Protein AF-0000000082580423 (afdb_homodimer)

Organism: NCBI:txid68569

Sequence (686 aa):
MIRTLALLAIAAASGTAVPPRQDLRLDQVQLIGSHNSYRPYPSPQLRARLAGAGPAEWAGLAYGHPPLEAQLALGLRQLELDVAPDPDGSAYAAPYGNADAATRRIMAAPGAKVLHIAGFDTETHCLTLRLCLATLRHWSDQHPGHGPVMVLVNTGDAGGARFDAGNLAALDADILAEIGRERLVTPDDVRHTLPTLRAAAIAHRWPSLARAAGRFLFVLDGSTAHEDAYRADHPSLRGRAMFGFYPDDADEAAVFNIQDPVAEGERIRRLVRAGFIVRTRADVGLKEARAADRRRLDAAIASGAQWISSDLYEGATNPERLAYRAALPGGVLSRCNPVTARCMIRTLALLAIAAASGTAVPPRQDLRLDQVQLIGSHNSYRPYPSPQLRARLAGAGPAEWAGLAYGHPPLEAQLALGLRQLELDVAPDPDGSAYAAPYGNADAATRRIMAAPGAKVLHIAGFDTETHCLTLRLCLATLRHWSDQHPGHGPVMVLVNTGDAGGARFDAGNLAALDADILAEIGRERLVTPDDVRHTLPTLRAAAIAHRWPSLARAAGRFLFVLDGSTAHEDAYRADHPSLRGRAMFGFYPDDADEAAVFNIQDPVAEGERIRRLVRAGFIVRTRADVGLKEARAADRRRLDAAIASGAQWISSDLYEGATNPERLAYRAALPGGVLSRCNPVTARC

Radius of gyration: 26.18 Å; Cα contacts (8 Å, |Δi|>4): 1542; chains: 2; bounding box: 80×81×63 Å

Nearest PDB structures (foldseek):
  5fyp-assembly1_A  TM=7.223E-01  e=1.457E-14  Pseudomonas sp.
  5fyr-assembly2_B  TM=7.165E-01  e=1.143E-13  Pseudomonas sp.
  5fyr-assembly3_C  TM=7.151E-01  e=1.074E-13  Pseudomonas sp.
  5fyr-assembly4_D  TM=7.098E-01  e=1.467E-13  Pseudomonas sp.
  3h4x-assembly1_A  TM=6.724E-01  e=5.790E-13  Streptomyces antibioticus

InterPro domains:
  IPR017946 PLC-like phosphodiesterase, TIM beta/alpha-barrel domain superfamily [G3DSA:3.20.20.190] (25-326)
  IPR017946 PLC-like phosphodiesterase, TIM beta/alpha-barrel domain superfamily [SSF51695] (23-261)
  IPR032075 Phosphoinositide phospholipase C, Ca2+-dependent [PF16670] (24-338)
  IPR032075 Phosphoinositide phospholipase C, Ca2+-dependent [cd08589] (19-337)

Foldseek 3Di:
DPPPPPPPPPPLCPPPDDPADQQAFLLFKAFEAADQQFFAQDDPVLLVLQVVVHPVRNLQRRFGFDAPLVRVVVPHQEEEFEKEAFQQADLQLVVCPVPDPVSSVVRRDGAIFTFDARPRTRDGSAGGPLRSLLVVQVSLVVVVQAFEHEYEYEYDYDSPDDDALVNLVVSQVSNCVRNNPQQADALCNQCVPPPFSLVSQLVLSGGGRRSNGSHYAYEYNYDPNNVVRNCVVPQNPPPGRHQYADDSPGSVAAEHEDEFLLVCLQVLLVCSQSRHAYEYEQDGSCPCQVVVHRNRLVSCLNSQHRYYHYSAAVRIDDPVPGPDHRADPSNHRMYGRVSHDDD/DPPPPPPPPPPLCPPPDDFADQQAFLLFKAFEAADQQFFAQDDPVLLVLQVVVHPVRNLQRRFGFDAPLVRVVVPHQEEEFEKEAFQQADLQLVVCPVPDPVSSVVRRDGAIFTFDARPRTRDGSAGGPLRSLLVVQVSLVVVVQAFEHEYEYEYDYDSPDDDALVNLVVSQVSNCVRNNPQQADALCNQCVPPPFSLVSQLVLSGGGRRSNGSHYAYEYNYDPNNVVRNCVVPQNPVPGRHQYDDDSPGSVAAEHEDEFLLVCLQVLLVCSQSRHAYEYEQDGSCPCQVVVHRNRLVSCLNSQHRYYHYSAAVRIDDPVPGPDHRADPSRHRMYGRVSHDDD

Structure (mmCIF, N/CA/C/O backbone):
data_AF-0000000082580423-model_v1
#
loop_
_entity.id
_entity.type
_entity.pdbx_description
1 polymer 'Calcium-dependent phosphoinositide phospholipase C'
#
loop_
_atom_site.group_PDB
_atom_site.id
_atom_site.type_symbol
_atom_site.label_atom_id
_atom_site.label_alt_id
_atom_site.label_comp_id
_atom_site.label_asym_id
_atom_site.label_entity_id
_atom_site.label_seq_id
_atom_site.pdbx_PDB_ins_code
_atom_site.Cartn_x
_atom_site.Cartn_y
_atom_site.Cartn_z
_atom_site.occupancy
_atom_site.B_iso_or_equiv
_atom_site.auth_seq_id
_atom_site.auth_comp_id
_atom_site.auth_asym_id
_atom_site.auth_atom_id
_atom_site.pdbx_PDB_model_num
ATOM 1 N N . MET A 1 1 ? 35.625 32.156 -22.625 1 30.92 1 MET A N 1
ATOM 2 C CA . MET A 1 1 ? 34.844 31.188 -23.344 1 30.92 1 MET A CA 1
ATOM 3 C C . MET A 1 1 ? 33.875 30.469 -22.391 1 30.92 1 MET A C 1
ATOM 5 O O . MET A 1 1 ? 34.281 29.719 -21.516 1 30.92 1 MET A O 1
ATOM 9 N N . ILE A 1 2 ? 32.625 31.062 -22.062 1 31 2 ILE A N 1
ATOM 10 C CA . ILE A 1 2 ? 31.594 30.703 -21.109 1 31 2 ILE A CA 1
ATOM 11 C C . ILE A 1 2 ? 30.828 29.469 -21.625 1 31 2 ILE A C 1
ATOM 13 O O . ILE A 1 2 ? 30.203 29.531 -22.688 1 31 2 ILE A O 1
ATOM 17 N N . ARG A 1 3 ? 31.375 28.25 -21.25 1 37.5 3 ARG A N 1
ATOM 18 C CA . ARG A 1 3 ? 30.688 26.984 -21.516 1 37.5 3 ARG A CA 1
ATOM 19 C C . ARG A 1 3 ? 29.25 27.016 -21.016 1 37.5 3 ARG A C 1
ATOM 21 O O . ARG A 1 3 ? 29.016 27.266 -19.828 1 37.5 3 ARG A O 1
ATOM 28 N N . THR A 1 4 ? 28.281 27.219 -21.875 1 34.97 4 THR A N 1
ATOM 29 C CA . THR A 1 4 ? 26.844 27.125 -21.641 1 34.97 4 THR A CA 1
ATOM 30 C C . THR A 1 4 ? 26.453 25.734 -21.188 1 34.97 4 THR A C 1
ATOM 32 O O . THR A 1 4 ? 26.703 24.75 -21.891 1 34.97 4 THR A O 1
ATOM 35 N N . LEU A 1 5 ? 26.438 25.5 -19.922 1 35.5 5 LEU A N 1
ATOM 36 C CA . LEU A 1 5 ? 25.906 24.266 -19.359 1 35.5 5 LEU A CA 1
ATOM 37 C C . LEU A 1 5 ? 24.438 24.094 -19.703 1 35.5 5 LEU A C 1
ATOM 39 O O . LEU A 1 5 ? 23.594 24.891 -19.297 1 35.5 5 LEU A O 1
ATOM 43 N N . ALA A 1 6 ? 24.141 23.422 -20.859 1 38 6 ALA A N 1
ATOM 44 C CA . ALA A 1 6 ? 22.797 23.016 -21.234 1 38 6 ALA A CA 1
ATOM 45 C C . ALA A 1 6 ? 22.188 22.094 -20.172 1 38 6 ALA A C 1
ATOM 47 O O . ALA A 1 6 ? 22.688 21 -19.953 1 38 6 ALA A O 1
ATOM 48 N N . LEU A 1 7 ? 21.438 22.594 -19.203 1 34.91 7 LEU A N 1
ATOM 49 C CA . LEU A 1 7 ? 20.641 21.812 -18.281 1 34.91 7 LEU A CA 1
ATOM 50 C C . LEU A 1 7 ? 19.531 21.062 -19.016 1 34.91 7 LEU A C 1
ATOM 52 O O . LEU A 1 7 ? 18.625 21.688 -19.562 1 34.91 7 LEU A O 1
ATOM 56 N N . LEU A 1 8 ? 19.812 19.922 -19.484 1 32.94 8 LEU A N 1
ATOM 57 C CA . LEU A 1 8 ? 18.734 19.094 -20.047 1 32.94 8 LEU A CA 1
ATOM 58 C C . LEU A 1 8 ? 17.734 18.703 -18.953 1 32.94 8 LEU A C 1
ATOM 60 O O . LEU A 1 8 ? 18.094 18 -18.016 1 32.94 8 LEU A O 1
ATOM 64 N N . ALA A 1 9 ? 16.656 19.484 -18.828 1 33.81 9 ALA A N 1
ATOM 65 C CA . ALA A 1 9 ? 15.484 19.078 -18.047 1 33.81 9 ALA A CA 1
ATOM 66 C C . ALA A 1 9 ? 14.945 17.734 -18.531 1 33.81 9 ALA A C 1
ATOM 68 O O . ALA A 1 9 ? 14.508 17.609 -19.672 1 33.81 9 ALA A O 1
ATOM 69 N N . ILE A 1 10 ? 15.398 16.656 -17.938 1 31.42 10 ILE A N 1
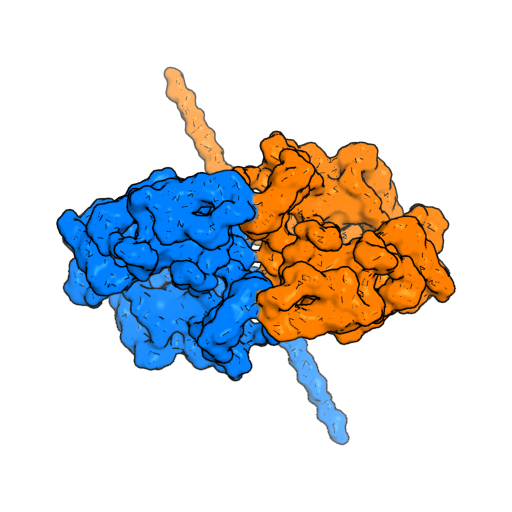ATOM 70 C CA . ILE A 1 10 ? 14.75 15.367 -18.172 1 31.42 10 ILE A CA 1
ATOM 71 C C . ILE A 1 10 ? 13.281 15.438 -17.734 1 31.42 10 ILE A C 1
ATOM 73 O O . ILE A 1 10 ? 12.984 15.648 -16.562 1 31.42 10 ILE A O 1
ATOM 77 N N . ALA A 1 11 ? 12.391 15.758 -18.578 1 32.38 11 ALA A N 1
ATOM 78 C CA . ALA A 1 11 ? 10.953 15.625 -18.375 1 32.38 11 ALA A CA 1
ATOM 79 C C . ALA A 1 11 ? 10.594 14.211 -17.938 1 32.38 11 ALA A C 1
ATOM 81 O O . ALA A 1 11 ? 10.805 13.242 -18.672 1 32.38 11 ALA A O 1
ATOM 82 N N . ALA A 1 12 ? 10.586 14 -16.672 1 34.66 12 ALA A N 1
ATOM 83 C CA . ALA A 1 12 ? 9.977 12.75 -16.234 1 34.66 12 ALA A CA 1
ATOM 84 C C . ALA A 1 12 ? 8.547 12.625 -16.766 1 34.66 12 ALA A C 1
ATOM 86 O O . ALA A 1 12 ? 7.66 13.367 -16.344 1 34.66 12 ALA A O 1
ATOM 87 N N . ALA A 1 13 ? 8.344 12.266 -17.984 1 33.88 13 ALA A N 1
ATOM 88 C CA . ALA A 1 13 ? 7.047 11.945 -18.578 1 33.88 13 ALA A CA 1
ATOM 89 C C . ALA A 1 13 ? 6.281 10.945 -17.703 1 33.88 13 ALA A C 1
ATOM 91 O O . ALA A 1 13 ? 6.695 9.797 -17.562 1 33.88 13 ALA A O 1
ATOM 92 N N . SER A 1 14 ? 5.801 11.367 -16.703 1 37.59 14 SER A N 1
ATOM 93 C CA . SER A 1 14 ? 4.809 10.445 -16.156 1 37.59 14 SER A CA 1
ATOM 94 C C . SER A 1 14 ? 3.877 9.93 -17.25 1 37.59 14 SER A C 1
ATOM 96 O O . SER A 1 14 ? 2.92 10.602 -17.625 1 37.59 14 SER A O 1
ATOM 98 N N . GLY A 1 15 ? 4.406 9.383 -18.266 1 39.22 15 GLY A N 1
ATOM 99 C CA . GLY A 1 15 ? 3.539 8.875 -19.328 1 39.22 15 GLY A CA 1
ATOM 100 C C . GLY A 1 15 ? 2.381 8.047 -18.797 1 39.22 15 GLY A C 1
ATOM 101 O O . GLY A 1 15 ? 2.572 7.156 -17.969 1 39.22 15 GLY A O 1
ATOM 102 N N . THR A 1 16 ? 1.281 8.672 -18.688 1 46.41 16 THR A N 1
ATOM 103 C CA . THR A 1 16 ? 0.093 7.836 -18.531 1 46.41 16 THR A CA 1
ATOM 104 C C . THR A 1 16 ? 0.217 6.555 -19.344 1 46.41 16 THR A C 1
ATOM 106 O O . THR A 1 16 ? 0.286 6.602 -20.578 1 46.41 16 THR A O 1
ATOM 109 N N . ALA A 1 17 ? 0.9 5.621 -18.859 1 55.28 17 ALA A N 1
ATOM 110 C CA . ALA A 1 17 ? 1.131 4.371 -19.562 1 55.28 17 ALA A CA 1
ATOM 111 C C . ALA A 1 17 ? -0.165 3.836 -20.172 1 55.28 17 ALA A C 1
ATOM 113 O O . ALA A 1 17 ? -1.19 3.764 -19.484 1 55.28 17 ALA A O 1
ATOM 114 N N . VAL A 1 18 ? -0.311 3.789 -21.406 1 65.25 18 VAL A N 1
ATOM 115 C CA . VAL A 1 18 ? -1.41 3.178 -22.141 1 65.25 18 VAL A CA 1
ATOM 116 C C . VAL A 1 18 ? -1.499 1.691 -21.797 1 65.25 18 VAL A C 1
ATOM 118 O O . VAL A 1 18 ? -0.524 0.953 -21.953 1 65.25 18 VAL A O 1
ATOM 121 N N . PRO A 1 19 ? -2.609 1.334 -21.141 1 77.31 19 PRO A N 1
ATOM 122 C CA . PRO A 1 19 ? -2.771 -0.101 -20.891 1 77.31 19 PRO A CA 1
ATOM 123 C C . PRO A 1 19 ? -2.633 -0.935 -22.156 1 77.31 19 PRO A C 1
ATOM 125 O O . PRO A 1 19 ? -2.896 -0.438 -23.266 1 77.31 19 PRO A O 1
ATOM 128 N N . PRO A 1 20 ? -2.074 -2.113 -21.969 1 83.75 20 PRO A N 1
ATOM 129 C CA . PRO A 1 20 ? -1.953 -2.971 -23.156 1 83.75 20 PRO A CA 1
ATOM 130 C C . PRO A 1 20 ? -3.279 -3.154 -23.891 1 83.75 20 PRO A C 1
ATOM 132 O O . PRO A 1 20 ? -4.344 -3.127 -23.266 1 83.75 20 PRO A O 1
ATOM 135 N N . ARG A 1 21 ? -3.113 -3.34 -25.172 1 88.44 21 ARG A N 1
ATOM 136 C CA . ARG A 1 21 ? -4.285 -3.604 -26 1 88.44 21 ARG A CA 1
ATOM 137 C C . ARG A 1 21 ? -5.051 -4.82 -25.5 1 88.44 21 ARG A C 1
ATOM 139 O O . ARG A 1 21 ? -4.445 -5.82 -25.109 1 88.44 21 ARG A O 1
ATOM 146 N N . GLN A 1 22 ? -6.285 -4.773 -25.641 1 93.81 22 GLN A N 1
ATOM 147 C CA . GLN A 1 22 ? -7.148 -5.777 -25.031 1 93.81 22 GLN A CA 1
ATOM 148 C C . GLN A 1 22 ? -7.23 -7.031 -25.891 1 93.81 22 GLN A C 1
ATOM 150 O O . GLN A 1 22 ? -7.703 -8.078 -25.438 1 93.81 22 GLN A O 1
ATOM 155 N N . ASP A 1 23 ? -6.75 -6.973 -27.109 1 96.62 23 ASP A N 1
ATOM 156 C CA . ASP A 1 23 ? -6.797 -8.125 -28 1 96.62 23 ASP A CA 1
ATOM 157 C C . ASP A 1 23 ? -5.562 -9.008 -27.828 1 96.62 23 ASP A C 1
ATOM 159 O O . ASP A 1 23 ? -5.523 -10.133 -28.312 1 96.62 23 ASP A O 1
ATOM 163 N N . LEU A 1 24 ? -4.594 -8.555 -27.062 1 98.19 24 LEU A N 1
ATOM 164 C CA . LEU A 1 24 ? -3.416 -9.367 -26.781 1 98.19 24 LEU A CA 1
ATOM 165 C C . LEU A 1 24 ? -3.775 -10.57 -25.922 1 98.19 24 LEU A C 1
ATOM 167 O O . LEU A 1 24 ? -4.605 -10.461 -25.016 1 98.19 24 LEU A O 1
ATOM 171 N N . ARG A 1 25 ? -3.113 -11.68 -26.234 1 98.5 25 ARG A N 1
ATOM 172 C CA . ARG A 1 25 ? -3.273 -12.875 -25.406 1 98.5 25 ARG A CA 1
ATOM 173 C C . ARG A 1 25 ? -2.453 -12.773 -24.125 1 98.5 25 ARG A C 1
ATOM 175 O O . ARG A 1 25 ? -1.537 -11.953 -24.031 1 98.5 25 ARG A O 1
ATOM 182 N N . LEU A 1 26 ? -2.721 -13.664 -23.156 1 98.44 26 LEU A N 1
ATOM 183 C CA . LEU A 1 26 ? -2.016 -13.688 -21.875 1 98.44 26 LEU A CA 1
ATOM 184 C C . LEU A 1 26 ? -0.522 -13.922 -22.078 1 98.44 26 LEU A C 1
ATOM 186 O O . LEU A 1 26 ? 0.301 -13.43 -21.297 1 98.44 26 LEU A O 1
ATOM 190 N N . ASP A 1 27 ? -0.139 -14.672 -23.156 1 98.62 27 ASP A N 1
ATOM 191 C CA . ASP A 1 27 ? 1.274 -14.961 -23.375 1 98.62 27 ASP A CA 1
ATOM 192 C C . ASP A 1 27 ? 1.957 -13.836 -24.141 1 98.62 27 ASP A C 1
ATOM 194 O O . ASP A 1 27 ? 3.131 -13.945 -24.5 1 98.62 27 ASP A O 1
ATOM 198 N N . GLN A 1 28 ? 1.191 -12.703 -24.391 1 98.69 28 GLN A N 1
ATOM 199 C CA . GLN A 1 28 ? 1.715 -11.609 -25.203 1 98.69 28 GLN A CA 1
ATOM 200 C C . GLN A 1 28 ? 1.892 -10.344 -24.375 1 98.69 28 GLN A C 1
ATOM 202 O O . GLN A 1 28 ? 2.027 -9.242 -24.922 1 98.69 28 GLN A O 1
ATOM 207 N N . VAL A 1 29 ? 1.913 -10.484 -23.047 1 98.31 29 VAL A N 1
ATOM 208 C CA . VAL A 1 29 ? 2.076 -9.328 -22.188 1 98.31 29 VAL A CA 1
ATOM 209 C C . VAL A 1 29 ? 3.166 -9.602 -21.141 1 98.31 29 VAL A C 1
ATOM 211 O O . VAL A 1 29 ? 3.426 -10.758 -20.797 1 98.31 29 VAL A O 1
ATOM 214 N N . GLN A 1 30 ? 3.875 -8.602 -20.75 1 98.25 30 GLN A N 1
ATOM 215 C CA . GLN A 1 30 ? 4.797 -8.617 -19.625 1 98.25 30 GLN A CA 1
ATOM 216 C C . GLN A 1 30 ? 4.254 -7.785 -18.453 1 98.25 30 GLN A C 1
ATOM 218 O O . GLN A 1 30 ? 3.713 -6.695 -18.672 1 98.25 30 GLN A O 1
ATOM 223 N N . LEU A 1 31 ? 4.383 -8.359 -17.312 1 97.94 31 LEU A N 1
ATOM 224 C CA . LEU A 1 31 ? 3.857 -7.711 -16.109 1 97.94 31 LEU A CA 1
ATOM 225 C C . LEU A 1 31 ? 4.867 -7.762 -14.969 1 97.94 31 LEU A C 1
ATOM 227 O O . LEU A 1 31 ? 5.605 -8.742 -14.836 1 97.94 31 LEU A O 1
ATOM 231 N N . ILE A 1 32 ? 4.855 -6.707 -14.125 1 98.19 32 ILE A N 1
ATOM 232 C CA . ILE A 1 32 ? 5.598 -6.695 -12.867 1 98.19 32 ILE A CA 1
ATOM 233 C C . ILE A 1 32 ? 4.715 -7.227 -11.742 1 98.19 32 ILE A C 1
ATOM 235 O O . ILE A 1 32 ? 3.523 -6.906 -11.672 1 98.19 32 ILE A O 1
ATOM 239 N N . GLY A 1 33 ? 5.215 -8.078 -10.969 1 98.5 33 GLY A N 1
ATOM 240 C CA . GLY A 1 33 ? 4.551 -8.578 -9.773 1 98.5 33 GLY A CA 1
ATOM 241 C C . GLY A 1 33 ? 5.445 -8.562 -8.547 1 98.5 33 GLY A C 1
ATOM 242 O O . GLY A 1 33 ? 6.574 -8.078 -8.594 1 98.5 33 GLY A O 1
ATOM 243 N N . SER A 1 34 ? 4.859 -8.969 -7.414 1 98.75 34 SER A N 1
ATOM 244 C CA . SER A 1 34 ? 5.613 -8.992 -6.164 1 98.75 34 SER A CA 1
ATOM 245 C C . SER A 1 34 ? 5.91 -10.422 -5.727 1 98.75 34 SER A C 1
ATOM 247 O O . SER A 1 34 ? 5.133 -11.336 -6.004 1 98.75 34 SER A O 1
ATOM 249 N N . HIS A 1 35 ? 7.07 -10.594 -5.105 1 98.19 35 HIS A N 1
ATOM 250 C CA . HIS A 1 35 ? 7.5 -11.836 -4.48 1 98.19 35 HIS A CA 1
ATOM 251 C C . HIS A 1 35 ? 6.992 -11.938 -3.049 1 98.19 35 HIS A C 1
ATOM 253 O O . HIS A 1 35 ? 7.191 -11.023 -2.246 1 98.19 35 HIS A O 1
ATOM 259 N N . ASN A 1 36 ? 6.305 -13.016 -2.703 1 98.44 36 ASN A N 1
ATOM 260 C CA . ASN A 1 36 ? 5.727 -13.148 -1.369 1 98.44 36 ASN A CA 1
ATOM 261 C C . ASN A 1 36 ? 4.793 -11.984 -1.045 1 98.44 36 ASN A C 1
ATOM 263 O O . ASN A 1 36 ? 4.938 -11.344 -0.004 1 98.44 36 ASN A O 1
ATOM 267 N N . SER A 1 37 ? 3.834 -11.82 -1.863 1 98.88 37 SER A N 1
ATOM 268 C CA . SER A 1 37 ? 2.998 -10.625 -1.899 1 98.88 37 SER A CA 1
ATOM 269 C C . SER A 1 37 ? 2.262 -10.422 -0.58 1 98.88 37 SER A C 1
ATOM 271 O O . SER A 1 37 ? 1.846 -9.305 -0.258 1 98.88 37 SER A O 1
ATOM 273 N N . TYR A 1 38 ? 2.094 -11.422 0.197 1 98.69 38 TYR A N 1
ATOM 274 C CA . TYR A 1 38 ? 1.325 -11.43 1.437 1 98.69 38 TYR A CA 1
ATOM 275 C C . TYR A 1 38 ? 2.143 -10.852 2.588 1 98.69 38 TYR A C 1
ATOM 277 O O . TYR A 1 38 ? 1.602 -10.562 3.656 1 98.69 38 TYR A O 1
ATOM 285 N N . ARG A 1 39 ? 3.432 -10.734 2.443 1 98.38 39 ARG A N 1
ATOM 286 C CA . ARG A 1 39 ? 4.359 -10.477 3.541 1 98.38 39 ARG A CA 1
ATOM 287 C C . ARG A 1 39 ? 4.516 -8.984 3.789 1 98.38 39 ARG A C 1
ATOM 289 O O . ARG A 1 39 ? 4.98 -8.25 2.916 1 98.38 39 ARG A O 1
ATOM 296 N N . PRO A 1 40 ? 4.121 -8.477 5 1 97.81 40 PRO A N 1
ATOM 297 C CA . PRO A 1 40 ? 4.426 -7.086 5.34 1 97.81 40 PRO A CA 1
ATOM 298 C C . PRO A 1 40 ? 5.902 -6.863 5.656 1 97.81 40 PRO A C 1
ATOM 300 O O . PRO A 1 40 ? 6.648 -7.828 5.844 1 97.81 40 PRO A O 1
ATOM 303 N N . TYR A 1 41 ? 6.289 -5.617 5.605 1 97.06 41 TYR A N 1
ATOM 304 C CA . TYR A 1 41 ? 7.613 -5.336 6.148 1 97.06 41 TYR A CA 1
ATOM 305 C C . TYR A 1 41 ? 7.727 -5.816 7.59 1 97.06 41 TYR A C 1
ATOM 307 O O . TYR A 1 41 ? 6.797 -5.645 8.383 1 97.06 41 TYR A O 1
ATOM 315 N N . PRO A 1 42 ? 8.859 -6.379 7.98 1 96.06 42 PRO A N 1
ATOM 316 C CA . PRO A 1 42 ? 8.977 -6.973 9.312 1 96.06 42 PRO A CA 1
ATOM 317 C C . PRO A 1 42 ? 8.773 -5.953 10.43 1 96.06 42 PRO A C 1
ATOM 319 O O . PRO A 1 42 ? 9.305 -4.84 10.359 1 96.06 42 PRO A O 1
ATOM 322 N N . SER A 1 43 ? 7.977 -6.328 11.445 1 93 43 SER A N 1
ATOM 323 C CA . SER A 1 43 ? 7.883 -5.547 12.672 1 93 43 SER A CA 1
ATOM 324 C C . SER A 1 43 ? 9.227 -5.477 13.391 1 93 43 SER A C 1
ATOM 326 O O . SER A 1 43 ? 10.141 -6.234 13.07 1 93 43 SER A O 1
ATOM 328 N N . PRO A 1 44 ? 9.289 -4.57 14.367 1 91.31 44 PRO A N 1
ATOM 329 C CA . PRO A 1 44 ? 10.516 -4.535 15.164 1 91.31 44 PRO A CA 1
ATOM 330 C C . PRO A 1 44 ? 10.812 -5.871 15.844 1 91.31 44 PRO A C 1
ATOM 332 O O . PRO A 1 44 ? 11.977 -6.266 15.953 1 91.31 44 PRO A O 1
ATOM 335 N N . GLN A 1 45 ? 9.805 -6.539 16.266 1 89.69 45 GLN A N 1
ATOM 336 C CA . GLN A 1 45 ? 9.984 -7.828 16.922 1 89.69 45 GLN A CA 1
ATOM 337 C C . GLN A 1 45 ? 10.516 -8.875 15.953 1 89.69 45 GLN A C 1
ATOM 339 O O . GLN A 1 45 ? 11.422 -9.641 16.281 1 89.69 45 GLN A O 1
ATOM 344 N N . LEU A 1 46 ? 9.891 -8.984 14.758 1 93.94 46 LEU A N 1
ATOM 345 C CA . LEU A 1 46 ? 10.375 -9.938 13.758 1 93.94 46 LEU A CA 1
ATOM 346 C C . LEU A 1 46 ? 11.789 -9.578 13.312 1 93.94 46 LEU A C 1
ATOM 348 O O . LEU A 1 46 ? 12.625 -10.461 13.133 1 93.94 46 LEU A O 1
ATOM 352 N N . ARG A 1 47 ? 12.055 -8.289 13.133 1 94.44 47 ARG A N 1
ATOM 353 C CA . ARG A 1 47 ? 13.398 -7.859 12.773 1 94.44 47 ARG A CA 1
ATOM 354 C C . ARG A 1 47 ? 14.422 -8.344 13.797 1 94.44 47 ARG A C 1
ATOM 356 O O . ARG A 1 47 ? 15.5 -8.812 13.43 1 94.44 47 ARG A O 1
ATOM 363 N N . ALA A 1 48 ? 14.078 -8.203 15.086 1 94.44 48 ALA A N 1
ATOM 364 C CA . ALA A 1 48 ? 14.969 -8.672 16.141 1 94.44 48 ALA A CA 1
ATOM 365 C C . ALA A 1 48 ? 15.242 -10.164 16.016 1 94.44 48 ALA A C 1
ATOM 367 O O . ALA A 1 48 ? 16.375 -10.609 16.156 1 94.44 48 ALA A O 1
ATOM 368 N N . ARG A 1 49 ? 14.188 -10.898 15.719 1 93.75 49 ARG A N 1
ATOM 369 C CA . ARG A 1 49 ? 14.328 -12.344 15.547 1 93.75 49 ARG A CA 1
ATOM 370 C C . ARG A 1 49 ? 15.211 -12.664 14.344 1 93.75 49 ARG A C 1
ATOM 372 O O . ARG A 1 49 ? 16.109 -13.508 14.438 1 93.75 49 ARG A O 1
ATOM 379 N N . LEU A 1 50 ? 14.961 -11.992 13.234 1 94.75 50 LEU A N 1
ATOM 380 C CA . LEU A 1 50 ? 15.727 -12.203 12.016 1 94.75 50 LEU A CA 1
ATOM 381 C C . LEU A 1 50 ? 17.188 -11.82 12.211 1 94.75 50 LEU A C 1
ATOM 383 O O . LEU A 1 50 ? 18.094 -12.555 11.797 1 94.75 50 LEU A O 1
ATOM 387 N N . ALA A 1 51 ? 17.453 -10.711 12.867 1 91.56 51 ALA A N 1
ATOM 388 C CA . ALA A 1 51 ? 18.812 -10.266 13.148 1 91.56 51 ALA A CA 1
ATOM 389 C C . ALA A 1 51 ? 19.531 -11.227 14.086 1 91.56 51 ALA A C 1
ATOM 391 O O . ALA A 1 51 ? 20.734 -11.445 13.961 1 91.56 51 ALA A O 1
ATOM 392 N N . GLY A 1 52 ? 18.75 -11.781 15.039 1 92.56 52 GLY A N 1
ATOM 393 C CA . GLY A 1 52 ? 19.312 -12.734 15.977 1 92.56 52 GLY A CA 1
ATOM 394 C C . GLY A 1 52 ? 19.719 -14.047 15.328 1 92.56 52 GLY A C 1
ATOM 395 O O . GLY A 1 52 ? 20.641 -14.719 15.797 1 92.56 52 GLY A O 1
ATOM 396 N N . ALA A 1 53 ? 19.031 -14.422 14.258 1 92 53 ALA A N 1
ATOM 397 C CA . ALA A 1 53 ? 19.328 -15.672 13.555 1 92 53 ALA A CA 1
ATOM 398 C C . ALA A 1 53 ? 20.609 -15.531 12.727 1 92 53 ALA A C 1
ATOM 400 O O . ALA A 1 53 ? 21.297 -16.531 12.477 1 92 53 ALA A O 1
ATOM 401 N N . GLY A 1 54 ? 20.969 -14.312 12.25 1 89.06 54 GLY A N 1
ATOM 402 C CA . GLY A 1 54 ? 22.188 -14.039 11.508 1 89.06 54 GLY A CA 1
ATOM 403 C C . GLY A 1 54 ? 22.062 -12.828 10.602 1 89.06 54 GLY A C 1
ATOM 404 O O . GLY A 1 54 ? 20.969 -12.477 10.156 1 89.06 54 GLY A O 1
ATOM 405 N N . PRO A 1 55 ? 23.234 -12.227 10.344 1 84.38 55 PRO A N 1
ATOM 406 C CA . PRO A 1 55 ? 23.203 -11.023 9.516 1 84.38 55 PRO A CA 1
ATOM 407 C C . PRO A 1 55 ? 22.672 -11.289 8.109 1 84.38 55 PRO A C 1
ATOM 409 O O . PRO A 1 55 ? 22.031 -10.422 7.516 1 84.38 55 PRO A O 1
ATOM 412 N N . ALA A 1 56 ? 22.906 -12.414 7.645 1 88 56 ALA A N 1
ATOM 413 C CA . ALA A 1 56 ? 22.438 -12.758 6.301 1 88 56 ALA A CA 1
ATOM 414 C C . ALA A 1 56 ? 20.922 -12.891 6.254 1 88 56 ALA A C 1
ATOM 416 O O . ALA A 1 56 ? 20.297 -12.562 5.242 1 88 56 ALA A O 1
ATOM 417 N N . GLU A 1 57 ? 20.359 -13.312 7.359 1 90.25 57 GLU A N 1
ATOM 418 C CA . GLU A 1 57 ? 18.906 -13.5 7.41 1 90.25 57 GLU A CA 1
ATOM 419 C C . GLU A 1 57 ? 18.172 -12.172 7.312 1 90.25 57 GLU A C 1
ATOM 421 O O . GLU A 1 57 ? 17.266 -12.016 6.5 1 90.25 57 GLU A O 1
ATOM 426 N N . TRP A 1 58 ? 18.609 -11.25 8.086 1 92.12 58 TRP A N 1
ATOM 427 C CA . TRP A 1 58 ? 17.953 -9.945 8.023 1 92.12 58 TRP A CA 1
ATOM 428 C C . TRP A 1 58 ? 18.172 -9.297 6.66 1 92.12 58 TRP A C 1
ATOM 430 O O . TRP A 1 58 ? 17.219 -8.797 6.051 1 92.12 58 TRP A O 1
ATOM 440 N N . ALA A 1 59 ? 19.344 -9.352 6.168 1 92.75 59 ALA A N 1
ATOM 441 C CA . ALA A 1 59 ? 19.656 -8.688 4.902 1 92.75 59 ALA A CA 1
ATOM 442 C C . ALA A 1 59 ? 18.781 -9.227 3.775 1 92.75 59 ALA A C 1
ATOM 444 O O . ALA A 1 59 ? 18.312 -8.461 2.932 1 92.75 59 ALA A O 1
ATOM 445 N N . GLY A 1 60 ? 18.531 -10.484 3.744 1 94.75 60 GLY A N 1
ATOM 446 C CA . GLY A 1 60 ? 17.781 -11.109 2.662 1 94.75 60 GLY A CA 1
ATOM 447 C C . GLY A 1 60 ? 16.281 -11.023 2.842 1 94.75 60 GLY A C 1
ATOM 448 O O . GLY A 1 60 ? 15.523 -11.234 1.894 1 94.75 60 GLY A O 1
ATOM 449 N N . LEU A 1 61 ? 15.867 -10.648 4.105 1 96.31 61 LEU A N 1
ATOM 450 C CA . LEU A 1 61 ? 14.438 -10.695 4.398 1 96.31 61 LEU A CA 1
ATOM 451 C C . LEU A 1 61 ? 13.922 -9.312 4.793 1 96.31 61 LEU A C 1
ATOM 453 O O . LEU A 1 61 ? 12.789 -9.172 5.254 1 96.31 61 LEU A O 1
ATOM 457 N N . ALA A 1 62 ? 14.766 -8.266 4.551 1 95.75 62 ALA A N 1
ATOM 458 C CA . ALA A 1 62 ? 14.398 -6.898 4.91 1 95.75 62 ALA A CA 1
ATOM 459 C C . ALA A 1 62 ? 13.555 -6.254 3.818 1 95.75 62 ALA A C 1
ATOM 461 O O . ALA A 1 62 ? 13.836 -5.141 3.375 1 95.75 62 ALA A O 1
ATOM 462 N N . TYR A 1 63 ? 12.547 -6.965 3.395 1 97.44 63 TYR A N 1
ATOM 463 C CA . TYR A 1 63 ? 11.578 -6.453 2.432 1 97.44 63 TYR A CA 1
ATOM 464 C C . TYR A 1 63 ? 10.148 -6.766 2.871 1 97.44 63 TYR A C 1
ATOM 466 O O . TYR A 1 63 ? 9.938 -7.609 3.744 1 97.44 63 TYR A O 1
ATOM 474 N N . GLY A 1 64 ? 9.234 -6.098 2.391 1 97.38 64 GLY A N 1
ATOM 475 C CA . GLY A 1 64 ? 7.809 -6.273 2.633 1 97.38 64 GLY A CA 1
ATOM 476 C C . GLY A 1 64 ? 6.938 -5.496 1.668 1 97.38 64 GLY A C 1
ATOM 477 O O . GLY A 1 64 ? 7.418 -4.594 0.976 1 97.38 64 GLY A O 1
ATOM 478 N N . HIS A 1 65 ? 5.719 -5.852 1.638 1 98.44 65 HIS A N 1
ATOM 479 C CA . HIS A 1 65 ? 4.785 -5.312 0.657 1 98.44 65 HIS A CA 1
ATOM 480 C C . HIS A 1 65 ? 3.58 -4.668 1.338 1 98.44 65 HIS A C 1
ATOM 482 O O . HIS A 1 65 ? 3.211 -5.055 2.449 1 98.44 65 HIS A O 1
ATOM 488 N N . PRO A 1 66 ? 2.961 -3.648 0.634 1 98.44 66 PRO A N 1
ATOM 489 C CA . PRO A 1 66 ? 1.648 -3.189 1.097 1 98.44 66 PRO A CA 1
ATOM 490 C C . PRO A 1 66 ? 0.586 -4.285 1.039 1 98.44 66 PRO A C 1
ATOM 492 O O . PRO A 1 66 ? 0.834 -5.363 0.491 1 98.44 66 PRO A O 1
ATOM 495 N N . PRO A 1 67 ? -0.568 -3.988 1.701 1 98.06 67 PRO A N 1
ATOM 496 C CA . PRO A 1 67 ? -1.645 -4.98 1.614 1 98.06 67 PRO A CA 1
ATOM 497 C C . PRO A 1 67 ? -1.986 -5.355 0.174 1 98.06 67 PRO A C 1
ATOM 499 O O . PRO A 1 67 ? -1.728 -4.578 -0.749 1 98.06 67 PRO A O 1
ATOM 502 N N . LEU A 1 68 ? -2.576 -6.527 0.02 1 98.62 68 LEU A N 1
ATOM 503 C CA . LEU A 1 68 ? -2.863 -7.055 -1.31 1 98.62 68 LEU A CA 1
ATOM 504 C C . LEU A 1 68 ? -3.727 -6.078 -2.104 1 98.62 68 LEU A C 1
ATOM 506 O O . LEU A 1 68 ? -3.502 -5.879 -3.301 1 98.62 68 LEU A O 1
ATOM 510 N N . GLU A 1 69 ? -4.688 -5.402 -1.431 1 96.5 69 GLU A N 1
ATOM 511 C CA . GLU A 1 69 ? -5.539 -4.414 -2.086 1 96.5 69 GLU A CA 1
ATOM 512 C C . GLU A 1 69 ? -4.719 -3.262 -2.652 1 96.5 69 GLU A C 1
ATOM 514 O O . GLU A 1 69 ? -4.988 -2.781 -3.756 1 96.5 69 GLU A O 1
ATOM 519 N N . ALA A 1 70 ? -3.783 -2.887 -1.862 1 98.38 70 ALA A N 1
ATOM 520 C CA . ALA A 1 70 ? -2.941 -1.774 -2.295 1 98.38 70 ALA A CA 1
ATOM 521 C C . ALA A 1 70 ? -2.08 -2.172 -3.49 1 98.38 70 ALA A C 1
ATOM 523 O O . ALA A 1 70 ? -1.886 -1.379 -4.414 1 98.38 70 ALA A O 1
ATOM 524 N N . GLN A 1 71 ? -1.528 -3.381 -3.465 1 98.75 71 GLN A N 1
ATOM 525 C CA . GLN A 1 71 ? -0.719 -3.861 -4.582 1 98.75 71 GLN A CA 1
ATOM 526 C C . GLN A 1 71 ? -1.526 -3.883 -5.875 1 98.75 71 GLN A C 1
ATOM 528 O O . GLN A 1 71 ? -1.045 -3.438 -6.922 1 98.75 71 GLN A O 1
ATOM 533 N N . LEU A 1 72 ? -2.762 -4.348 -5.785 1 98.5 72 LEU A N 1
ATOM 534 C CA . LEU A 1 72 ? -3.629 -4.387 -6.957 1 98.5 72 LEU A CA 1
ATOM 535 C C . LEU A 1 72 ? -3.986 -2.979 -7.418 1 98.5 72 LEU A C 1
ATOM 537 O O . LEU A 1 72 ? -4.008 -2.699 -8.617 1 98.5 72 LEU A O 1
ATOM 541 N N . ALA A 1 73 ? -4.262 -2.096 -6.445 1 97.5 73 ALA A N 1
ATOM 542 C CA . ALA A 1 73 ? -4.59 -0.711 -6.77 1 97.5 73 ALA A CA 1
ATOM 543 C C . ALA A 1 73 ? -3.414 -0.012 -7.441 1 97.5 73 ALA A C 1
ATOM 545 O O . ALA A 1 73 ? -3.605 0.868 -8.281 1 97.5 73 ALA A O 1
ATOM 546 N N . LEU A 1 74 ? -2.191 -0.445 -7.098 1 97.75 74 LEU A N 1
ATOM 547 C CA . LEU A 1 74 ? -0.98 0.122 -7.684 1 97.75 74 LEU A CA 1
ATOM 548 C C . LEU A 1 74 ? -0.782 -0.374 -9.109 1 97.75 74 LEU A C 1
ATOM 550 O O . LEU A 1 74 ? 0.016 0.19 -9.859 1 97.75 74 LEU A O 1
ATOM 554 N N . GLY A 1 75 ? -1.442 -1.477 -9.461 1 97.06 75 GLY A N 1
ATOM 555 C CA . GLY A 1 75 ? -1.396 -1.94 -10.844 1 97.06 75 GLY A CA 1
ATOM 556 C C . GLY A 1 75 ? -0.672 -3.264 -11 1 97.06 75 GLY A C 1
ATOM 557 O O . GLY A 1 75 ? -0.546 -3.779 -12.117 1 97.06 75 GLY A O 1
ATOM 558 N N . LEU A 1 76 ? -0.171 -3.812 -9.875 1 98.31 76 LEU A N 1
ATOM 559 C CA . LEU A 1 76 ? 0.446 -5.133 -9.969 1 98.31 76 LEU A CA 1
ATOM 560 C C . LEU A 1 76 ? -0.573 -6.18 -10.406 1 98.31 76 LEU A C 1
ATOM 562 O O . LEU A 1 76 ? -1.733 -6.133 -9.992 1 98.31 76 LEU A O 1
ATOM 566 N N . ARG A 1 77 ? -0.062 -7.125 -11.219 1 98.12 77 ARG A N 1
ATOM 567 C CA . ARG A 1 77 ? -0.977 -8.148 -11.719 1 98.12 77 ARG A CA 1
ATOM 568 C C . ARG A 1 77 ? -0.371 -9.539 -11.57 1 98.12 77 ARG A C 1
ATOM 570 O O . ARG A 1 77 ? -0.861 -10.5 -12.172 1 98.12 77 ARG A O 1
ATOM 577 N N . GLN A 1 78 ? 0.716 -9.672 -10.883 1 98.62 78 GLN A N 1
ATOM 578 C CA . GLN A 1 78 ? 1.242 -10.953 -10.43 1 98.62 78 GLN A CA 1
ATOM 579 C C . GLN A 1 78 ? 1.497 -10.945 -8.922 1 98.62 78 GLN A C 1
ATOM 581 O O . GLN A 1 78 ? 2.146 -10.031 -8.406 1 98.62 78 GLN A O 1
ATOM 586 N N . LEU A 1 79 ? 0.897 -11.883 -8.258 1 98.88 79 LEU A N 1
ATOM 587 C CA . LEU A 1 79 ? 1.044 -12.023 -6.812 1 98.88 79 LEU A CA 1
ATOM 588 C C . LEU A 1 79 ? 1.535 -13.422 -6.453 1 98.88 79 LEU A C 1
ATOM 590 O O . LEU A 1 79 ? 1.499 -14.328 -7.285 1 98.88 79 LEU A O 1
ATOM 594 N N . GLU A 1 80 ? 2.029 -13.562 -5.234 1 98.94 80 GLU A N 1
ATOM 595 C CA . GLU A 1 80 ? 2.486 -14.844 -4.711 1 98.94 80 GLU A CA 1
ATOM 596 C C . GLU A 1 80 ? 2.061 -15.031 -3.258 1 98.94 80 GLU A C 1
ATOM 598 O O . GLU A 1 80 ? 2.23 -14.133 -2.434 1 98.94 80 GLU A O 1
ATOM 603 N N . LEU A 1 81 ? 1.457 -16.156 -2.957 1 98.94 81 LEU A N 1
ATOM 604 C CA . LEU A 1 81 ? 1.024 -16.531 -1.615 1 98.94 81 LEU A CA 1
ATOM 605 C C . LEU A 1 81 ? 1.714 -17.812 -1.159 1 98.94 81 LEU A C 1
ATOM 607 O O . LEU A 1 81 ? 1.585 -18.859 -1.805 1 98.94 81 LEU A O 1
ATOM 611 N N . ASP A 1 82 ? 2.486 -17.75 -0.089 1 98.31 82 ASP A N 1
ATOM 612 C CA . ASP A 1 82 ? 3.045 -18.953 0.523 1 98.31 82 ASP A CA 1
ATOM 613 C C . ASP A 1 82 ? 2.023 -19.625 1.438 1 98.31 82 ASP A C 1
ATOM 615 O O . ASP A 1 82 ? 1.484 -19 2.348 1 98.31 82 ASP A O 1
ATOM 619 N N . VAL A 1 83 ? 1.854 -20.922 1.218 1 98 83 VAL A N 1
ATOM 620 C CA . VAL A 1 83 ? 0.825 -21.609 2 1 98 83 VAL A CA 1
ATOM 621 C C . VAL A 1 83 ? 1.414 -22.844 2.664 1 98 83 VAL A C 1
ATOM 623 O O . VAL A 1 83 ? 2.232 -23.547 2.066 1 98 83 VAL A O 1
ATOM 626 N N . ALA A 1 84 ? 1.037 -23.047 3.912 1 96.88 84 ALA A N 1
ATOM 627 C CA . ALA A 1 84 ? 1.376 -24.234 4.691 1 96.88 84 ALA A CA 1
ATOM 628 C C . ALA A 1 84 ? 0.132 -25.062 4.996 1 96.88 84 ALA A C 1
ATOM 630 O O . ALA A 1 84 ? -0.934 -24.516 5.285 1 96.88 84 ALA A O 1
ATOM 631 N N . PRO A 1 85 ? 0.311 -26.344 4.887 1 96.62 85 PRO A N 1
ATOM 632 C CA . PRO A 1 85 ? -0.848 -27.203 5.133 1 96.62 85 PRO A CA 1
ATOM 633 C C . PRO A 1 85 ? -1.235 -27.266 6.609 1 96.62 85 PRO A C 1
ATOM 635 O O . PRO A 1 85 ? -0.365 -27.391 7.473 1 96.62 85 PRO A O 1
ATOM 638 N N . ASP A 1 86 ? -2.547 -27.172 6.879 1 95.19 86 ASP A N 1
ATOM 639 C CA . ASP A 1 86 ? -3.1 -27.328 8.219 1 95.19 86 ASP A CA 1
ATOM 640 C C . ASP A 1 86 ? -4.441 -28.062 8.188 1 95.19 86 ASP A C 1
ATOM 642 O O . ASP A 1 86 ? -5.457 -27.516 8.633 1 95.19 86 ASP A O 1
ATOM 646 N N . PRO A 1 87 ? -4.438 -29.266 7.676 1 92.88 87 PRO A N 1
ATOM 647 C CA . PRO A 1 87 ? -5.703 -29.969 7.445 1 92.88 87 PRO A CA 1
ATOM 648 C C . PRO A 1 87 ? -6.469 -30.25 8.734 1 92.88 87 PRO A C 1
ATOM 650 O O . PRO A 1 87 ? -7.699 -30.344 8.719 1 92.88 87 PRO A O 1
ATOM 653 N N . ASP A 1 88 ? -5.785 -30.344 9.891 1 92.88 88 ASP A N 1
ATOM 654 C CA . ASP A 1 88 ? -6.453 -30.703 11.141 1 92.88 88 ASP A CA 1
ATOM 655 C C . ASP A 1 88 ? -6.641 -29.484 12.031 1 92.88 88 ASP A C 1
ATOM 657 O O . ASP A 1 88 ? -7.297 -29.547 13.07 1 92.88 88 ASP A O 1
ATOM 661 N N . GLY A 1 89 ? -6.031 -28.438 11.695 1 94.38 89 GLY A N 1
ATOM 662 C CA . GLY A 1 89 ? -6.113 -27.219 12.484 1 94.38 89 GLY A CA 1
ATOM 663 C C . GLY A 1 89 ? -5.07 -27.141 13.586 1 94.38 89 GLY A C 1
ATOM 664 O O . GLY A 1 89 ? -4.551 -28.172 14.023 1 94.38 89 GLY A O 1
ATOM 665 N N . SER A 1 90 ? -4.641 -25.984 13.938 1 94.38 90 SER A N 1
ATOM 666 C CA . SER A 1 90 ? -3.875 -25.625 15.125 1 94.38 90 SER A CA 1
ATOM 667 C C . SER A 1 90 ? -2.385 -25.875 14.922 1 94.38 90 SER A C 1
ATOM 669 O O . SER A 1 90 ? -1.58 -25.625 15.828 1 94.38 90 SER A O 1
ATOM 671 N N . ALA A 1 91 ? -1.948 -26.297 13.742 1 93.06 91 ALA A N 1
ATOM 672 C CA . ALA A 1 91 ? -0.532 -26.578 13.523 1 93.06 91 ALA A CA 1
ATOM 673 C C . ALA A 1 91 ? 0.307 -25.312 13.672 1 93.06 91 ALA A C 1
ATOM 675 O O . ALA A 1 91 ? 1.479 -25.375 14.047 1 93.06 91 ALA A O 1
ATOM 676 N N . TYR A 1 92 ? -0.34 -24.172 13.422 1 94 92 TYR A N 1
ATOM 677 C CA . TYR A 1 92 ? 0.389 -22.906 13.414 1 94 92 TYR A CA 1
ATOM 678 C C . TYR A 1 92 ? -0.241 -21.906 14.375 1 94 92 TYR A C 1
ATOM 680 O O . TYR A 1 92 ? -0.092 -20.688 14.203 1 94 92 TYR A O 1
ATOM 688 N N . ALA A 1 93 ? -0.923 -22.359 15.336 1 93.5 93 ALA A N 1
ATOM 689 C CA . ALA A 1 93 ? -1.724 -21.5 16.203 1 93.5 93 ALA A CA 1
ATOM 690 C C . ALA A 1 93 ? -0.872 -20.906 17.328 1 93.5 93 ALA A C 1
ATOM 692 O O . ALA A 1 93 ? -1.221 -19.875 17.891 1 93.5 93 ALA A O 1
ATOM 693 N N . ALA A 1 94 ? 0.272 -21.484 17.641 1 91.62 94 ALA A N 1
ATOM 694 C CA . ALA A 1 94 ? 1.028 -21.172 18.844 1 91.62 94 ALA A CA 1
ATOM 695 C C . ALA A 1 94 ? 1.431 -19.703 18.875 1 91.62 94 ALA A C 1
ATOM 697 O O . ALA A 1 94 ? 1.238 -19.016 19.891 1 91.62 94 ALA A O 1
ATOM 698 N N . PRO A 1 95 ? 1.897 -19.125 17.75 1 90.38 95 PRO A N 1
ATOM 699 C CA . PRO A 1 95 ? 2.314 -17.719 17.766 1 90.38 95 PRO A CA 1
ATOM 700 C C . PRO A 1 95 ? 1.151 -16.766 18.031 1 90.38 95 PRO A C 1
ATOM 702 O O . PRO A 1 95 ? 1.37 -15.594 18.359 1 90.38 95 PRO A O 1
ATOM 705 N N . TYR A 1 96 ? -0.054 -17.219 17.969 1 93.38 96 TYR A N 1
ATOM 706 C CA . TYR A 1 96 ? -1.229 -16.359 18.062 1 93.38 96 TYR A CA 1
ATOM 707 C C . TYR A 1 96 ? -1.982 -16.625 19.359 1 93.38 96 TYR A C 1
ATOM 709 O O . TYR A 1 96 ? -3.141 -16.219 19.516 1 93.38 96 TYR A O 1
ATOM 717 N N . GLY A 1 97 ? -1.318 -17.281 20.297 1 92.5 97 GLY A N 1
ATOM 718 C CA . GLY A 1 97 ? -1.947 -17.609 21.562 1 92.5 97 GLY A CA 1
ATOM 719 C C . GLY A 1 97 ? -2.453 -16.406 22.312 1 92.5 97 GLY A C 1
ATOM 720 O O . GLY A 1 97 ? -3.449 -16.484 23.031 1 92.5 97 GLY A O 1
ATOM 721 N N . ASN A 1 98 ? -1.809 -15.266 22.172 1 90.69 98 ASN A N 1
ATOM 722 C CA . ASN A 1 98 ? -2.195 -14.055 22.891 1 90.69 98 ASN A CA 1
ATOM 723 C C . ASN A 1 98 ? -2.943 -13.078 22 1 90.69 98 ASN A C 1
ATOM 725 O O . ASN A 1 98 ? -3.145 -11.922 22.359 1 90.69 98 ASN A O 1
ATOM 729 N N . ALA A 1 99 ? -3.291 -13.555 20.828 1 92.94 99 ALA A N 1
ATOM 730 C CA . ALA A 1 99 ? -4.07 -12.719 19.922 1 92.94 99 ALA A CA 1
ATOM 731 C C . ALA A 1 99 ? -5.531 -12.656 20.344 1 92.94 99 ALA A C 1
ATOM 733 O O . ALA A 1 99 ? -5.91 -13.234 21.375 1 92.94 99 ALA A O 1
ATOM 734 N N . ASP A 1 100 ? -6.316 -11.805 19.688 1 91.06 100 ASP A N 1
ATOM 735 C CA . ASP A 1 100 ? -7.746 -11.703 19.969 1 91.06 100 ASP A CA 1
ATOM 736 C C . ASP A 1 100 ? -8.461 -13.016 19.656 1 91.06 100 ASP A C 1
ATOM 738 O O . ASP A 1 100 ? -7.926 -13.867 18.953 1 91.06 100 ASP A O 1
ATOM 742 N N . ALA A 1 101 ? -9.672 -13.164 20.125 1 92.25 101 ALA A N 1
ATOM 743 C CA . ALA A 1 101 ? -10.438 -14.398 20.016 1 92.25 101 ALA A CA 1
ATOM 744 C C . ALA A 1 101 ? -10.664 -14.781 18.562 1 92.25 101 ALA A C 1
ATOM 746 O O . ALA A 1 101 ? -10.594 -15.961 18.203 1 92.25 101 ALA A O 1
ATOM 747 N N . ALA A 1 102 ? -10.945 -13.867 17.75 1 92.12 102 ALA A N 1
ATOM 748 C CA . ALA A 1 102 ? -11.211 -14.141 16.344 1 92.12 102 ALA A CA 1
ATOM 749 C C . ALA A 1 102 ? -9.984 -14.727 15.648 1 92.12 102 ALA A C 1
ATOM 751 O O . ALA A 1 102 ? -10.086 -15.711 14.914 1 92.12 102 ALA A O 1
ATOM 752 N N . THR A 1 103 ? -8.867 -14.148 15.914 1 95.06 103 THR A N 1
ATOM 753 C CA . THR A 1 103 ? -7.613 -14.625 15.336 1 95.06 103 THR A CA 1
ATOM 754 C C . THR A 1 103 ? -7.297 -16.047 15.82 1 95.06 103 THR A C 1
ATOM 756 O O . THR A 1 103 ? -6.91 -16.906 15.031 1 95.06 103 THR A O 1
ATOM 759 N N . ARG A 1 104 ? -7.48 -16.266 17.078 1 96.62 104 ARG A N 1
ATOM 760 C CA . ARG A 1 104 ? -7.23 -17.578 17.641 1 96.62 104 ARG A CA 1
ATOM 761 C C . ARG A 1 104 ? -8.125 -18.641 16.984 1 96.62 104 ARG A C 1
ATOM 763 O O . ARG A 1 104 ? -7.672 -19.734 16.672 1 96.62 104 ARG A O 1
ATOM 770 N N . ARG A 1 105 ? -9.344 -18.266 16.781 1 97.38 105 ARG A N 1
ATOM 771 C CA . ARG A 1 105 ? -10.281 -19.188 16.156 1 97.38 105 ARG A CA 1
ATOM 772 C C . ARG A 1 105 ? -9.867 -19.516 14.727 1 97.38 105 ARG A C 1
ATOM 774 O O . ARG A 1 105 ? -9.906 -20.672 14.305 1 97.38 105 ARG A O 1
ATOM 781 N N . ILE A 1 106 ? -9.445 -18.516 14.039 1 97.75 106 ILE A N 1
ATOM 782 C CA . ILE A 1 106 ? -9.031 -18.688 12.648 1 97.75 106 ILE A CA 1
ATOM 783 C C . ILE A 1 106 ? -7.82 -19.609 12.578 1 97.75 106 ILE A C 1
ATOM 785 O O . ILE A 1 106 ? -7.793 -20.547 11.766 1 97.75 106 ILE A O 1
ATOM 789 N N . MET A 1 107 ? -6.887 -19.453 13.477 1 96.62 107 MET A N 1
ATOM 790 C CA . MET A 1 107 ? -5.641 -20.219 13.43 1 96.62 107 MET A CA 1
ATOM 791 C C . MET A 1 107 ? -5.836 -21.625 13.984 1 96.62 107 MET A C 1
ATOM 793 O O . MET A 1 107 ? -5.047 -22.516 13.695 1 96.62 107 MET A O 1
ATOM 797 N N . ALA A 1 108 ? -6.93 -21.812 14.734 1 97.5 108 ALA A N 1
ATOM 798 C CA . ALA A 1 108 ? -7.246 -23.141 15.273 1 97.5 108 ALA A CA 1
ATOM 799 C C . ALA A 1 108 ? -8.008 -23.984 14.258 1 97.5 108 ALA A C 1
ATOM 801 O O . ALA A 1 108 ? -8.008 -25.203 14.336 1 97.5 108 ALA A O 1
ATOM 802 N N . ALA A 1 109 ? -8.695 -23.359 13.328 1 98 109 ALA A N 1
ATOM 803 C CA . ALA A 1 109 ? -9.523 -24.062 12.359 1 98 109 ALA A CA 1
ATOM 804 C C . ALA A 1 109 ? -8.664 -24.75 11.289 1 98 109 ALA A C 1
ATOM 806 O O . ALA A 1 109 ? -7.551 -24.297 11.008 1 98 109 ALA A O 1
ATOM 807 N N . PRO A 1 110 ? -9.211 -25.891 10.727 1 96.31 110 PRO A N 1
ATOM 808 C CA . PRO A 1 110 ? -8.5 -26.469 9.586 1 96.31 110 PRO A CA 1
ATOM 809 C C . PRO A 1 110 ? -8.398 -25.516 8.406 1 96.31 110 PRO A C 1
ATOM 811 O O . PRO A 1 110 ? -9.234 -24.625 8.25 1 96.31 110 PRO A O 1
ATOM 814 N N . GLY A 1 111 ? -7.34 -25.734 7.555 1 96.44 111 GLY A N 1
ATOM 815 C CA . GLY A 1 111 ? -7.176 -24.953 6.34 1 96.44 111 GLY A CA 1
ATOM 816 C C . GLY A 1 111 ? -5.754 -24.453 6.141 1 96.44 111 GLY A C 1
ATOM 817 O O . GLY A 1 111 ? -5.012 -24.281 7.109 1 96.44 111 GLY A O 1
ATOM 818 N N . ALA A 1 112 ? -5.395 -24.266 4.922 1 97.69 112 ALA A N 1
ATOM 819 C CA . ALA A 1 112 ? -4.047 -23.812 4.598 1 97.69 112 ALA A CA 1
ATOM 820 C C . ALA A 1 112 ? -3.771 -22.438 5.203 1 97.69 112 ALA A C 1
ATOM 822 O O . ALA A 1 112 ? -4.605 -21.531 5.113 1 97.69 112 ALA A O 1
ATOM 823 N N . LYS A 1 113 ? -2.562 -22.281 5.922 1 97.62 113 LYS A N 1
ATOM 824 C CA . LYS A 1 113 ? -2.148 -21.016 6.531 1 97.62 113 LYS A CA 1
ATOM 825 C C . LYS A 1 113 ? -1.153 -20.281 5.645 1 97.62 113 LYS A C 1
ATOM 827 O O . LYS A 1 113 ? -0.438 -20.891 4.852 1 97.62 113 LYS A O 1
ATOM 832 N N . VAL A 1 114 ? -1.188 -18.969 5.668 1 98.12 114 VAL A N 1
ATOM 833 C CA . VAL A 1 114 ? -0.296 -18.141 4.871 1 98.12 114 VAL A CA 1
ATOM 834 C C . VAL A 1 114 ? 0.808 -17.562 5.758 1 98.12 114 VAL A C 1
ATOM 836 O O . VAL A 1 114 ? 0.55 -16.703 6.602 1 98.12 114 VAL A O 1
ATOM 839 N N . LEU A 1 115 ? 2.008 -18.016 5.586 1 96.12 115 LEU A N 1
ATOM 840 C CA . LEU A 1 115 ? 3.166 -17.625 6.379 1 96.12 115 LEU A CA 1
ATOM 841 C C . LEU A 1 115 ? 4.461 -17.906 5.629 1 96.12 115 LEU A C 1
ATOM 843 O O . LEU A 1 115 ? 4.484 -18.734 4.711 1 96.12 115 LEU A O 1
ATOM 847 N N . HIS A 1 116 ? 5.531 -17.203 5.977 1 95.69 116 HIS A N 1
ATOM 848 C CA . HIS A 1 116 ? 6.809 -17.328 5.281 1 95.69 116 HIS A CA 1
ATOM 849 C C . HIS A 1 116 ? 7.637 -18.469 5.836 1 95.69 116 HIS A C 1
ATOM 851 O O . HIS A 1 116 ? 8 -19.391 5.098 1 95.69 116 HIS A O 1
ATOM 857 N N . ILE A 1 117 ? 7.938 -18.469 7.117 1 92.19 117 ILE A N 1
ATOM 858 C CA . ILE A 1 117 ? 8.688 -19.516 7.801 1 92.19 117 ILE A CA 1
ATOM 859 C C . ILE A 1 117 ? 7.961 -19.906 9.086 1 92.19 117 ILE A C 1
ATOM 861 O O . ILE A 1 117 ? 7.871 -19.125 10.023 1 92.19 117 ILE A O 1
ATOM 865 N N . ALA A 1 118 ? 7.551 -21.141 9.148 1 89.81 118 ALA A N 1
ATOM 866 C CA . ALA A 1 118 ? 6.789 -21.609 10.305 1 89.81 118 ALA A CA 1
ATOM 867 C C . ALA A 1 118 ? 7.578 -21.422 11.602 1 89.81 118 ALA A C 1
ATOM 869 O O . ALA A 1 118 ? 8.758 -21.766 11.672 1 89.81 118 ALA A O 1
ATOM 870 N N . GLY A 1 119 ? 6.902 -20.844 12.602 1 87.12 119 GLY A N 1
ATOM 871 C CA . GLY A 1 119 ? 7.496 -20.672 13.922 1 87.12 119 GLY A CA 1
ATOM 872 C C . GLY A 1 119 ? 8.531 -19.562 13.961 1 87.12 119 GLY A C 1
ATOM 873 O O . GLY A 1 119 ? 9.156 -19.312 15 1 87.12 119 GLY A O 1
ATOM 874 N N . PHE A 1 120 ? 8.711 -18.922 12.875 1 92 120 PHE A N 1
ATOM 875 C CA . PHE A 1 120 ? 9.812 -17.953 12.812 1 92 120 PHE A CA 1
ATOM 876 C C . PHE A 1 120 ? 9.352 -16.656 12.156 1 92 120 PHE A C 1
ATOM 878 O O . PHE A 1 120 ? 9.273 -15.625 12.812 1 92 120 PHE A O 1
ATOM 885 N N . ASP A 1 121 ? 8.953 -16.625 10.945 1 94.25 121 ASP A N 1
ATOM 886 C CA . ASP A 1 121 ? 8.43 -15.5 10.18 1 94.25 121 ASP A CA 1
ATOM 887 C C . ASP A 1 121 ? 6.992 -15.766 9.727 1 94.25 121 ASP A C 1
ATOM 889 O O . ASP A 1 121 ? 6.77 -16.266 8.625 1 94.25 121 ASP A O 1
ATOM 893 N N . THR A 1 122 ? 6.043 -15.289 10.648 1 94.19 122 THR A N 1
ATOM 894 C CA . THR A 1 122 ? 4.652 -15.672 10.414 1 94.19 122 THR A CA 1
ATOM 895 C C . THR A 1 122 ? 3.793 -14.438 10.164 1 94.19 122 THR A C 1
ATOM 897 O O . THR A 1 122 ? 2.57 -14.531 10.055 1 94.19 122 THR A O 1
ATOM 900 N N . GLU A 1 123 ? 4.426 -13.25 10.172 1 95.5 123 GLU A N 1
ATOM 901 C CA . GLU A 1 123 ? 3.646 -12.047 9.891 1 95.5 123 GLU A CA 1
ATOM 902 C C . GLU A 1 123 ? 3.078 -12.07 8.477 1 95.5 123 GLU A C 1
ATOM 904 O O . GLU A 1 123 ? 3.75 -12.5 7.539 1 95.5 123 GLU A O 1
ATOM 909 N N . THR A 1 124 ? 1.809 -11.672 8.328 1 97.62 124 THR A N 1
ATOM 910 C CA . THR A 1 124 ? 1.086 -11.82 7.074 1 97.62 124 THR A CA 1
ATOM 911 C C . THR A 1 124 ? -0.037 -10.789 6.969 1 97.62 124 THR A C 1
ATOM 913 O O . THR A 1 124 ? -0.574 -10.352 7.988 1 97.62 124 THR A O 1
ATOM 916 N N . HIS A 1 125 ? -0.388 -10.383 5.734 1 97.69 125 HIS A N 1
ATOM 917 C CA . HIS A 1 125 ? -1.553 -9.539 5.492 1 97.69 125 HIS A CA 1
ATOM 918 C C . HIS A 1 125 ? -2.842 -10.352 5.539 1 97.69 125 HIS A C 1
ATOM 920 O O . HIS A 1 125 ? -3.936 -9.789 5.625 1 97.69 125 HIS A O 1
ATOM 926 N N . CYS A 1 126 ? -2.77 -11.633 5.48 1 97.75 126 CYS A N 1
ATOM 927 C CA . CYS A 1 126 ? -3.924 -12.523 5.5 1 97.75 126 CYS A CA 1
ATOM 928 C C . CYS A 1 126 ? -3.555 -13.883 6.086 1 97.75 126 CYS A C 1
ATOM 930 O O . CYS A 1 126 ? -2.768 -14.625 5.496 1 97.75 126 CYS A O 1
ATOM 932 N N . LEU A 1 127 ? -4.215 -14.391 7.066 1 97.75 127 LEU A N 1
ATOM 933 C CA . LEU A 1 127 ? -3.811 -15.492 7.934 1 97.75 127 LEU A CA 1
ATOM 934 C C . LEU A 1 127 ? -3.936 -16.828 7.207 1 97.75 127 LEU A C 1
ATOM 936 O O . LEU A 1 127 ? -3.18 -17.766 7.484 1 97.75 127 LEU A O 1
ATOM 940 N N . THR A 1 128 ? -4.941 -16.922 6.332 1 98.44 128 THR A N 1
ATOM 941 C CA . THR A 1 128 ? -5.203 -18.172 5.629 1 98.44 128 THR A CA 1
ATOM 942 C C . THR A 1 128 ? -5.336 -17.938 4.129 1 98.44 128 THR A C 1
ATOM 944 O O . THR A 1 128 ? -5.598 -16.812 3.695 1 98.44 128 THR A O 1
ATOM 947 N N . LEU A 1 129 ? -5.156 -19.016 3.348 1 98.81 129 LEU A N 1
ATOM 948 C CA . LEU A 1 129 ? -5.391 -18.891 1.913 1 98.81 129 LEU A CA 1
ATOM 949 C C . LEU A 1 129 ? -6.793 -18.375 1.634 1 98.81 129 LEU A C 1
ATOM 951 O O . LEU A 1 129 ? -6.977 -17.469 0.812 1 98.81 129 LEU A O 1
ATOM 955 N N . ARG A 1 130 ? -7.781 -18.875 2.35 1 98.69 130 ARG A N 1
ATOM 956 C CA . ARG A 1 130 ? -9.164 -18.469 2.129 1 98.69 130 ARG A CA 1
ATOM 957 C C . ARG A 1 130 ? -9.32 -16.969 2.354 1 98.69 130 ARG A C 1
ATOM 959 O O . ARG A 1 130 ? -10.016 -16.281 1.591 1 98.69 130 ARG A O 1
ATOM 966 N N . LEU A 1 131 ? -8.711 -16.469 3.391 1 98.5 131 LEU A N 1
ATOM 967 C CA . LEU A 1 131 ? -8.828 -15.047 3.678 1 98.5 131 LEU A CA 1
ATOM 968 C C . LEU A 1 131 ? -8.125 -14.219 2.615 1 98.5 131 LEU A C 1
ATOM 970 O O . LEU A 1 131 ? -8.602 -13.148 2.234 1 98.5 131 LEU A O 1
ATOM 974 N N . CYS A 1 132 ? -6.941 -14.656 2.152 1 98.81 132 CYS A N 1
ATOM 975 C CA . CYS A 1 132 ? -6.273 -13.969 1.053 1 98.81 132 CYS A CA 1
ATOM 976 C C . CYS A 1 132 ? -7.152 -13.953 -0.193 1 98.81 132 CYS A C 1
ATOM 978 O O . CYS A 1 132 ? -7.305 -12.914 -0.833 1 98.81 132 CYS A O 1
ATOM 980 N N . LEU A 1 133 ? -7.742 -15.094 -0.513 1 98.94 133 LEU A N 1
ATOM 981 C CA . LEU A 1 133 ? -8.609 -15.219 -1.68 1 98.94 133 LEU A CA 1
ATOM 982 C C . LEU A 1 133 ? -9.836 -14.32 -1.542 1 98.94 133 LEU A C 1
ATOM 984 O O . LEU A 1 133 ? -10.266 -13.695 -2.514 1 98.94 133 LEU A O 1
ATOM 988 N N . ALA A 1 134 ? -10.414 -14.289 -0.347 1 98.69 134 ALA A N 1
ATOM 989 C CA . ALA A 1 134 ? -11.562 -13.414 -0.11 1 98.69 134 ALA A CA 1
ATOM 990 C C . ALA A 1 134 ? -11.195 -11.953 -0.345 1 98.69 134 ALA A C 1
ATOM 992 O O . ALA A 1 134 ? -12 -11.18 -0.877 1 98.69 134 ALA A O 1
ATOM 993 N N . THR A 1 135 ? -10.039 -11.602 0.065 1 98.19 135 THR A N 1
ATOM 994 C CA . THR A 1 135 ? -9.547 -10.25 -0.173 1 98.19 135 THR A CA 1
ATOM 995 C C . THR A 1 135 ? -9.445 -9.961 -1.669 1 98.19 135 THR A C 1
ATOM 997 O O . THR A 1 135 ? -9.898 -8.922 -2.141 1 98.19 135 THR A O 1
ATOM 1000 N N . LEU A 1 136 ? -8.867 -10.867 -2.424 1 98.69 136 LEU A N 1
ATOM 1001 C CA . LEU A 1 136 ? -8.742 -10.719 -3.869 1 98.69 136 LEU A CA 1
ATOM 1002 C C . LEU A 1 136 ? -10.109 -10.641 -4.531 1 98.69 136 LEU A C 1
ATOM 1004 O O . LEU A 1 136 ? -10.344 -9.797 -5.398 1 98.69 136 LEU A O 1
ATOM 1008 N N . ARG A 1 137 ? -11.008 -11.492 -4.086 1 98.56 137 ARG A N 1
ATOM 1009 C CA . ARG A 1 137 ? -12.359 -11.516 -4.637 1 98.56 137 ARG A CA 1
ATOM 1010 C C . ARG A 1 137 ? -13.078 -10.195 -4.375 1 98.56 137 ARG A C 1
ATOM 1012 O O . ARG A 1 137 ? -13.734 -9.648 -5.27 1 98.56 137 ARG A O 1
ATOM 1019 N N . HIS A 1 138 ? -12.984 -9.719 -3.217 1 97.81 138 HIS A N 1
ATOM 1020 C CA . HIS A 1 138 ? -13.641 -8.461 -2.867 1 97.81 138 HIS A CA 1
ATOM 1021 C C . HIS A 1 138 ? -13.133 -7.312 -3.736 1 97.81 138 HIS A C 1
ATOM 1023 O O . HIS A 1 138 ? -13.93 -6.523 -4.246 1 97.81 138 HIS A O 1
ATOM 1029 N N . TRP A 1 139 ? -11.844 -7.227 -3.875 1 98.12 139 TRP A N 1
ATOM 1030 C CA . TRP A 1 139 ? -11.289 -6.199 -4.75 1 98.12 139 TRP A CA 1
ATOM 1031 C C . TRP A 1 139 ? -11.805 -6.359 -6.176 1 98.12 139 TRP A C 1
ATOM 1033 O O . TRP A 1 139 ? -12.18 -5.379 -6.82 1 98.12 139 TRP A O 1
ATOM 1043 N N . SER A 1 140 ? -11.789 -7.586 -6.68 1 98.19 140 SER A N 1
ATOM 1044 C CA . SER A 1 140 ? -12.281 -7.883 -8.023 1 98.19 140 SER A CA 1
ATOM 1045 C C . SER A 1 140 ? -13.734 -7.453 -8.195 1 98.19 140 SER A C 1
ATOM 1047 O O . SER A 1 140 ? -14.102 -6.895 -9.227 1 98.19 140 SER A O 1
ATOM 1049 N N . ASP A 1 141 ? -14.555 -7.688 -7.168 1 97.44 141 ASP A N 1
ATOM 1050 C CA . ASP A 1 141 ? -15.961 -7.281 -7.195 1 97.44 141 ASP A CA 1
ATOM 1051 C C . ASP A 1 141 ? -16.094 -5.777 -7.414 1 97.44 141 ASP A C 1
ATOM 1053 O O . ASP A 1 141 ? -17.016 -5.316 -8.078 1 97.44 141 ASP A O 1
ATOM 1057 N N . GLN A 1 142 ? -15.164 -5.082 -6.891 1 95.06 142 GLN A N 1
ATOM 1058 C CA . GLN A 1 142 ? -15.219 -3.627 -6.973 1 95.06 142 GLN A CA 1
ATOM 1059 C C . GLN A 1 142 ? -14.57 -3.125 -8.266 1 95.06 142 GLN A C 1
ATOM 1061 O O . GLN A 1 142 ? -14.664 -1.938 -8.586 1 95.06 142 GLN A O 1
ATOM 1066 N N . HIS A 1 143 ? -13.906 -4.082 -9.008 1 96.06 143 HIS A N 1
ATOM 1067 C CA . HIS A 1 143 ? -13.211 -3.762 -10.258 1 96.06 143 HIS A CA 1
ATOM 1068 C C . HIS A 1 143 ? -13.484 -4.812 -11.32 1 96.06 143 HIS A C 1
ATOM 1070 O O . HIS A 1 143 ? -12.562 -5.5 -11.773 1 96.06 143 HIS A O 1
ATOM 1076 N N . PRO A 1 144 ? -14.648 -5.047 -11.773 1 94.38 144 PRO A N 1
ATOM 1077 C CA . PRO A 1 144 ? -15 -6.176 -12.641 1 94.38 144 PRO A CA 1
ATOM 1078 C C . PRO A 1 144 ? -14.227 -6.176 -13.953 1 94.38 144 PRO A C 1
ATOM 1080 O O . PRO A 1 144 ? -14.055 -7.227 -14.578 1 94.38 144 PRO A O 1
ATOM 1083 N N . GLY A 1 145 ? -13.57 -5.098 -14.422 1 94.94 145 GLY A N 1
ATOM 1084 C CA . GLY A 1 145 ? -12.859 -5.035 -15.68 1 94.94 145 GLY A CA 1
ATOM 1085 C C . GLY A 1 145 ? -11.352 -4.984 -15.516 1 94.94 145 GLY A C 1
ATOM 1086 O O . GLY A 1 145 ? -10.625 -4.688 -16.469 1 94.94 145 GLY A O 1
ATOM 1087 N N . HIS A 1 146 ? -10.938 -5.379 -14.305 1 96.75 146 HIS A N 1
ATOM 1088 C CA . HIS A 1 146 ? -9.5 -5.332 -14.102 1 96.75 146 HIS A CA 1
ATOM 1089 C C . HIS A 1 146 ? -8.781 -6.344 -14.984 1 96.75 146 HIS A C 1
ATOM 1091 O O . HIS A 1 146 ? -9.375 -7.336 -15.406 1 96.75 146 HIS A O 1
ATOM 1097 N N . GLY A 1 147 ? -7.504 -6.078 -15.344 1 97.19 147 GLY A N 1
ATOM 1098 C CA . GLY A 1 147 ? -6.703 -7.066 -16.047 1 97.19 147 GLY A CA 1
ATOM 1099 C C . GLY A 1 147 ? -6.512 -8.352 -15.273 1 97.19 147 GLY A C 1
ATOM 1100 O O . GLY A 1 147 ? -6.641 -8.367 -14.047 1 97.19 147 GLY A O 1
ATOM 1101 N N . PRO A 1 148 ? -6.277 -9.406 -15.977 1 98.19 148 PRO A N 1
ATOM 1102 C CA . PRO A 1 148 ? -6.098 -10.688 -15.297 1 98.19 148 PRO A CA 1
ATOM 1103 C C . PRO A 1 148 ? -4.977 -10.656 -14.258 1 98.19 148 PRO A C 1
ATOM 1105 O O . PRO A 1 148 ? -3.945 -10.016 -14.484 1 98.19 148 PRO A O 1
ATOM 1108 N N . VAL A 1 149 ? -5.234 -11.242 -13.133 1 98.75 149 VAL A N 1
ATOM 1109 C CA . VAL A 1 149 ? -4.266 -11.32 -12.047 1 98.75 149 VAL A CA 1
ATOM 1110 C C . VAL A 1 149 ? -3.723 -12.742 -11.945 1 98.75 149 VAL A C 1
ATOM 1112 O O . VAL A 1 149 ? -4.492 -13.703 -11.852 1 98.75 149 VAL A O 1
ATOM 1115 N N . MET A 1 150 ? -2.434 -12.883 -11.992 1 98.62 150 MET A N 1
ATOM 1116 C CA . MET A 1 150 ? -1.767 -14.172 -11.844 1 98.62 150 MET A CA 1
ATOM 1117 C C . MET A 1 150 ? -1.276 -14.375 -10.414 1 98.62 150 MET A C 1
ATOM 1119 O O . MET A 1 150 ? -0.62 -13.5 -9.852 1 98.62 150 MET A O 1
ATOM 1123 N N . VAL A 1 151 ? -1.609 -15.484 -9.875 1 98.94 151 VAL A N 1
ATOM 1124 C CA . VAL A 1 151 ? -1.297 -15.719 -8.469 1 98.94 151 VAL A CA 1
ATOM 1125 C C . VAL A 1 151 ? -0.538 -17.031 -8.32 1 98.94 151 VAL A C 1
ATOM 1127 O O . VAL A 1 151 ? -1.059 -18.094 -8.664 1 98.94 151 VAL A O 1
ATOM 1130 N N . LEU A 1 152 ? 0.733 -16.969 -7.848 1 98.88 152 LEU A N 1
ATOM 1131 C CA . LEU A 1 152 ? 1.464 -18.172 -7.449 1 98.88 152 LEU A CA 1
ATOM 1132 C C . LEU A 1 152 ? 1.035 -18.625 -6.062 1 98.88 152 LEU A C 1
ATOM 1134 O O . LEU A 1 152 ? 0.964 -17.828 -5.129 1 98.88 152 LEU A O 1
ATOM 1138 N N . VAL A 1 153 ? 0.667 -19.875 -5.984 1 98.88 153 VAL A N 1
ATOM 1139 C CA . VAL A 1 153 ? 0.412 -20.5 -4.695 1 98.88 153 VAL A CA 1
ATOM 1140 C C . VAL A 1 153 ? 1.588 -21.406 -4.32 1 98.88 153 VAL A C 1
ATOM 1142 O O . VAL A 1 153 ? 1.685 -22.547 -4.793 1 98.88 153 VAL A O 1
ATOM 1145 N N . ASN A 1 154 ? 2.461 -20.844 -3.527 1 98.56 154 ASN A N 1
ATOM 1146 C CA . ASN A 1 154 ? 3.682 -21.547 -3.148 1 98.56 154 ASN A CA 1
ATOM 1147 C C . ASN A 1 154 ? 3.451 -22.453 -1.948 1 98.56 154 ASN A C 1
ATOM 1149 O O . ASN A 1 154 ? 3.338 -21.984 -0.816 1 98.56 154 ASN A O 1
ATOM 1153 N N . THR A 1 155 ? 3.457 -23.75 -2.188 1 97.88 155 THR A N 1
ATOM 1154 C CA . THR A 1 155 ? 3.193 -24.734 -1.138 1 97.88 155 THR A CA 1
ATOM 1155 C C . THR A 1 155 ? 4.492 -25.172 -0.467 1 97.88 155 THR A C 1
ATOM 1157 O O . THR A 1 155 ? 5.477 -25.469 -1.146 1 97.88 155 THR A O 1
ATOM 1160 N N . GLY A 1 156 ? 4.492 -25.078 0.817 1 94.88 156 GLY A N 1
ATOM 1161 C CA . GLY A 1 156 ? 5.621 -25.562 1.599 1 94.88 156 GLY A CA 1
ATOM 1162 C C . GLY A 1 156 ? 5.211 -26.422 2.771 1 94.88 156 GLY A C 1
ATOM 1163 O O . GLY A 1 156 ? 4.305 -26.062 3.527 1 94.88 156 GLY A O 1
ATOM 1164 N N . ASP A 1 157 ? 5.926 -27.578 2.812 1 90.25 157 ASP A N 1
ATOM 1165 C CA . ASP A 1 157 ? 5.719 -28.406 3.99 1 90.25 157 ASP A CA 1
ATOM 1166 C C . ASP A 1 157 ? 6.328 -27.766 5.234 1 90.25 157 ASP A C 1
ATOM 1168 O O . ASP A 1 157 ? 7.406 -27.172 5.172 1 90.25 157 ASP A O 1
ATOM 1172 N N . ALA A 1 158 ? 5.52 -27.703 6.238 1 80.69 158 ALA A N 1
ATOM 1173 C CA . ALA A 1 158 ? 5.992 -27.078 7.465 1 80.69 158 ALA A CA 1
ATOM 1174 C C . ALA A 1 158 ? 5.316 -27.672 8.695 1 80.69 158 ALA A C 1
ATOM 1176 O O . ALA A 1 158 ? 4.238 -28.266 8.586 1 80.69 158 ALA A O 1
ATOM 1177 N N . GLY A 1 159 ? 5.961 -27.594 9.875 1 69.62 159 GLY A N 1
ATOM 1178 C CA . GLY A 1 159 ? 5.367 -27.953 11.156 1 69.62 159 GLY A CA 1
ATOM 1179 C C . GLY A 1 159 ? 4.938 -29.406 11.242 1 69.62 159 GLY A C 1
ATOM 1180 O O . GLY A 1 159 ? 3.896 -29.719 11.828 1 69.62 159 GLY A O 1
ATOM 1181 N N . GLY A 1 160 ? 5.492 -30.25 10.484 1 74.75 160 GLY A N 1
ATOM 1182 C CA . GLY A 1 160 ? 5.18 -31.672 10.523 1 74.75 160 GLY A CA 1
ATOM 1183 C C . GLY A 1 160 ? 4.066 -32.062 9.57 1 74.75 160 GLY A C 1
ATOM 1184 O O . GLY A 1 160 ? 3.797 -33.25 9.375 1 74.75 160 GLY A O 1
ATOM 1185 N N . ALA A 1 161 ? 3.434 -31.016 9.07 1 80.25 161 ALA A N 1
ATOM 1186 C CA . ALA A 1 161 ? 2.391 -31.328 8.102 1 80.25 161 ALA A CA 1
ATOM 1187 C C . ALA A 1 161 ? 2.934 -31.25 6.676 1 80.25 161 ALA A C 1
ATOM 1189 O O . ALA A 1 161 ? 3.844 -30.469 6.387 1 80.25 161 ALA A O 1
ATOM 1190 N N . ARG A 1 162 ? 2.391 -32.125 5.824 1 89.12 162 ARG A N 1
ATOM 1191 C CA . ARG A 1 162 ? 2.818 -32.219 4.434 1 89.12 162 ARG A CA 1
ATOM 1192 C C . ARG A 1 162 ? 1.628 -32.125 3.486 1 89.12 162 ARG A C 1
ATOM 1194 O O . ARG A 1 162 ? 0.525 -32.562 3.818 1 89.12 162 ARG A O 1
ATOM 1201 N N . PHE A 1 163 ? 1.896 -31.547 2.375 1 93.12 163 PHE A N 1
ATOM 1202 C CA . PHE A 1 163 ? 0.88 -31.562 1.329 1 93.12 163 PHE A CA 1
ATOM 1203 C C . PHE A 1 163 ? 0.823 -32.938 0.65 1 93.12 163 PHE A C 1
ATOM 1205 O O . PHE A 1 163 ? 1.86 -33.531 0.359 1 93.12 163 PHE A O 1
ATOM 1212 N N . ASP A 1 164 ? -0.288 -33.469 0.545 1 92.31 164 ASP A N 1
ATOM 1213 C CA . ASP A 1 164 ? -0.613 -34.656 -0.256 1 92.31 164 ASP A CA 1
ATOM 1214 C C . ASP A 1 164 ? -1.688 -34.312 -1.291 1 92.31 164 ASP A C 1
ATOM 1216 O O . ASP A 1 164 ? -2.088 -33.156 -1.441 1 92.31 164 ASP A O 1
ATOM 1220 N N . ALA A 1 165 ? -2.084 -35.312 -2.039 1 92.94 165 ALA A N 1
ATOM 1221 C CA . ALA A 1 165 ? -3.068 -35.094 -3.096 1 92.94 165 ALA A CA 1
ATOM 1222 C C . ALA A 1 165 ? -4.352 -34.5 -2.533 1 92.94 165 ALA A C 1
ATOM 1224 O O . ALA A 1 165 ? -4.961 -33.625 -3.158 1 92.94 165 ALA A O 1
ATOM 1225 N N . GLY A 1 166 ? -4.719 -34.938 -1.326 1 92 166 GLY A N 1
ATOM 1226 C CA . GLY A 1 166 ? -5.949 -34.469 -0.707 1 92 166 GLY A CA 1
ATOM 1227 C C . GLY A 1 166 ? -5.902 -33.031 -0.319 1 92 166 GLY A C 1
ATOM 1228 O O . GLY A 1 166 ? -6.824 -32.25 -0.628 1 92 166 GLY A O 1
ATOM 1229 N N . ASN A 1 167 ? -4.926 -32.625 0.356 1 92.38 167 ASN A N 1
ATOM 1230 C CA . ASN A 1 167 ? -4.898 -31.234 0.791 1 92.38 167 ASN A CA 1
ATOM 1231 C C . ASN A 1 167 ? -4.488 -30.297 -0.344 1 92.38 167 ASN A C 1
ATOM 1233 O O . ASN A 1 167 ? -4.762 -29.094 -0.295 1 92.38 167 ASN A O 1
ATOM 1237 N N . LEU A 1 168 ? -3.832 -30.797 -1.398 1 97.25 168 LEU A N 1
ATOM 1238 C CA . LEU A 1 168 ? -3.68 -30 -2.605 1 97.25 168 LEU A CA 1
ATOM 1239 C C . LEU A 1 168 ? -5.027 -29.766 -3.283 1 97.25 168 LEU A C 1
ATOM 1241 O O . LEU A 1 168 ? -5.309 -28.672 -3.764 1 97.25 168 LEU A O 1
ATOM 1245 N N . ALA A 1 169 ? -5.852 -30.812 -3.352 1 97.38 169 ALA A N 1
ATOM 1246 C CA . ALA A 1 169 ? -7.211 -30.672 -3.873 1 97.38 169 ALA A CA 1
ATOM 1247 C C . ALA A 1 169 ? -8.016 -29.672 -3.043 1 97.38 169 ALA A C 1
ATOM 1249 O O . ALA A 1 169 ? -8.867 -28.953 -3.574 1 97.38 169 ALA A O 1
ATOM 1250 N N . ALA A 1 170 ? -7.695 -29.641 -1.719 1 97.31 170 ALA A N 1
ATOM 1251 C CA . ALA A 1 170 ? -8.383 -28.703 -0.838 1 97.31 170 ALA A CA 1
ATOM 1252 C C . ALA A 1 170 ? -8.055 -27.266 -1.22 1 97.31 170 ALA A C 1
ATOM 1254 O O . ALA A 1 170 ? -8.883 -26.359 -1.06 1 97.31 170 ALA A O 1
ATOM 1255 N N . LEU A 1 171 ? -6.848 -27 -1.737 1 98.69 171 LEU A N 1
ATOM 1256 C CA . LEU A 1 171 ? -6.516 -25.672 -2.23 1 98.69 171 LEU A CA 1
ATOM 1257 C C . LEU A 1 171 ? -7.41 -25.281 -3.402 1 98.69 171 LEU A C 1
ATOM 1259 O O . LEU A 1 171 ? -7.906 -24.156 -3.465 1 98.69 171 LEU A O 1
ATOM 1263 N N . ASP A 1 172 ? -7.648 -26.203 -4.367 1 98.75 172 ASP A N 1
ATOM 1264 C CA . ASP A 1 172 ? -8.578 -25.969 -5.469 1 98.75 172 ASP A CA 1
ATOM 1265 C C . ASP A 1 172 ? -9.969 -25.609 -4.949 1 98.75 172 ASP A C 1
ATOM 1267 O O . ASP A 1 172 ? -10.609 -24.688 -5.453 1 98.75 172 ASP A O 1
ATOM 1271 N N . ALA A 1 173 ? -10.367 -26.391 -3.963 1 98.56 173 ALA A N 1
ATOM 1272 C CA . ALA A 1 173 ? -11.695 -26.172 -3.398 1 98.56 173 ALA A CA 1
ATOM 1273 C C . ALA A 1 173 ? -11.797 -24.766 -2.797 1 98.56 173 ALA A C 1
ATOM 1275 O O . ALA A 1 173 ? -12.82 -24.094 -2.955 1 98.56 173 ALA A O 1
ATOM 1276 N N . ASP A 1 174 ? -10.781 -24.359 -2.074 1 98.75 174 ASP A N 1
ATOM 1277 C CA . ASP A 1 174 ? -10.766 -23.016 -1.501 1 98.75 174 ASP A CA 1
ATOM 1278 C C . ASP A 1 174 ? -10.82 -21.953 -2.594 1 98.75 174 ASP A C 1
ATOM 1280 O O . ASP A 1 174 ? -11.562 -20.984 -2.475 1 98.75 174 ASP A O 1
ATOM 1284 N N . ILE A 1 175 ? -10.016 -22.125 -3.676 1 98.94 175 ILE A N 1
ATOM 1285 C CA . ILE A 1 175 ? -9.992 -21.188 -4.789 1 98.94 175 ILE A CA 1
ATOM 1286 C C . ILE A 1 175 ? -11.375 -21.094 -5.43 1 98.94 175 ILE A C 1
ATOM 1288 O O . ILE A 1 175 ? -11.906 -20 -5.645 1 98.94 175 ILE A O 1
ATOM 1292 N N . LEU A 1 176 ? -11.969 -22.219 -5.699 1 98.88 176 LEU A N 1
ATOM 1293 C CA . LEU A 1 176 ? -13.281 -22.266 -6.336 1 98.88 176 LEU A CA 1
ATOM 1294 C C . LEU A 1 176 ? -14.344 -21.641 -5.438 1 98.88 176 LEU A C 1
ATOM 1296 O O . LEU A 1 176 ? -15.219 -20.906 -5.91 1 98.88 176 LEU A O 1
ATOM 1300 N N . ALA A 1 177 ? -14.258 -21.891 -4.152 1 98.69 177 ALA A N 1
ATOM 1301 C CA . ALA A 1 177 ? -15.266 -21.422 -3.207 1 98.69 177 ALA A CA 1
ATOM 1302 C C . ALA A 1 177 ? -15.18 -19.906 -3.037 1 98.69 177 ALA A C 1
ATOM 1304 O O . ALA A 1 177 ? -16.203 -19.219 -2.971 1 98.69 177 ALA A O 1
ATOM 1305 N N . GLU A 1 178 ? -13.969 -19.391 -2.938 1 98.69 178 GLU A N 1
ATOM 1306 C CA . GLU A 1 178 ? -13.805 -17.984 -2.607 1 98.69 178 GLU A CA 1
ATOM 1307 C C . GLU A 1 178 ? -13.836 -17.109 -3.863 1 98.69 178 GLU A C 1
ATOM 1309 O O . GLU A 1 178 ? -14.453 -16.047 -3.875 1 98.69 178 GLU A O 1
ATOM 1314 N N . ILE A 1 179 ? -13.188 -17.516 -4.934 1 98.75 179 ILE A N 1
ATOM 1315 C CA . ILE A 1 179 ? -13.039 -16.703 -6.137 1 98.75 179 ILE A CA 1
ATOM 1316 C C . ILE A 1 179 ? -14.219 -16.938 -7.07 1 98.75 179 ILE A C 1
ATOM 1318 O O . ILE A 1 179 ? -14.734 -15.992 -7.684 1 98.75 179 ILE A O 1
ATOM 1322 N N . GLY A 1 180 ? -14.656 -18.172 -7.18 1 98.5 180 GLY A N 1
ATOM 1323 C CA . GLY A 1 180 ? -15.695 -18.562 -8.125 1 98.5 180 GLY A CA 1
ATOM 1324 C C . GLY A 1 180 ? -15.141 -18.984 -9.477 1 98.5 180 GLY A C 1
ATOM 1325 O O . GLY A 1 180 ? -14.219 -18.359 -10 1 98.5 180 GLY A O 1
ATOM 1326 N N . ARG A 1 181 ? -15.773 -19.984 -10.047 1 98.5 181 ARG A N 1
ATOM 1327 C CA . ARG A 1 181 ? -15.312 -20.594 -11.289 1 98.5 181 ARG A CA 1
ATOM 1328 C C . ARG A 1 181 ? -15.344 -19.578 -12.43 1 98.5 181 ARG A C 1
ATOM 1330 O O . ARG A 1 181 ? -14.477 -19.594 -13.312 1 98.5 181 ARG A O 1
ATOM 1337 N N . GLU A 1 182 ? -16.25 -18.656 -12.406 1 97.75 182 GLU A N 1
ATOM 1338 C CA . GLU A 1 182 ? -16.453 -17.719 -13.5 1 97.75 182 GLU A CA 1
ATOM 1339 C C . GLU A 1 182 ? -15.328 -16.688 -13.555 1 97.75 182 GLU A C 1
ATOM 1341 O O . GLU A 1 182 ? -15.148 -16.016 -14.57 1 97.75 182 GLU A O 1
ATOM 1346 N N . ARG A 1 183 ? -14.555 -16.656 -12.516 1 98.5 183 ARG A N 1
ATOM 1347 C CA . ARG A 1 183 ? -13.477 -15.68 -12.445 1 98.5 183 ARG A CA 1
ATOM 1348 C C . ARG A 1 183 ? -12.109 -16.359 -12.555 1 98.5 183 ARG A C 1
ATOM 1350 O O . ARG A 1 183 ? -11.094 -15.789 -12.141 1 98.5 183 ARG A O 1
ATOM 1357 N N . LEU A 1 184 ? -12.102 -17.547 -13.109 1 98.81 184 LEU A N 1
ATOM 1358 C CA . LEU A 1 184 ? -10.844 -18.266 -13.211 1 98.81 184 LEU A CA 1
ATOM 1359 C C . LEU A 1 184 ? -10.5 -18.562 -14.672 1 98.81 184 LEU A C 1
ATOM 1361 O O . LEU A 1 184 ? -11.383 -18.875 -15.469 1 98.81 184 LEU A O 1
ATOM 1365 N N . VAL A 1 185 ? -9.305 -18.359 -14.992 1 98.88 185 VAL A N 1
ATOM 1366 C CA . VAL A 1 185 ? -8.711 -19.047 -16.125 1 98.88 185 VAL A CA 1
ATOM 1367 C C . VAL A 1 185 ? -8.039 -20.328 -15.656 1 98.88 185 VAL A C 1
ATOM 1369 O O . VAL A 1 185 ? -7 -20.281 -14.984 1 98.88 185 VAL A O 1
ATOM 1372 N N . THR A 1 186 ? -8.609 -21.469 -16.047 1 98.81 186 THR A N 1
ATOM 1373 C CA . THR A 1 186 ? -8.086 -22.766 -15.625 1 98.81 186 THR A CA 1
ATOM 1374 C C . THR A 1 186 ? -7.363 -23.453 -16.781 1 98.81 186 THR A C 1
ATOM 1376 O O . THR A 1 186 ? -7.457 -23.031 -17.922 1 98.81 186 THR A O 1
ATOM 1379 N N . PRO A 1 187 ? -6.617 -24.547 -16.453 1 98.88 187 PRO A N 1
ATOM 1380 C CA . PRO A 1 187 ? -6.012 -25.328 -17.531 1 98.88 187 PRO A CA 1
ATOM 1381 C C . PRO A 1 187 ? -7.031 -25.797 -18.562 1 98.88 187 PRO A C 1
ATOM 1383 O O . PRO A 1 187 ? -6.738 -25.797 -19.766 1 98.88 187 PRO A O 1
ATOM 1386 N N . ASP A 1 188 ? -8.227 -26.125 -18.109 1 98.75 188 ASP A N 1
ATOM 1387 C CA . ASP A 1 188 ? -9.273 -26.547 -19.031 1 98.75 188 ASP A CA 1
ATOM 1388 C C . ASP A 1 188 ? -9.672 -25.422 -19.984 1 98.75 188 ASP A C 1
ATOM 1390 O O . ASP A 1 188 ? -9.977 -25.656 -21.156 1 98.75 188 ASP A O 1
ATOM 1394 N N . ASP A 1 189 ? -9.688 -24.188 -19.5 1 98.62 189 ASP A N 1
ATOM 1395 C CA . ASP A 1 189 ? -10.062 -23.031 -20.312 1 98.62 189 ASP A CA 1
ATOM 1396 C C . ASP A 1 189 ? -9.039 -22.781 -21.406 1 98.62 189 ASP A C 1
ATOM 1398 O O . ASP A 1 189 ? -9.359 -22.188 -22.438 1 98.62 189 ASP A O 1
ATOM 1402 N N . VAL A 1 190 ? -7.785 -23.156 -21.172 1 98.81 190 VAL A N 1
ATOM 1403 C CA . VAL A 1 190 ? -6.727 -23 -22.156 1 98.81 190 VAL A CA 1
ATOM 1404 C C . VAL A 1 190 ? -6.688 -24.203 -23.094 1 98.81 190 VAL A C 1
ATOM 1406 O O . VAL A 1 190 ? -6.578 -24.062 -24.312 1 98.81 190 VAL A O 1
ATOM 1409 N N . ARG A 1 191 ? -6.832 -25.359 -22.547 1 98.25 191 ARG A N 1
ATOM 1410 C CA . ARG A 1 191 ? -6.766 -26.609 -23.297 1 98.25 191 ARG A CA 1
ATOM 1411 C C . ARG A 1 191 ? -7.941 -26.734 -24.266 1 98.25 191 ARG A C 1
ATOM 1413 O O . ARG A 1 191 ? -7.762 -27.125 -25.422 1 98.25 191 ARG A O 1
ATOM 1420 N N . HIS A 1 192 ? -9.156 -26.406 -23.734 1 95.12 192 HIS A N 1
ATOM 1421 C CA . HIS A 1 192 ? -10.398 -26.562 -24.484 1 95.12 192 HIS A CA 1
ATOM 1422 C C . HIS A 1 192 ? -10.492 -27.953 -25.109 1 95.12 192 HIS A C 1
ATOM 1424 O O . HIS A 1 192 ? -10.523 -28.953 -24.391 1 95.12 192 HIS A O 1
ATOM 1430 N N . THR A 1 193 ? -10.32 -27.938 -26.516 1 95.38 193 THR A N 1
ATOM 1431 C CA . THR A 1 193 ? -10.578 -29.203 -27.188 1 95.38 193 THR A CA 1
ATOM 1432 C C . THR A 1 193 ? -9.266 -29.891 -27.547 1 95.38 193 THR A C 1
ATOM 1434 O O . THR A 1 193 ? -9.273 -31.016 -28.062 1 95.38 193 THR A O 1
ATOM 1437 N N . LEU A 1 194 ? -8.188 -29.281 -27.25 1 98 194 LEU A N 1
ATOM 1438 C CA . LEU A 1 194 ? -6.906 -29.906 -27.578 1 98 194 LEU A CA 1
ATOM 1439 C C . LEU A 1 194 ? -6.578 -31.031 -26.609 1 98 194 LEU A C 1
ATOM 1441 O O . LEU A 1 194 ? -7.055 -31.031 -25.469 1 98 194 LEU A O 1
ATOM 1445 N N . PRO A 1 195 ? -5.816 -31.969 -27.094 1 97.62 195 PRO A N 1
ATOM 1446 C CA . PRO A 1 195 ? -5.617 -33.188 -26.281 1 97.62 195 PRO A CA 1
ATOM 1447 C C . PRO A 1 195 ? -4.859 -32.906 -24.984 1 97.62 195 PRO A C 1
ATOM 1449 O O . PRO A 1 195 ? -5.094 -33.594 -23.984 1 97.62 195 PRO A O 1
ATOM 1452 N N . THR A 1 196 ? -3.838 -31.969 -25.031 1 98.81 196 THR A N 1
ATOM 1453 C CA . THR A 1 196 ? -3.047 -31.688 -23.828 1 98.81 196 THR A CA 1
ATOM 1454 C C . THR A 1 196 ? -2.939 -30.188 -23.594 1 98.81 196 THR A C 1
ATOM 1456 O O . THR A 1 196 ? -3.131 -29.391 -24.516 1 98.81 196 THR A O 1
ATOM 1459 N N . LEU A 1 197 ? -2.699 -29.875 -22.328 1 98.88 197 LEU A N 1
ATOM 1460 C CA . LEU A 1 197 ? -2.453 -28.484 -21.984 1 98.88 197 LEU A CA 1
ATOM 1461 C C . LEU A 1 197 ? -1.234 -27.938 -22.719 1 98.88 197 LEU A C 1
ATOM 1463 O O . LEU A 1 197 ? -1.25 -26.797 -23.203 1 98.88 197 LEU A O 1
ATOM 1467 N N . ARG A 1 198 ? -0.195 -28.766 -22.844 1 98.88 198 ARG A N 1
ATOM 1468 C CA . ARG A 1 198 ? 1.005 -28.375 -23.578 1 98.88 198 ARG A CA 1
ATOM 1469 C C . ARG A 1 198 ? 0.672 -28.016 -25.016 1 98.88 198 ARG A C 1
ATOM 1471 O O . ARG A 1 198 ? 1.142 -27 -25.531 1 98.88 198 ARG A O 1
ATOM 1478 N N . ALA A 1 199 ? -0.096 -28.859 -25.656 1 98.81 199 ALA A N 1
ATOM 1479 C CA . ALA A 1 199 ? -0.483 -28.594 -27.047 1 98.81 199 ALA A CA 1
ATOM 1480 C C . ALA A 1 199 ? -1.198 -27.25 -27.172 1 98.81 199 ALA A C 1
ATOM 1482 O O . ALA A 1 199 ? -0.996 -26.531 -28.156 1 98.81 199 ALA A O 1
ATOM 1483 N N . ALA A 1 200 ? -2.02 -26.938 -26.234 1 98.81 200 ALA A N 1
ATOM 1484 C CA . ALA A 1 200 ? -2.752 -25.672 -26.25 1 98.81 200 ALA A CA 1
ATOM 1485 C C . ALA A 1 200 ? -1.808 -24.484 -26.062 1 98.81 200 ALA A C 1
ATOM 1487 O O . ALA A 1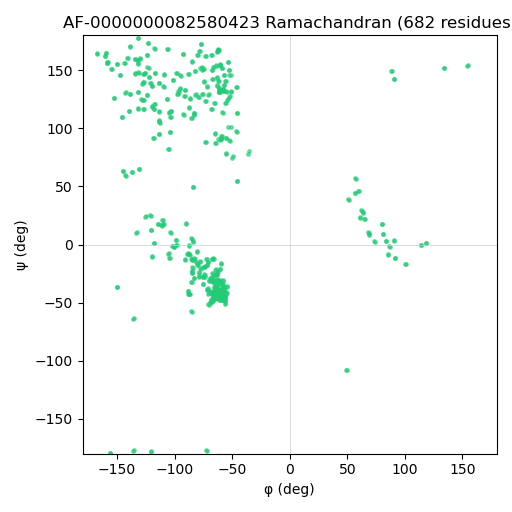 200 ? -1.945 -23.469 -26.734 1 98.81 200 ALA A O 1
ATOM 1488 N N . ALA A 1 201 ? -0.857 -24.625 -25.141 1 98.75 201 ALA A N 1
ATOM 1489 C CA . ALA A 1 201 ? 0.114 -23.562 -24.906 1 98.75 201 ALA A CA 1
ATOM 1490 C C . ALA A 1 201 ? 0.933 -23.281 -26.156 1 98.75 201 ALA A C 1
ATOM 1492 O O . ALA A 1 201 ? 1.067 -22.125 -26.578 1 98.75 201 ALA A O 1
ATOM 1493 N N . ILE A 1 202 ? 1.413 -24.297 -26.812 1 98.44 202 ILE A N 1
ATOM 1494 C CA . ILE A 1 202 ? 2.262 -24.172 -28 1 98.44 202 ILE A CA 1
ATOM 1495 C C . ILE A 1 202 ? 1.447 -23.625 -29.156 1 98.44 202 ILE A C 1
ATOM 1497 O O . ILE A 1 202 ? 1.976 -22.891 -30.016 1 98.44 202 ILE A O 1
ATOM 1501 N N . ALA A 1 203 ? 0.172 -23.906 -29.125 1 98.31 203 ALA A N 1
ATOM 1502 C CA . ALA A 1 203 ? -0.72 -23.391 -30.156 1 98.31 203 ALA A CA 1
ATOM 1503 C C . ALA A 1 203 ? -1.181 -21.984 -29.828 1 98.31 203 ALA A C 1
ATOM 1505 O O . ALA A 1 203 ? -2.02 -21.406 -30.531 1 98.31 203 ALA A O 1
ATOM 1506 N N . HIS A 1 204 ? -0.697 -21.391 -28.719 1 97.94 204 HIS A N 1
ATOM 1507 C CA . HIS A 1 204 ? -1 -20.031 -28.297 1 97.94 204 HIS A CA 1
ATOM 1508 C C . HIS A 1 204 ? -2.494 -19.844 -28.062 1 97.94 204 HIS A C 1
ATOM 1510 O O . HIS A 1 204 ? -3.082 -18.859 -28.5 1 97.94 204 HIS A O 1
ATOM 1516 N N . ARG A 1 205 ? -3.061 -20.797 -27.375 1 97.94 205 ARG A N 1
ATOM 1517 C CA . ARG A 1 205 ? -4.5 -20.766 -27.141 1 97.94 205 ARG A CA 1
ATOM 1518 C C . ARG A 1 205 ? -4.828 -20.016 -25.859 1 97.94 205 ARG A C 1
ATOM 1520 O O . ARG A 1 205 ? -5.922 -20.172 -25.312 1 97.94 205 ARG A O 1
ATOM 1527 N N . TRP A 1 206 ? -3.971 -19.25 -25.344 1 98.69 206 TRP A N 1
ATOM 1528 C CA . TRP A 1 206 ? -4.246 -18.406 -24.188 1 98.69 206 TRP A CA 1
ATOM 1529 C C . TRP A 1 206 ? -5.355 -17.406 -24.5 1 98.69 206 TRP A C 1
ATOM 1531 O O . TRP A 1 206 ? -5.406 -16.844 -25.594 1 98.69 206 TRP A O 1
ATOM 1541 N N . PRO A 1 207 ? -6.273 -17.125 -23.547 1 98.5 207 PRO A N 1
ATOM 1542 C CA . PRO A 1 207 ? -7.281 -16.094 -23.781 1 98.5 207 PRO A CA 1
ATOM 1543 C C . PRO A 1 207 ? -6.668 -14.711 -23.953 1 98.5 207 PRO A C 1
ATOM 1545 O O . PRO A 1 207 ? -5.574 -14.445 -23.453 1 98.5 207 PRO A O 1
ATOM 1548 N N . SER A 1 208 ? -7.391 -13.875 -24.688 1 98.31 208 SER A N 1
ATOM 1549 C CA . SER A 1 208 ? -7.02 -12.469 -24.766 1 98.31 208 SER A CA 1
ATOM 1550 C C . SER A 1 208 ? -7.211 -11.766 -23.438 1 98.31 208 SER A C 1
ATOM 1552 O O . SER A 1 208 ? -7.898 -12.281 -22.547 1 98.31 208 SER A O 1
ATOM 1554 N N . LEU A 1 209 ? -6.594 -10.609 -23.297 1 98 209 LEU A N 1
ATOM 1555 C CA . LEU A 1 209 ? -6.793 -9.797 -22.109 1 98 209 LEU A CA 1
ATOM 1556 C C . LEU A 1 209 ? -8.266 -9.445 -21.922 1 98 209 LEU A C 1
ATOM 1558 O O . LEU A 1 209 ? -8.781 -9.453 -20.797 1 98 209 LEU A O 1
ATOM 1562 N N . ALA A 1 210 ? -8.953 -9.195 -23 1 97.94 210 ALA A N 1
ATOM 1563 C CA . ALA A 1 210 ? -10.383 -8.875 -22.938 1 97.94 210 ALA A CA 1
ATOM 1564 C C . ALA A 1 210 ? -11.188 -10.047 -22.391 1 97.94 210 ALA A C 1
ATOM 1566 O O . ALA A 1 210 ? -12.062 -9.867 -21.547 1 97.94 210 ALA A O 1
ATOM 1567 N N . ARG A 1 211 ? -10.875 -11.242 -22.828 1 97.81 211 ARG A N 1
ATOM 1568 C CA . ARG A 1 211 ? -11.617 -12.438 -22.422 1 97.81 211 ARG A CA 1
ATOM 1569 C C . ARG A 1 211 ? -11.273 -12.828 -20.984 1 97.81 211 ARG A C 1
ATOM 1571 O O . ARG A 1 211 ? -12.078 -13.469 -20.297 1 97.81 211 ARG A O 1
ATOM 1578 N N . ALA A 1 212 ? -10.094 -12.422 -20.594 1 98.38 212 ALA A N 1
ATOM 1579 C CA . ALA A 1 212 ? -9.641 -12.789 -19.25 1 98.38 212 ALA A CA 1
ATOM 1580 C C . ALA A 1 212 ? -9.859 -11.641 -18.266 1 98.38 212 ALA A C 1
ATOM 1582 O O . ALA A 1 212 ? -9.461 -11.727 -17.094 1 98.38 212 ALA A O 1
ATOM 1583 N N . ALA A 1 213 ? -10.492 -10.539 -18.734 1 98 213 ALA A N 1
ATOM 1584 C CA . ALA A 1 213 ? -10.734 -9.406 -17.859 1 98 213 ALA A CA 1
ATOM 1585 C C . ALA A 1 213 ? -11.562 -9.82 -16.641 1 98 213 ALA A C 1
ATOM 1587 O O . ALA A 1 213 ? -12.523 -10.578 -16.766 1 98 213 ALA A O 1
ATOM 1588 N N . GLY A 1 214 ? -11.133 -9.383 -15.414 1 98.19 214 GLY A N 1
ATOM 1589 C CA . GLY A 1 214 ? -11.844 -9.664 -14.18 1 98.19 214 GLY A CA 1
ATOM 1590 C C . GLY A 1 214 ? -11.555 -11.047 -13.625 1 98.19 214 GLY A C 1
ATOM 1591 O O . GLY A 1 214 ? -12.188 -11.484 -12.664 1 98.19 214 GLY A O 1
ATOM 1592 N N . ARG A 1 215 ? -10.539 -11.734 -14.25 1 98.75 215 ARG A N 1
ATOM 1593 C CA . ARG A 1 215 ? -10.328 -13.125 -13.852 1 98.75 215 ARG A CA 1
ATOM 1594 C C . ARG A 1 215 ? -8.945 -13.312 -13.234 1 98.75 215 ARG A C 1
ATOM 1596 O O . ARG A 1 215 ? -8.117 -12.398 -13.258 1 98.75 215 ARG A O 1
ATOM 1603 N N . PHE A 1 216 ? -8.766 -14.453 -12.648 1 98.94 216 PHE A N 1
ATOM 1604 C CA . PHE A 1 216 ? -7.52 -14.852 -12 1 98.94 216 PHE A CA 1
ATOM 1605 C C . PHE A 1 216 ? -6.98 -16.141 -12.609 1 98.94 216 PHE A C 1
ATOM 1607 O O . PHE A 1 216 ? -7.746 -17 -13.055 1 98.94 216 PHE A O 1
ATOM 1614 N N . LEU A 1 217 ? -5.711 -16.234 -12.703 1 98.88 217 LEU A N 1
ATOM 1615 C CA . LEU A 1 217 ? -4.98 -17.453 -13.047 1 98.88 217 LEU A CA 1
ATOM 1616 C C . LEU A 1 217 ? -4.074 -17.875 -11.898 1 98.88 217 LEU A C 1
ATOM 1618 O O . LEU A 1 217 ? -3.168 -17.141 -11.508 1 98.88 217 LEU A O 1
ATOM 1622 N N . PHE A 1 218 ? -4.363 -19.062 -11.344 1 98.94 218 PHE A N 1
ATOM 1623 C CA . PHE A 1 218 ? -3.572 -19.578 -10.234 1 98.94 218 PHE A CA 1
ATOM 1624 C C . PHE A 1 218 ? -2.578 -20.625 -10.711 1 98.94 218 PHE A C 1
ATOM 1626 O O . PHE A 1 218 ? -2.9 -21.453 -11.57 1 98.94 218 PHE A O 1
ATOM 1633 N N . VAL A 1 219 ? -1.403 -20.609 -10.148 1 98.94 219 VAL A N 1
ATOM 1634 C CA . VAL A 1 219 ? -0.352 -21.578 -10.461 1 98.94 219 VAL A CA 1
ATOM 1635 C C . VAL A 1 219 ? 0.194 -22.188 -9.172 1 98.94 219 VAL A C 1
ATOM 1637 O O . VAL A 1 219 ? 0.625 -21.469 -8.273 1 98.94 219 VAL A O 1
ATOM 1640 N N . LEU A 1 220 ? 0.167 -23.516 -9.117 1 98.88 220 LEU A N 1
ATOM 1641 C CA . LEU A 1 220 ? 0.847 -24.203 -8.031 1 98.88 220 LEU A CA 1
ATOM 1642 C C . LEU A 1 220 ? 2.359 -24.062 -8.148 1 98.88 220 LEU A C 1
ATOM 1644 O O . LEU A 1 220 ? 2.938 -24.391 -9.188 1 98.88 220 LEU A O 1
ATOM 1648 N N . ASP A 1 221 ? 2.879 -23.438 -7.195 1 98.5 221 ASP A N 1
ATOM 1649 C CA . ASP A 1 221 ? 4.328 -23.359 -7.039 1 98.5 221 ASP A CA 1
ATOM 1650 C C . ASP A 1 221 ? 4.816 -24.266 -5.922 1 98.5 221 ASP A C 1
ATOM 1652 O O . ASP A 1 221 ? 5.055 -23.812 -4.801 1 98.5 221 ASP A O 1
ATOM 1656 N N . GLY A 1 222 ? 4.969 -25.531 -6.297 1 97 222 GLY A N 1
ATOM 1657 C CA . GLY A 1 222 ? 5.348 -26.547 -5.324 1 97 222 GLY A CA 1
ATOM 1658 C C . GLY A 1 222 ? 6.613 -27.297 -5.703 1 97 222 GLY A C 1
ATOM 1659 O O . GLY A 1 222 ? 7.195 -27.047 -6.762 1 97 222 GLY A O 1
ATOM 1660 N N . SER A 1 223 ? 7.059 -28.141 -4.77 1 96.06 223 SER A N 1
ATOM 1661 C CA . SER A 1 223 ? 8.125 -29.078 -5.09 1 96.06 223 SER A CA 1
ATOM 1662 C C . SER A 1 223 ? 7.707 -30.047 -6.191 1 96.06 223 SER A C 1
ATOM 1664 O O . SER A 1 223 ? 6.527 -30.109 -6.547 1 96.06 223 SER A O 1
ATOM 1666 N N . THR A 1 224 ? 8.672 -30.75 -6.703 1 96.44 224 THR A N 1
ATOM 1667 C CA . THR A 1 224 ? 8.367 -31.781 -7.688 1 96.44 224 THR A CA 1
ATOM 1668 C C . THR A 1 224 ? 7.352 -32.781 -7.133 1 96.44 224 THR A C 1
ATOM 1670 O O . THR A 1 224 ? 6.434 -33.188 -7.844 1 96.44 224 THR A O 1
ATOM 1673 N N . ALA A 1 225 ? 7.504 -33.156 -5.844 1 96.06 225 ALA A N 1
ATOM 1674 C CA . ALA A 1 225 ? 6.578 -34.094 -5.207 1 96.06 225 ALA A CA 1
ATOM 1675 C C . ALA A 1 225 ? 5.168 -33.5 -5.152 1 96.06 225 ALA A C 1
ATOM 1677 O O . ALA A 1 225 ? 4.191 -34.219 -5.395 1 96.06 225 ALA A O 1
ATOM 1678 N N . HIS A 1 226 ? 5.027 -32.188 -4.84 1 98 226 HIS A N 1
ATOM 1679 C CA . HIS A 1 226 ? 3.721 -31.562 -4.801 1 98 226 HIS A CA 1
ATOM 1680 C C . HIS A 1 226 ? 3.08 -31.531 -6.184 1 98 226 HIS A C 1
ATOM 1682 O O . HIS A 1 226 ? 1.896 -31.844 -6.332 1 98 226 HIS A O 1
ATOM 1688 N N . GLU A 1 227 ? 3.873 -31.156 -7.219 1 98.25 227 GLU A N 1
ATOM 1689 C CA . GLU A 1 227 ? 3.375 -31.094 -8.594 1 98.25 227 GLU A CA 1
ATOM 1690 C C . GLU A 1 227 ? 2.889 -32.469 -9.07 1 98.25 227 GLU A C 1
ATOM 1692 O O . GLU A 1 227 ? 1.844 -32.562 -9.719 1 98.25 227 GLU A O 1
ATOM 1697 N N . ASP A 1 228 ? 3.664 -33.438 -8.711 1 97.81 228 ASP A N 1
ATOM 1698 C CA . ASP A 1 228 ? 3.297 -34.812 -9.117 1 97.81 228 ASP A CA 1
ATOM 1699 C C . ASP A 1 228 ? 2 -35.25 -8.438 1 97.81 228 ASP A C 1
ATOM 1701 O O . ASP A 1 228 ? 1.139 -35.844 -9.078 1 97.81 228 ASP A O 1
ATOM 1705 N N . ALA A 1 229 ? 1.919 -34.969 -7.191 1 97.69 229 ALA A N 1
ATOM 1706 C CA . ALA A 1 229 ? 0.697 -35.312 -6.469 1 97.69 229 ALA A CA 1
ATOM 1707 C C . ALA A 1 229 ? -0.504 -34.562 -7.035 1 97.69 229 ALA A C 1
ATOM 1709 O O . ALA A 1 229 ? -1.609 -35.125 -7.105 1 97.69 229 ALA A O 1
ATOM 1710 N N . TYR A 1 230 ? -0.324 -33.375 -7.465 1 98.25 230 TYR A N 1
ATOM 1711 C CA . TYR A 1 230 ? -1.403 -32.5 -7.918 1 98.25 230 TYR A CA 1
ATOM 1712 C C . TYR A 1 230 ? -1.963 -33 -9.25 1 98.25 230 TYR A C 1
ATOM 1714 O O . TYR A 1 230 ? -3.166 -32.875 -9.5 1 98.25 230 TYR A O 1
ATOM 1722 N N . ARG A 1 231 ? -1.132 -33.469 -10.133 1 97.75 231 ARG A N 1
ATOM 1723 C CA . ARG A 1 231 ? -1.601 -33.906 -11.445 1 97.75 231 ARG A CA 1
ATOM 1724 C C . ARG A 1 231 ? -2.094 -35.344 -11.414 1 97.75 231 ARG A C 1
ATOM 1726 O O . ARG A 1 231 ? -2.701 -35.812 -12.367 1 97.75 231 ARG A O 1
ATOM 1733 N N . ALA A 1 232 ? -1.767 -36.062 -10.273 1 96.88 232 ALA A N 1
ATOM 1734 C CA . ALA A 1 232 ? -2.205 -37.438 -10.195 1 96.88 232 ALA A CA 1
ATOM 1735 C C . ALA A 1 232 ? -3.703 -37.562 -10.469 1 96.88 232 ALA A C 1
ATOM 1737 O O . ALA A 1 232 ? -4.504 -36.844 -9.883 1 96.88 232 ALA A O 1
ATOM 1738 N N . ASP A 1 233 ? -4.035 -38.469 -11.438 1 96.81 233 ASP A N 1
ATOM 1739 C CA . ASP A 1 233 ? -5.402 -38.75 -11.859 1 96.81 233 ASP A CA 1
ATOM 1740 C C . ASP A 1 233 ? -6.023 -37.562 -12.586 1 96.81 233 ASP A C 1
ATOM 1742 O O . ASP A 1 233 ? -7.238 -37.531 -12.797 1 96.81 233 ASP A O 1
ATOM 1746 N N . HIS A 1 234 ? -5.238 -36.625 -12.898 1 97.94 234 HIS A N 1
ATOM 1747 C CA . HIS A 1 234 ? -5.672 -35.438 -13.648 1 97.94 234 HIS A CA 1
ATOM 1748 C C . HIS A 1 234 ? -4.734 -35.156 -14.812 1 97.94 234 HIS A C 1
ATOM 1750 O O . HIS A 1 234 ? -4.09 -34.094 -14.859 1 97.94 234 HIS A O 1
ATOM 1756 N N . PRO A 1 235 ? -4.723 -36.094 -15.766 1 97.75 235 PRO A N 1
ATOM 1757 C CA . PRO A 1 235 ? -3.834 -35.906 -16.906 1 97.75 235 PRO A CA 1
ATOM 1758 C C . PRO A 1 235 ? -4.078 -34.562 -17.609 1 97.75 235 PRO A C 1
ATOM 1760 O O . PRO A 1 235 ? -5.23 -34.188 -17.844 1 97.75 235 PRO A O 1
ATOM 1763 N N . SER A 1 236 ? -2.984 -33.875 -17.844 1 98.5 236 SER A N 1
ATOM 1764 C CA . SER A 1 236 ? -3.045 -32.562 -18.484 1 98.5 236 SER A CA 1
ATOM 1765 C C . SER A 1 236 ? -3.789 -31.547 -17.609 1 98.5 236 SER A C 1
ATOM 1767 O O . SER A 1 236 ? -4.391 -30.609 -18.125 1 98.5 236 SER A O 1
ATOM 1769 N N . LEU A 1 237 ? -3.852 -31.844 -16.281 1 98.75 237 LEU A N 1
ATOM 1770 C CA . LEU A 1 237 ? -4.461 -31.031 -15.242 1 98.75 237 LEU A CA 1
ATOM 1771 C C . LEU A 1 237 ? -5.953 -30.859 -15.492 1 98.75 237 LEU A C 1
ATOM 1773 O O . LEU A 1 237 ? -6.512 -29.781 -15.211 1 98.75 237 LEU A O 1
ATOM 1777 N N . ARG A 1 238 ? -6.602 -31.844 -16.141 1 98.5 238 ARG A N 1
ATOM 1778 C CA . ARG A 1 238 ? -8.047 -31.828 -16.312 1 98.5 238 ARG A CA 1
ATOM 1779 C C . ARG A 1 238 ? -8.766 -31.672 -14.977 1 98.5 238 ARG A C 1
ATOM 1781 O O . ARG A 1 238 ? -8.461 -32.375 -14.023 1 98.5 238 ARG A O 1
ATOM 1788 N N . GLY A 1 239 ? -9.609 -30.656 -14.898 1 98.12 239 GLY A N 1
ATOM 1789 C CA . GLY A 1 239 ? -10.438 -30.453 -13.719 1 98.12 239 GLY A CA 1
ATOM 1790 C C . GLY A 1 239 ? -9.742 -29.672 -12.625 1 98.12 239 GLY A C 1
ATOM 1791 O O . GLY A 1 239 ? -10.359 -29.328 -11.609 1 98.12 239 GLY A O 1
ATOM 1792 N N . ARG A 1 240 ? -8.484 -29.406 -12.734 1 98.75 240 ARG A N 1
ATOM 1793 C CA . ARG A 1 240 ? -7.742 -28.672 -11.711 1 98.75 240 ARG A CA 1
ATOM 1794 C C . ARG A 1 240 ? -7.941 -27.172 -11.867 1 98.75 240 ARG A C 1
ATOM 1796 O O . ARG A 1 240 ? -8.18 -26.672 -12.977 1 98.75 240 ARG A O 1
ATOM 1803 N N . ALA A 1 241 ? -7.891 -26.469 -10.734 1 98.81 241 ALA A N 1
ATOM 1804 C CA . ALA A 1 241 ? -8.086 -25.016 -10.719 1 98.81 241 ALA A CA 1
ATOM 1805 C C . ALA A 1 241 ? -6.785 -24.281 -11.023 1 98.81 241 ALA A C 1
ATOM 1807 O O . ALA A 1 241 ? -6.801 -23.141 -11.484 1 98.81 241 ALA A O 1
ATOM 1808 N N . MET A 1 242 ? -5.684 -24.984 -10.781 1 98.94 242 MET A N 1
ATOM 1809 C CA . MET A 1 242 ? -4.402 -24.297 -10.93 1 98.94 242 MET A CA 1
ATOM 1810 C C . MET A 1 242 ? -3.57 -24.922 -12.039 1 98.94 242 MET A C 1
ATOM 1812 O O . MET A 1 242 ? -3.662 -26.125 -12.281 1 98.94 242 MET A O 1
ATOM 1816 N N . PHE A 1 243 ? -2.807 -24.047 -12.664 1 98.94 243 PHE A N 1
ATOM 1817 C CA . PHE A 1 243 ? -1.68 -24.547 -13.438 1 98.94 243 PHE A CA 1
ATOM 1818 C C . PHE A 1 243 ? -0.571 -25.062 -12.523 1 98.94 243 PHE A C 1
ATOM 1820 O O . PHE A 1 243 ? -0.747 -25.125 -11.305 1 98.94 243 PHE A O 1
ATOM 1827 N N . GLY A 1 244 ? 0.583 -25.516 -13.07 1 98.75 244 GLY A N 1
ATOM 1828 C CA . GLY A 1 244 ? 1.741 -25.969 -12.32 1 98.75 244 GLY A CA 1
ATOM 1829 C C . GLY A 1 244 ? 3.037 -25.875 -13.109 1 98.75 244 GLY A C 1
ATOM 1830 O O . GLY A 1 244 ? 3.055 -25.359 -14.219 1 98.75 244 GLY A O 1
ATOM 1831 N N . PHE A 1 245 ? 4.062 -26.281 -12.445 1 98.56 245 PHE A N 1
ATOM 1832 C CA . PHE A 1 245 ? 5.367 -26.281 -13.094 1 98.56 245 PHE A CA 1
ATOM 1833 C C . PHE A 1 245 ? 5.77 -27.703 -13.477 1 98.56 245 PHE A C 1
ATOM 1835 O O . PHE A 1 245 ? 6.039 -28.531 -12.609 1 98.56 245 PHE A O 1
ATOM 1842 N N . TYR A 1 246 ? 5.848 -27.984 -14.758 1 98.62 246 TYR A N 1
ATOM 1843 C CA . TYR A 1 246 ? 6.195 -29.297 -15.297 1 98.62 246 TYR A CA 1
ATOM 1844 C C . TYR A 1 246 ? 7.262 -29.172 -16.375 1 98.62 246 TYR A C 1
ATOM 1846 O O . TYR A 1 246 ? 7.441 -28.109 -16.969 1 98.62 246 TYR A O 1
ATOM 1854 N N . PRO A 1 247 ? 7.961 -30.25 -16.641 1 97.81 247 PRO A N 1
ATOM 1855 C CA . PRO A 1 247 ? 8.922 -30.234 -17.75 1 97.81 247 PRO A CA 1
ATOM 1856 C C . PRO A 1 247 ? 8.266 -29.906 -19.078 1 97.81 247 PRO A C 1
ATOM 1858 O O . PRO A 1 247 ? 7.086 -30.188 -19.281 1 97.81 247 PRO A O 1
ATOM 1861 N N . ASP A 1 248 ? 9.07 -29.297 -19.984 1 96.94 248 ASP A N 1
ATOM 1862 C CA . ASP A 1 248 ? 8.523 -28.734 -21.219 1 96.94 248 ASP A CA 1
ATOM 1863 C C . ASP A 1 248 ? 7.996 -29.828 -22.141 1 96.94 248 ASP A C 1
ATOM 1865 O O . ASP A 1 248 ? 7.273 -29.531 -23.094 1 96.94 248 ASP A O 1
ATOM 1869 N N . ASP A 1 249 ? 8.281 -31.125 -21.922 1 97.06 249 ASP A N 1
ATOM 1870 C CA . ASP A 1 249 ? 7.777 -32.219 -22.766 1 97.06 249 ASP A CA 1
ATOM 1871 C C . ASP A 1 249 ? 6.582 -32.906 -22.109 1 97.06 249 ASP A C 1
ATOM 1873 O O . ASP A 1 249 ? 6.023 -33.844 -22.672 1 97.06 249 ASP A O 1
ATOM 1877 N N . ALA A 1 250 ? 6.191 -32.469 -20.891 1 98.62 250 ALA A N 1
ATOM 1878 C CA . ALA A 1 250 ? 5.035 -33.062 -20.203 1 98.62 250 ALA A CA 1
ATOM 1879 C C . ALA A 1 250 ? 3.729 -32.531 -20.797 1 98.62 250 ALA A C 1
ATOM 1881 O O . ALA A 1 250 ? 3.666 -31.391 -21.266 1 98.62 250 ALA A O 1
ATOM 1882 N N . ASP A 1 251 ? 2.697 -33.344 -20.719 1 98.75 251 ASP A N 1
ATOM 1883 C CA . ASP A 1 251 ? 1.377 -32.969 -21.219 1 98.75 251 ASP A CA 1
ATOM 1884 C C . ASP A 1 251 ? 0.815 -31.781 -20.453 1 98.75 251 ASP A C 1
ATOM 1886 O O . ASP A 1 251 ? -0.042 -31.062 -20.969 1 98.75 251 ASP A O 1
ATOM 1890 N N . GLU A 1 252 ? 1.309 -31.578 -19.219 1 98.75 252 GLU A N 1
ATOM 1891 C CA . GLU A 1 252 ? 0.808 -30.531 -18.328 1 98.75 252 GLU A CA 1
ATOM 1892 C C . GLU A 1 252 ? 1.545 -29.219 -18.547 1 98.75 252 GLU A C 1
ATOM 1894 O O . GLU A 1 252 ? 1.14 -28.172 -18.016 1 98.75 252 GLU A O 1
ATOM 1899 N N . ALA A 1 253 ? 2.621 -29.172 -19.359 1 98.81 253 ALA A N 1
ATOM 1900 C CA . ALA A 1 253 ? 3.521 -28.031 -19.453 1 98.81 253 ALA A CA 1
ATOM 1901 C C . ALA A 1 253 ? 2.801 -26.812 -20.047 1 98.81 253 ALA A C 1
ATOM 1903 O O . ALA A 1 253 ? 2.252 -26.875 -21.141 1 98.81 253 ALA A O 1
ATOM 1904 N N . ALA A 1 254 ? 2.762 -25.719 -19.312 1 98.88 254 ALA A N 1
ATOM 1905 C CA . ALA A 1 254 ? 2.166 -24.469 -19.797 1 98.88 254 ALA A CA 1
ATOM 1906 C C . ALA A 1 254 ? 2.842 -23.266 -19.172 1 98.88 254 ALA A C 1
ATOM 1908 O O . ALA A 1 254 ? 2.955 -22.203 -19.812 1 98.88 254 ALA A O 1
ATOM 1909 N N . VAL A 1 255 ? 3.232 -23.359 -17.922 1 98.88 255 VAL A N 1
ATOM 1910 C CA . VAL A 1 255 ? 3.844 -22.266 -17.156 1 98.88 255 VAL A CA 1
ATOM 1911 C C . VAL A 1 255 ? 5.164 -22.75 -16.547 1 98.88 255 VAL A C 1
ATOM 1913 O O . VAL A 1 255 ? 5.273 -23.906 -16.125 1 98.88 255 VAL A O 1
ATOM 1916 N N . PHE A 1 256 ? 6.137 -21.906 -16.578 1 98.88 256 PHE A N 1
ATOM 1917 C CA . PHE A 1 256 ? 7.453 -22.234 -16.031 1 98.88 256 PHE A CA 1
ATOM 1918 C C . PHE A 1 256 ? 7.895 -21.188 -15.016 1 98.88 256 PHE A C 1
ATOM 1920 O O . PHE A 1 256 ? 7.484 -20.031 -15.086 1 98.88 256 PHE A O 1
ATOM 1927 N N . ASN A 1 257 ? 8.625 -21.609 -14.039 1 98.56 257 ASN A N 1
ATOM 1928 C CA . ASN A 1 257 ? 9.297 -20.75 -13.07 1 98.56 257 ASN A CA 1
ATOM 1929 C C . ASN A 1 257 ? 10.812 -20.828 -13.211 1 98.56 257 ASN A C 1
ATOM 1931 O O . ASN A 1 257 ? 11.422 -21.844 -12.867 1 98.56 257 ASN A O 1
ATOM 1935 N N . ILE A 1 258 ? 11.383 -19.828 -13.766 1 98.62 258 ILE A N 1
ATOM 1936 C CA . ILE A 1 258 ? 12.828 -19.75 -13.938 1 98.62 258 ILE A CA 1
ATOM 1937 C C . ILE A 1 258 ? 13.383 -18.562 -13.148 1 98.62 258 ILE A C 1
ATOM 1939 O O . ILE A 1 258 ? 13.094 -17.406 -13.469 1 98.62 258 ILE A O 1
ATOM 1943 N N . GLN A 1 259 ? 14.266 -18.797 -12.227 1 97.69 259 GLN A N 1
ATOM 1944 C CA . GLN A 1 259 ? 14.617 -17.828 -11.188 1 97.69 259 GLN A CA 1
ATOM 1945 C C . GLN A 1 259 ? 15.68 -16.859 -11.68 1 97.69 259 GLN A C 1
ATOM 1947 O O . GLN A 1 259 ? 15.727 -15.711 -11.227 1 97.69 259 GLN A O 1
ATOM 1952 N N . ASP A 1 260 ? 16.562 -17.375 -12.555 1 98.25 260 ASP A N 1
ATOM 1953 C CA . ASP A 1 260 ? 17.734 -16.578 -12.922 1 98.25 260 ASP A CA 1
ATOM 1954 C C . ASP A 1 260 ? 17.688 -16.172 -14.391 1 98.25 260 ASP A C 1
ATOM 1956 O O . ASP A 1 260 ? 18.234 -16.859 -15.25 1 98.25 260 ASP A O 1
ATOM 1960 N N . PRO A 1 261 ? 17.188 -14.984 -14.664 1 98.75 261 PRO A N 1
ATOM 1961 C CA . PRO A 1 261 ? 17.078 -14.562 -16.062 1 98.75 261 PRO A CA 1
ATOM 1962 C C . PRO A 1 261 ? 18.422 -14.211 -16.672 1 98.75 261 PRO A C 1
ATOM 1964 O O . PRO A 1 261 ? 18.531 -14.078 -17.906 1 98.75 261 PRO A O 1
ATOM 1967 N N . VAL A 1 262 ? 19.422 -13.945 -15.812 1 98.62 262 VAL A N 1
ATOM 1968 C CA . VAL A 1 262 ? 20.75 -13.664 -16.359 1 98.62 262 VAL A CA 1
ATOM 1969 C C . VAL A 1 262 ? 21.344 -14.945 -16.938 1 98.62 262 VAL A C 1
ATOM 1971 O O . VAL A 1 262 ? 21.766 -14.969 -18.094 1 98.62 262 VAL A O 1
ATOM 1974 N N . ALA A 1 263 ? 21.359 -15.977 -16.172 1 98.69 263 ALA A N 1
ATOM 1975 C CA . ALA A 1 263 ? 21.969 -17.234 -16.594 1 98.69 263 ALA A CA 1
ATOM 1976 C C . ALA A 1 263 ? 21.078 -17.969 -17.594 1 98.69 263 ALA A C 1
ATOM 1978 O O . ALA A 1 263 ? 21.578 -18.688 -18.469 1 98.69 263 ALA A O 1
ATOM 1979 N N . GLU A 1 264 ? 19.781 -17.734 -17.5 1 98.75 264 GLU A N 1
ATOM 1980 C CA . GLU A 1 264 ? 18.875 -18.594 -18.266 1 98.75 264 GLU A CA 1
ATOM 1981 C C . GLU A 1 264 ? 18.031 -17.766 -19.234 1 98.75 264 GLU A C 1
ATOM 1983 O O . GLU A 1 264 ? 16.938 -18.172 -19.625 1 98.75 264 GLU A O 1
ATOM 1988 N N . GLY A 1 265 ? 18.5 -16.656 -19.625 1 98.62 265 GLY A N 1
ATOM 1989 C CA . GLY A 1 265 ? 17.75 -15.75 -20.5 1 98.62 265 GLY A CA 1
ATOM 1990 C C . GLY A 1 265 ? 17.375 -16.391 -21.812 1 98.62 265 GLY A C 1
ATOM 1991 O O . GLY A 1 265 ? 16.25 -16.203 -22.297 1 98.62 265 GLY A O 1
ATOM 1992 N N . GLU A 1 266 ? 18.281 -17.094 -22.422 1 98.44 266 GLU A N 1
ATOM 1993 C CA . GLU A 1 266 ? 18.016 -17.734 -23.719 1 98.44 266 GLU A CA 1
ATOM 1994 C C . GLU A 1 266 ? 16.953 -18.828 -23.562 1 98.44 266 GLU A C 1
ATOM 1996 O O . GLU A 1 266 ? 16.094 -18.984 -24.438 1 98.44 266 GLU A O 1
ATOM 2001 N N . ARG A 1 267 ? 17.078 -19.547 -22.484 1 98.75 267 ARG A N 1
ATOM 2002 C CA . ARG A 1 267 ? 16.062 -20.562 -22.234 1 98.75 267 ARG A CA 1
ATOM 2003 C C . ARG A 1 267 ? 14.68 -19.938 -22.078 1 98.75 267 ARG A C 1
ATOM 2005 O O . ARG A 1 267 ? 13.703 -20.422 -22.641 1 98.75 267 ARG A O 1
ATOM 2012 N N . ILE A 1 268 ? 14.609 -18.859 -21.297 1 98.88 268 ILE A N 1
ATOM 2013 C CA . ILE A 1 268 ? 13.344 -18.172 -21.094 1 98.88 268 ILE A CA 1
ATOM 2014 C C . ILE A 1 268 ? 12.781 -17.703 -22.438 1 98.88 268 ILE A C 1
ATOM 2016 O O . ILE A 1 268 ? 11.609 -17.953 -22.75 1 98.88 268 ILE A O 1
ATOM 2020 N N . ARG A 1 269 ? 13.578 -17.125 -23.281 1 98.69 269 ARG A N 1
ATOM 2021 C CA . ARG A 1 269 ? 13.141 -16.594 -24.562 1 98.69 269 ARG A CA 1
ATOM 2022 C C . ARG A 1 269 ? 12.586 -17.719 -25.453 1 98.69 269 ARG A C 1
ATOM 2024 O O . ARG A 1 269 ? 11.57 -17.531 -26.125 1 98.69 269 ARG A O 1
ATOM 2031 N N . ARG A 1 270 ? 13.273 -18.828 -25.438 1 98.62 270 ARG A N 1
ATOM 2032 C CA . ARG A 1 270 ? 12.82 -19.969 -26.234 1 98.62 270 ARG A CA 1
ATOM 2033 C C . ARG A 1 270 ? 11.445 -20.453 -25.781 1 98.62 270 ARG A C 1
ATOM 2035 O O . ARG A 1 270 ? 10.57 -20.703 -26.609 1 98.62 270 ARG A O 1
ATOM 2042 N N . LEU A 1 271 ? 11.273 -20.578 -24.469 1 98.88 271 LEU A N 1
ATOM 2043 C CA . LEU A 1 271 ? 10 -21.031 -23.922 1 98.88 271 LEU A CA 1
ATOM 2044 C C . LEU A 1 271 ? 8.883 -20.047 -24.25 1 98.88 271 LEU A C 1
ATOM 2046 O O . LEU A 1 271 ? 7.789 -20.453 -24.641 1 98.88 271 LEU A O 1
ATOM 2050 N N . VAL A 1 272 ? 9.188 -18.797 -24.062 1 98.75 272 VAL A N 1
ATOM 2051 C CA . VAL A 1 272 ? 8.227 -17.719 -24.297 1 98.75 272 VAL A CA 1
ATOM 2052 C C . VAL A 1 272 ? 7.805 -17.719 -25.766 1 98.75 272 VAL A C 1
ATOM 2054 O O . VAL A 1 272 ? 6.613 -17.641 -26.078 1 98.75 272 VAL A O 1
ATOM 2057 N N . ARG A 1 273 ? 8.703 -17.859 -26.703 1 98.44 273 ARG A N 1
ATOM 2058 C CA . ARG A 1 273 ? 8.414 -17.891 -28.125 1 98.44 273 ARG A CA 1
ATOM 2059 C C . ARG A 1 273 ? 7.594 -19.125 -28.5 1 98.44 273 ARG A C 1
ATOM 2061 O O . ARG A 1 273 ? 6.766 -19.078 -29.406 1 98.44 273 ARG A O 1
ATOM 2068 N N . ALA A 1 274 ? 7.852 -20.172 -27.781 1 98.5 274 ALA A N 1
ATOM 2069 C CA . ALA A 1 274 ? 7.164 -21.422 -28.062 1 98.5 274 ALA A CA 1
ATOM 2070 C C . ALA A 1 274 ? 5.699 -21.359 -27.641 1 98.5 274 ALA A C 1
ATOM 2072 O O . ALA A 1 274 ? 4.891 -22.203 -28.047 1 98.5 274 ALA A O 1
ATOM 2073 N N . GLY A 1 275 ? 5.348 -20.406 -26.797 1 98.5 275 GLY A N 1
ATOM 2074 C CA . GLY A 1 275 ? 3.955 -20.234 -26.422 1 98.5 275 GLY A CA 1
ATOM 2075 C C . GLY A 1 275 ? 3.705 -20.438 -24.938 1 98.5 275 GLY A C 1
ATOM 2076 O O . GLY A 1 275 ? 2.566 -20.328 -24.469 1 98.5 275 GLY A O 1
ATOM 2077 N N . PHE A 1 276 ? 4.777 -20.719 -24.156 1 98.88 276 PHE A N 1
ATOM 2078 C CA . PHE A 1 276 ? 4.652 -20.922 -22.719 1 98.88 276 PHE A CA 1
ATOM 2079 C C . PHE A 1 276 ? 4.688 -19.594 -21.969 1 98.88 276 PHE A C 1
ATOM 2081 O O . PHE A 1 276 ? 5.16 -18.594 -22.5 1 98.88 276 PHE A O 1
ATOM 2088 N N . ILE A 1 277 ? 4.133 -19.562 -20.734 1 98.88 277 ILE A N 1
ATOM 2089 C CA . ILE A 1 277 ? 4.273 -18.438 -19.828 1 98.88 277 ILE A CA 1
ATOM 2090 C C . ILE A 1 277 ? 5.426 -18.688 -18.859 1 98.88 277 ILE A C 1
ATOM 2092 O O . ILE A 1 277 ? 5.57 -19.797 -18.344 1 98.88 277 ILE A O 1
ATOM 2096 N N . VAL A 1 278 ? 6.273 -17.703 -18.656 1 98.94 278 VAL A N 1
ATOM 2097 C CA . VAL A 1 278 ? 7.414 -17.844 -17.75 1 98.94 278 VAL A CA 1
ATOM 2098 C C . VAL A 1 278 ? 7.375 -16.766 -16.688 1 98.94 278 VAL A C 1
ATOM 2100 O O . VAL A 1 278 ? 7.145 -15.594 -16.984 1 98.94 278 VAL A O 1
ATOM 2103 N N . ARG A 1 279 ? 7.48 -17.188 -15.453 1 98.88 279 ARG A N 1
ATOM 2104 C CA . ARG A 1 279 ? 7.762 -16.297 -14.336 1 98.88 279 ARG A CA 1
ATOM 2105 C C . ARG A 1 279 ? 9.25 -16.281 -14 1 98.88 279 ARG A C 1
ATOM 2107 O O . ARG A 1 279 ? 9.875 -17.344 -13.914 1 98.88 279 ARG A O 1
ATOM 2114 N N . THR A 1 280 ? 9.828 -15.125 -13.859 1 98.88 280 THR A N 1
ATOM 2115 C CA . THR A 1 280 ? 11.203 -14.984 -13.406 1 98.88 280 THR A CA 1
ATOM 2116 C C . THR A 1 280 ? 11.32 -13.875 -12.359 1 98.88 280 THR A C 1
ATOM 2118 O O . THR A 1 280 ? 10.305 -13.336 -11.906 1 98.88 280 THR A O 1
ATOM 2121 N N . ARG A 1 281 ? 12.531 -13.57 -11.883 1 98.69 281 ARG A N 1
ATOM 2122 C CA . ARG A 1 281 ? 12.711 -12.625 -10.789 1 98.69 281 ARG A CA 1
ATOM 2123 C C . ARG A 1 281 ? 13.594 -11.453 -11.219 1 98.69 281 ARG A C 1
ATOM 2125 O O . ARG A 1 281 ? 14.617 -11.648 -11.875 1 98.69 281 ARG A O 1
ATOM 2132 N N . ALA A 1 282 ? 13.188 -10.281 -10.789 1 98.75 282 ALA A N 1
ATOM 2133 C CA . ALA A 1 282 ? 13.93 -9.055 -11.07 1 98.75 282 ALA A CA 1
ATOM 2134 C C . ALA A 1 282 ? 15.07 -8.859 -10.07 1 98.75 282 ALA A C 1
ATOM 2136 O O . ALA A 1 282 ? 16.047 -8.18 -10.367 1 98.75 282 ALA A O 1
ATOM 2137 N N . ASP A 1 283 ? 14.898 -9.352 -8.914 1 98.62 283 ASP A N 1
ATOM 2138 C CA . ASP A 1 283 ? 15.797 -9.195 -7.77 1 98.62 283 ASP A CA 1
ATOM 2139 C C . ASP A 1 283 ? 15.539 -10.273 -6.727 1 98.62 283 ASP A C 1
ATOM 2141 O O . ASP A 1 283 ? 14.547 -11 -6.805 1 98.62 283 ASP A O 1
ATOM 2145 N N . VAL A 1 284 ? 16.5 -10.438 -5.867 1 96.06 284 VAL A N 1
ATOM 2146 C CA . VAL A 1 284 ? 16.391 -11.43 -4.801 1 96.06 284 VAL A CA 1
ATOM 2147 C C . VAL A 1 284 ? 16.953 -10.859 -3.5 1 96.06 284 VAL A C 1
ATOM 2149 O O . VAL A 1 284 ? 18.141 -10.578 -3.402 1 96.06 284 VAL A O 1
ATOM 2152 N N . GLY A 1 285 ? 16.125 -10.688 -2.537 1 94.06 285 GLY A N 1
ATOM 2153 C CA . GLY A 1 285 ? 16.562 -10.273 -1.216 1 94.06 285 GLY A CA 1
ATOM 2154 C C . GLY A 1 285 ? 17.203 -8.891 -1.205 1 94.06 285 GLY A C 1
ATOM 2155 O O . GLY A 1 285 ? 18.188 -8.664 -0.509 1 94.06 285 GLY A O 1
ATOM 2156 N N . LEU A 1 286 ? 16.875 -8.047 -2.062 1 96.38 286 LEU A N 1
ATOM 2157 C CA . LEU A 1 286 ? 17.281 -6.648 -2.184 1 96.38 286 LEU A CA 1
ATOM 2158 C C . LEU A 1 286 ? 18.75 -6.543 -2.566 1 96.38 286 LEU A C 1
ATOM 2160 O O . LEU A 1 286 ? 19.328 -5.453 -2.537 1 96.38 286 LEU A O 1
ATOM 2164 N N . LYS A 1 287 ? 19.406 -7.672 -2.896 1 97.38 287 LYS A N 1
ATOM 2165 C CA . LYS A 1 287 ? 20.812 -7.625 -3.283 1 97.38 287 LYS A CA 1
ATOM 2166 C C . LYS A 1 287 ? 21.031 -6.672 -4.453 1 97.38 287 LYS A C 1
ATOM 2168 O O . LYS A 1 287 ? 21.906 -5.805 -4.398 1 97.38 287 LYS A O 1
ATOM 2173 N N . GLU A 1 288 ? 20.281 -6.801 -5.516 1 98.38 288 GLU A N 1
ATOM 2174 C CA . GLU A 1 288 ? 20.391 -5.938 -6.688 1 98.38 288 GLU A CA 1
ATOM 2175 C C . GLU A 1 288 ? 20.078 -4.484 -6.336 1 98.38 288 GLU A C 1
ATOM 2177 O O . GLU A 1 288 ? 20.766 -3.568 -6.789 1 98.38 288 GLU A O 1
ATOM 2182 N N . ALA A 1 289 ? 19.094 -4.305 -5.488 1 97.94 289 ALA A N 1
ATOM 2183 C CA . ALA A 1 289 ? 18.688 -2.959 -5.105 1 97.94 289 ALA A CA 1
ATOM 2184 C C . ALA A 1 289 ? 19.781 -2.246 -4.332 1 97.94 289 ALA A C 1
ATOM 2186 O O . ALA A 1 289 ? 20.109 -1.091 -4.617 1 97.94 289 ALA A O 1
ATOM 2187 N N . ARG A 1 290 ? 20.359 -2.896 -3.385 1 97.94 290 ARG A N 1
ATOM 2188 C CA . ARG A 1 290 ? 21.422 -2.318 -2.564 1 97.94 290 ARG A CA 1
ATOM 2189 C C . ARG A 1 290 ? 22.656 -2.008 -3.404 1 97.94 290 ARG A C 1
ATOM 2191 O O . ARG A 1 290 ? 23.359 -1.031 -3.145 1 97.94 290 ARG A O 1
ATOM 2198 N N . ALA A 1 291 ? 22.875 -2.814 -4.43 1 98.12 291 ALA A N 1
ATOM 2199 C CA . ALA A 1 291 ? 24.031 -2.615 -5.305 1 98.12 291 ALA A CA 1
ATOM 2200 C C . ALA A 1 291 ? 23.703 -1.648 -6.438 1 98.12 291 ALA A C 1
ATOM 2202 O O . ALA A 1 291 ? 24.547 -1.372 -7.293 1 98.12 291 ALA A O 1
ATOM 2203 N N . ALA A 1 292 ? 22.5 -1.163 -6.492 1 96.81 292 ALA A N 1
ATOM 2204 C CA . ALA A 1 292 ? 22.031 -0.351 -7.617 1 96.81 292 ALA A CA 1
ATOM 2205 C C . ALA A 1 292 ? 22.312 -1.044 -8.945 1 96.81 292 ALA A C 1
ATOM 2207 O O . ALA A 1 292 ? 22.781 -0.413 -9.898 1 96.81 292 ALA A O 1
ATOM 2208 N N . ASP A 1 293 ? 22.125 -2.365 -8.961 1 97.94 293 ASP A N 1
ATOM 2209 C CA . ASP A 1 293 ? 22.422 -3.221 -10.102 1 97.94 293 ASP A CA 1
ATOM 2210 C C . ASP A 1 293 ? 21.141 -3.615 -10.828 1 97.94 293 ASP A C 1
ATOM 2212 O O . ASP A 1 293 ? 20.328 -4.383 -10.305 1 97.94 293 ASP A O 1
ATOM 2216 N N . ARG A 1 294 ? 20.953 -3.178 -12.07 1 98 294 ARG A N 1
ATOM 2217 C CA . ARG A 1 294 ? 19.734 -3.426 -12.836 1 98 294 ARG A CA 1
ATOM 2218 C C . ARG A 1 294 ? 19.922 -4.605 -13.781 1 98 294 ARG A C 1
ATOM 2220 O O . ARG A 1 294 ? 19 -4.965 -14.516 1 98 294 ARG A O 1
ATOM 2227 N N . ARG A 1 295 ? 21.125 -5.262 -13.82 1 98.5 295 ARG A N 1
ATOM 2228 C CA . ARG A 1 295 ? 21.438 -6.289 -14.812 1 98.5 295 ARG A CA 1
ATOM 2229 C C . ARG A 1 295 ? 20.422 -7.414 -14.773 1 98.5 295 ARG A C 1
ATOM 2231 O O . ARG A 1 295 ? 19.953 -7.871 -15.82 1 98.5 295 ARG A O 1
ATOM 2238 N N . ARG A 1 296 ? 19.969 -7.887 -13.617 1 98.81 296 ARG A N 1
ATOM 2239 C CA . ARG A 1 296 ? 19 -8.977 -13.492 1 98.81 296 ARG A CA 1
ATOM 2240 C C . ARG A 1 296 ? 17.625 -8.539 -14 1 98.81 296 ARG A C 1
ATOM 2242 O O . ARG A 1 296 ? 16.984 -9.281 -14.742 1 98.81 296 ARG A O 1
ATOM 2249 N N . LEU A 1 297 ? 17.141 -7.371 -13.562 1 98.88 297 LEU A N 1
ATOM 2250 C CA . LEU A 1 297 ? 15.867 -6.82 -14.039 1 98.88 297 LEU A CA 1
ATOM 2251 C C . LEU A 1 297 ? 15.883 -6.684 -15.562 1 98.88 297 LEU A C 1
ATOM 2253 O O . LEU A 1 297 ? 14.93 -7.098 -16.234 1 98.88 297 LEU A O 1
ATOM 2257 N N . ASP A 1 298 ? 16.938 -6.102 -16.125 1 98.81 298 ASP A N 1
ATOM 2258 C CA . ASP A 1 298 ? 17.031 -5.898 -17.562 1 98.81 298 ASP A CA 1
ATOM 2259 C C . ASP A 1 298 ? 17.016 -7.23 -18.297 1 98.81 298 ASP A C 1
ATOM 2261 O O . ASP A 1 298 ? 16.406 -7.348 -19.375 1 98.81 298 ASP A O 1
ATOM 2265 N N . ALA A 1 299 ? 17.734 -8.227 -17.719 1 98.88 299 ALA A N 1
ATOM 2266 C CA . ALA A 1 299 ? 17.703 -9.562 -18.312 1 98.88 299 ALA A CA 1
ATOM 2267 C C . ALA A 1 299 ? 16.297 -10.156 -18.281 1 98.88 299 ALA A C 1
ATOM 2269 O O . ALA A 1 299 ? 15.867 -10.789 -19.234 1 98.88 299 ALA A O 1
ATOM 2270 N N . ALA A 1 300 ? 15.633 -10 -17.125 1 98.94 300 ALA A N 1
ATOM 2271 C CA . ALA A 1 300 ? 14.258 -10.477 -17 1 98.94 300 ALA A CA 1
ATOM 2272 C C . ALA A 1 300 ? 13.367 -9.859 -18.078 1 98.94 300 ALA A C 1
ATOM 2274 O O . ALA A 1 300 ? 12.625 -10.57 -18.766 1 98.94 300 ALA A O 1
ATOM 2275 N N . ILE A 1 301 ? 13.461 -8.547 -18.281 1 98.81 301 ILE A N 1
ATOM 2276 C CA . ILE A 1 301 ? 12.672 -7.801 -19.25 1 98.81 301 ILE A CA 1
ATOM 2277 C C . ILE A 1 301 ? 13.008 -8.273 -20.672 1 98.81 301 ILE A C 1
ATOM 2279 O O . ILE A 1 301 ? 12.117 -8.57 -21.453 1 98.81 301 ILE A O 1
ATOM 2283 N N . ALA A 1 302 ? 14.273 -8.406 -20.953 1 98.69 302 ALA A N 1
ATOM 2284 C CA . ALA A 1 302 ? 14.742 -8.75 -22.297 1 98.69 302 ALA A CA 1
ATOM 2285 C C . ALA A 1 302 ? 14.344 -10.18 -22.672 1 98.69 302 ALA A C 1
ATOM 2287 O O . ALA A 1 302 ? 14.125 -10.484 -23.844 1 98.69 302 ALA A O 1
ATOM 2288 N N . SER A 1 303 ? 14.273 -11.047 -21.688 1 98.75 303 SER A N 1
ATOM 2289 C CA . SER A 1 303 ? 13.984 -12.453 -21.922 1 98.75 303 SER A CA 1
ATOM 2290 C C . SER A 1 303 ? 12.562 -12.656 -22.453 1 98.75 303 SER A C 1
ATOM 2292 O O . SER A 1 303 ? 12.25 -13.688 -23.031 1 98.75 303 SER A O 1
ATOM 2294 N N . GLY A 1 304 ? 11.703 -11.719 -22.141 1 98.75 304 GLY A N 1
ATOM 2295 C CA . GLY A 1 304 ? 10.305 -11.82 -22.547 1 98.75 304 GLY A CA 1
ATOM 2296 C C . GLY A 1 304 ? 9.438 -12.516 -21.516 1 98.75 304 GLY A C 1
ATOM 2297 O O . GLY A 1 304 ? 8.242 -12.719 -21.75 1 98.75 304 GLY A O 1
ATOM 2298 N N . ALA A 1 305 ? 10.039 -12.883 -20.344 1 98.94 305 ALA A N 1
ATOM 2299 C CA . ALA A 1 305 ? 9.219 -13.492 -19.312 1 98.94 305 ALA A CA 1
ATOM 2300 C C . ALA A 1 305 ? 7.973 -12.656 -19.031 1 98.94 305 ALA A C 1
ATOM 2302 O O . ALA A 1 305 ? 8.055 -11.43 -18.922 1 98.94 305 ALA A O 1
ATOM 2303 N N . GLN A 1 306 ? 6.855 -13.312 -19 1 98.75 306 GLN A N 1
ATOM 2304 C CA . GLN A 1 306 ? 5.582 -12.609 -18.859 1 98.75 306 GLN A CA 1
ATOM 2305 C C . GLN A 1 306 ? 5.414 -12.062 -17.453 1 98.75 306 GLN A C 1
ATOM 2307 O O . GLN A 1 306 ? 4.895 -10.961 -17.25 1 98.75 306 GLN A O 1
ATOM 2312 N N . TRP A 1 307 ? 5.848 -12.82 -16.406 1 98.69 307 TRP A N 1
ATOM 2313 C CA . TRP A 1 307 ? 5.711 -12.422 -15.016 1 98.69 307 TRP A CA 1
ATOM 2314 C C . TRP A 1 307 ? 7.078 -12.172 -14.383 1 98.69 307 TRP A C 1
ATOM 2316 O O . TRP A 1 307 ? 7.879 -13.094 -14.234 1 98.69 307 TRP A O 1
ATOM 2326 N N . ILE A 1 308 ? 7.316 -10.938 -14.031 1 98.81 308 ILE A N 1
ATOM 2327 C CA . ILE A 1 308 ? 8.578 -10.547 -13.406 1 98.81 308 ILE A CA 1
ATOM 2328 C C . ILE A 1 308 ? 8.328 -10.102 -11.969 1 98.81 308 ILE A C 1
ATOM 2330 O O . ILE A 1 308 ? 7.793 -9.016 -11.727 1 98.81 308 ILE A O 1
ATOM 2334 N N . SER A 1 309 ? 8.719 -10.938 -11.016 1 98.69 309 SER A N 1
ATOM 2335 C CA . SER A 1 309 ? 8.492 -10.672 -9.594 1 98.69 309 SER A CA 1
ATOM 2336 C C . SER A 1 309 ? 9.633 -9.844 -9 1 98.69 309 SER A C 1
ATOM 2338 O O . SER A 1 309 ? 10.797 -10.031 -9.352 1 98.69 309 SER A O 1
ATOM 2340 N N . SER A 1 310 ? 9.281 -9.016 -8.062 1 98.75 310 SER A N 1
ATOM 2341 C CA . SER A 1 310 ? 10.281 -8.18 -7.402 1 98.75 310 SER A CA 1
ATOM 2342 C C . SER A 1 310 ? 9.969 -8.023 -5.918 1 98.75 310 SER A C 1
ATOM 2344 O O . SER A 1 310 ? 8.82 -8.172 -5.496 1 98.75 310 SER A O 1
ATOM 2346 N N . ASP A 1 311 ? 11.016 -7.727 -5.164 1 98.44 311 ASP A N 1
ATOM 2347 C CA . ASP A 1 311 ? 10.891 -7.352 -3.76 1 98.44 311 ASP A CA 1
ATOM 2348 C C . ASP A 1 311 ? 10.758 -5.84 -3.602 1 98.44 311 ASP A C 1
ATOM 2350 O O . ASP A 1 311 ? 10.406 -5.352 -2.525 1 98.44 311 ASP A O 1
ATOM 2354 N N . LEU A 1 312 ? 11.031 -5.129 -4.668 1 98.5 312 LEU A N 1
ATOM 2355 C CA . LEU A 1 312 ? 11.062 -3.674 -4.559 1 98.5 312 LEU A CA 1
ATOM 2356 C C . LEU A 1 312 ? 10.555 -3.023 -5.84 1 98.5 312 LEU A C 1
ATOM 2358 O O . LEU A 1 312 ? 11.195 -3.123 -6.887 1 98.5 312 LEU A O 1
ATOM 2362 N N . TYR A 1 313 ? 9.453 -2.441 -5.828 1 98.19 313 TYR A N 1
ATOM 2363 C CA . TYR A 1 313 ? 8.734 -1.737 -6.883 1 98.19 313 TYR A CA 1
ATOM 2364 C C . TYR A 1 313 ? 8.102 -0.458 -6.352 1 98.19 313 TYR A C 1
ATOM 2366 O O . TYR A 1 313 ? 8.18 -0.17 -5.156 1 98.19 313 TYR A O 1
ATOM 2374 N N . GLU A 1 314 ? 7.582 0.376 -7.223 1 96.81 314 GLU A N 1
ATOM 2375 C CA . GLU A 1 314 ? 6.926 1.606 -6.793 1 96.81 314 GLU A CA 1
ATOM 2376 C C . GLU A 1 314 ? 5.801 1.314 -5.805 1 96.81 314 GLU A C 1
ATOM 2378 O O . GLU A 1 314 ? 4.883 0.552 -6.109 1 96.81 314 GLU A O 1
ATOM 2383 N N . GLY A 1 315 ? 5.883 1.88 -4.613 1 96.62 315 GLY A N 1
ATOM 2384 C CA . GLY A 1 315 ? 4.863 1.676 -3.594 1 96.62 315 GLY A CA 1
ATOM 2385 C C . GLY A 1 315 ? 5.266 0.654 -2.547 1 96.62 315 GLY A C 1
ATOM 2386 O O . GLY A 1 315 ? 4.656 0.58 -1.479 1 96.62 315 GLY A O 1
ATOM 2387 N N . ALA A 1 316 ? 6.305 -0.188 -2.824 1 97.88 316 ALA A N 1
ATOM 2388 C CA . ALA A 1 316 ? 6.809 -1.133 -1.83 1 97.88 316 ALA A CA 1
ATOM 2389 C C . ALA A 1 316 ? 7.48 -0.404 -0.671 1 97.88 316 ALA A C 1
ATOM 2391 O O . ALA A 1 316 ? 8.008 0.698 -0.844 1 97.88 316 ALA A O 1
ATOM 2392 N N . THR A 1 317 ? 7.418 -1.029 0.488 1 96.19 317 THR A N 1
ATOM 2393 C CA . THR A 1 317 ? 8.102 -0.47 1.65 1 96.19 317 THR A CA 1
ATOM 2394 C C . THR A 1 317 ? 9.602 -0.38 1.404 1 96.19 317 THR A C 1
ATOM 2396 O O . THR A 1 317 ? 10.227 -1.349 0.963 1 96.19 317 THR A O 1
ATOM 2399 N N . ASN A 1 318 ? 10.18 0.811 1.705 1 96.62 318 ASN A N 1
ATOM 2400 C CA . ASN A 1 318 ? 11.578 1.036 1.365 1 96.62 318 ASN A CA 1
ATOM 2401 C C . ASN A 1 318 ? 12.281 1.89 2.418 1 96.62 318 ASN A C 1
ATOM 2403 O O . ASN A 1 318 ? 12.797 2.963 2.107 1 96.62 318 ASN A O 1
ATOM 2407 N N . PRO A 1 319 ? 12.367 1.373 3.646 1 93.5 319 PRO A N 1
ATOM 2408 C CA . PRO A 1 319 ? 13 2.176 4.699 1 93.5 319 PRO A CA 1
ATOM 2409 C C . PRO A 1 319 ? 14.477 2.443 4.434 1 93.5 319 PRO A C 1
ATOM 2411 O O . PRO A 1 319 ? 15.047 3.379 5 1 93.5 319 PRO A O 1
ATOM 2414 N N . GLU A 1 320 ? 15.125 1.636 3.611 1 94.5 320 GLU A N 1
ATOM 2415 C CA . GLU A 1 320 ? 16.531 1.843 3.279 1 94.5 320 GLU A CA 1
ATOM 2416 C C . GLU A 1 320 ? 16.688 2.916 2.207 1 94.5 320 GLU A C 1
ATOM 2418 O O . GLU A 1 320 ? 17.812 3.309 1.877 1 94.5 320 GLU A O 1
ATOM 2423 N N . ARG A 1 321 ? 15.578 3.387 1.658 1 96.12 321 ARG A N 1
ATOM 2424 C CA . ARG A 1 321 ? 15.562 4.473 0.686 1 96.12 321 ARG A CA 1
ATOM 2425 C C . ARG A 1 321 ? 16.438 4.141 -0.519 1 96.12 321 ARG A C 1
ATOM 2427 O O . ARG A 1 321 ? 17.281 4.941 -0.917 1 96.12 321 ARG A O 1
ATOM 2434 N N . LEU A 1 322 ? 16.266 2.895 -0.959 1 97.19 322 LEU A N 1
ATOM 2435 C CA . LEU A 1 322 ? 16.969 2.43 -2.15 1 97.19 322 LEU A CA 1
ATOM 2436 C C . LEU A 1 322 ? 16.344 3.016 -3.412 1 97.19 322 LEU A C 1
ATOM 2438 O O . LEU A 1 322 ? 15.125 3.123 -3.514 1 97.19 322 LEU A O 1
ATOM 2442 N N . ALA A 1 323 ? 17.156 3.402 -4.367 1 94.81 323 ALA A N 1
ATOM 2443 C CA . ALA A 1 323 ? 16.688 4.074 -5.578 1 94.81 323 ALA A CA 1
ATOM 2444 C C . ALA A 1 323 ? 16.094 3.072 -6.562 1 94.81 323 ALA A C 1
ATOM 2446 O O . ALA A 1 323 ? 15.25 3.432 -7.391 1 94.81 323 ALA A O 1
ATOM 2447 N N . TYR A 1 324 ? 16.531 1.821 -6.445 1 96.25 324 TYR A N 1
ATOM 2448 C CA . TYR A 1 324 ? 16.125 0.736 -7.328 1 96.25 324 TYR A CA 1
ATOM 2449 C C . TYR A 1 324 ? 14.617 0.506 -7.246 1 96.25 324 TYR A C 1
ATOM 2451 O O . TYR A 1 324 ? 14.047 0.477 -6.152 1 96.25 324 TYR A O 1
ATOM 2459 N N . ARG A 1 325 ? 13.898 0.393 -8.336 1 96.56 325 ARG A N 1
ATOM 2460 C CA . ARG A 1 325 ? 12.508 -0.034 -8.438 1 96.56 325 ARG A CA 1
ATOM 2461 C C . ARG A 1 325 ? 12.289 -0.884 -9.688 1 96.56 325 ARG A C 1
ATOM 2463 O O . ARG A 1 325 ? 12.703 -0.507 -10.781 1 96.56 325 ARG A O 1
ATOM 2470 N N . ALA A 1 326 ? 11.688 -1.99 -9.562 1 98.38 326 ALA A N 1
ATOM 2471 C CA . ALA A 1 326 ? 11.352 -2.826 -10.719 1 98.38 326 ALA A CA 1
ATOM 2472 C C . ALA A 1 326 ? 10.203 -2.223 -11.516 1 98.38 326 ALA A C 1
ATOM 2474 O O . ALA A 1 326 ? 9.109 -2.012 -10.984 1 98.38 326 ALA A O 1
ATOM 2475 N N . ALA A 1 327 ? 10.414 -2.002 -12.711 1 97.88 327 ALA A N 1
ATOM 2476 C CA . ALA A 1 327 ? 9.43 -1.507 -13.672 1 97.88 327 ALA A CA 1
ATOM 2477 C C . ALA A 1 327 ? 9.836 -1.854 -15.102 1 97.88 327 ALA A C 1
ATOM 2479 O O . ALA A 1 327 ? 11.008 -2.127 -15.375 1 97.88 327 ALA A O 1
ATOM 2480 N N . LEU A 1 328 ? 8.891 -1.894 -15.945 1 97.94 328 LEU A N 1
ATOM 2481 C CA . LEU A 1 328 ? 9.156 -2.051 -17.375 1 97.94 328 LEU A CA 1
ATOM 2482 C C . LEU A 1 328 ? 9.539 -0.716 -18 1 97.94 328 LEU A C 1
ATOM 2484 O O . LEU A 1 328 ? 9.414 0.334 -17.375 1 97.94 328 LEU A O 1
ATOM 2488 N N . PRO A 1 329 ? 10.164 -0.762 -19.25 1 95.88 329 PRO A N 1
ATOM 2489 C CA . PRO A 1 329 ? 10.5 0.502 -19.906 1 95.88 329 PRO A CA 1
ATOM 2490 C C . PRO A 1 329 ? 9.352 1.507 -19.875 1 95.88 329 PRO A C 1
ATOM 2492 O O . PRO A 1 329 ? 8.195 1.139 -20.109 1 95.88 329 PRO A O 1
ATOM 2495 N N . GLY A 1 330 ? 9.695 2.777 -19.547 1 94.19 330 GLY A N 1
ATOM 2496 C CA . GLY A 1 330 ? 8.688 3.814 -19.375 1 94.19 330 GLY A CA 1
ATOM 2497 C C . GLY A 1 330 ? 8.117 3.863 -17.984 1 94.19 330 GLY A C 1
ATOM 2498 O O . GLY A 1 330 ? 7.254 4.695 -17.688 1 94.19 330 GLY A O 1
ATOM 2499 N N . GLY A 1 331 ? 8.555 2.951 -17.078 1 94.69 331 GLY A N 1
ATOM 2500 C CA . GLY A 1 331 ? 8.125 2.943 -15.688 1 94.69 331 GLY A CA 1
ATOM 2501 C C . GLY A 1 331 ? 6.762 2.307 -15.492 1 94.69 331 GLY A C 1
ATOM 2502 O O . GLY A 1 331 ? 6.09 2.57 -14.492 1 94.69 331 GLY A O 1
ATOM 2503 N N . VAL A 1 332 ? 6.34 1.544 -16.5 1 95.94 332 VAL A N 1
ATOM 2504 C CA . VAL A 1 332 ? 5 0.963 -16.438 1 95.94 332 VAL A CA 1
ATOM 2505 C C . VAL A 1 332 ? 5.074 -0.437 -15.828 1 95.94 332 VAL A C 1
ATOM 2507 O O . VAL A 1 332 ? 6.156 -1.016 -15.711 1 95.94 332 VAL A O 1
ATOM 2510 N N . LEU A 1 333 ? 3.969 -0.967 -15.414 1 97.31 333 LEU A N 1
ATOM 2511 C CA . LEU A 1 333 ? 3.934 -2.258 -14.727 1 97.31 333 LEU A CA 1
ATOM 2512 C C . LEU A 1 333 ? 3.398 -3.346 -15.656 1 97.31 333 LEU A C 1
ATOM 2514 O O . LEU A 1 333 ? 3.439 -4.531 -15.312 1 97.31 333 LEU A O 1
ATOM 2518 N N . SER A 1 334 ? 2.9 -2.979 -16.812 1 97.38 334 SER A N 1
ATOM 2519 C CA . SER A 1 334 ? 2.432 -3.914 -17.828 1 97.38 334 SER A CA 1
ATOM 2520 C C . SER A 1 334 ? 2.666 -3.365 -19.234 1 97.38 334 SER A C 1
ATOM 2522 O O . SER A 1 334 ? 2.584 -2.154 -19.453 1 97.38 334 SER A O 1
ATOM 2524 N N . ARG A 1 335 ? 2.939 -4.23 -20.109 1 97.19 335 ARG A N 1
ATOM 2525 C CA . ARG A 1 335 ? 3.127 -3.805 -21.484 1 97.19 335 ARG A CA 1
ATOM 2526 C C . ARG A 1 335 ? 2.941 -4.973 -22.453 1 97.19 335 ARG A C 1
ATOM 2528 O O . ARG A 1 335 ? 2.896 -6.129 -22.031 1 97.19 335 ARG A O 1
ATOM 2535 N N . CYS A 1 336 ? 2.793 -4.562 -23.688 1 97.62 336 CYS A N 1
ATOM 2536 C CA . CYS A 1 336 ? 2.922 -5.535 -24.781 1 97.62 336 CYS A CA 1
ATOM 2537 C C . CYS A 1 336 ? 4.297 -6.195 -24.75 1 97.62 336 CYS A C 1
ATOM 2539 O O . CYS A 1 336 ? 5.309 -5.523 -24.547 1 97.62 336 CYS A O 1
ATOM 2541 N N . ASN A 1 337 ? 4.348 -7.531 -24.875 1 98.06 337 ASN A N 1
ATOM 2542 C CA . ASN A 1 337 ? 5.602 -8.281 -24.891 1 98.06 337 ASN A CA 1
ATOM 2543 C C . ASN A 1 337 ? 6.23 -8.281 -26.281 1 98.06 337 ASN A C 1
ATOM 2545 O O . ASN A 1 337 ? 5.742 -8.953 -27.188 1 98.06 337 ASN A O 1
ATOM 2549 N N . PRO A 1 338 ? 7.344 -7.613 -26.422 1 96.44 338 PRO A N 1
ATOM 2550 C CA . PRO A 1 338 ? 7.902 -7.48 -27.766 1 96.44 338 PRO A CA 1
ATOM 2551 C C . PRO A 1 338 ? 8.469 -8.789 -28.312 1 96.44 338 PRO A C 1
ATOM 2553 O O . PRO A 1 338 ? 8.758 -8.906 -29.5 1 96.44 338 PRO A O 1
ATOM 2556 N N . VAL A 1 339 ? 8.664 -9.766 -27.406 1 97.62 339 VAL A N 1
ATOM 2557 C CA . VAL A 1 339 ? 9.195 -11.055 -27.828 1 97.62 339 VAL A CA 1
ATOM 2558 C C . VAL A 1 339 ? 8.094 -11.891 -28.469 1 97.62 339 VAL A C 1
ATOM 2560 O O . VAL A 1 339 ? 8.352 -12.688 -29.375 1 97.62 339 VAL A O 1
ATOM 2563 N N . THR A 1 340 ? 6.871 -11.656 -28.078 1 97.12 340 THR A N 1
ATOM 2564 C CA . THR A 1 340 ? 5.816 -12.57 -28.5 1 97.12 340 THR A CA 1
ATOM 2565 C C . THR A 1 340 ? 4.762 -11.828 -29.312 1 97.12 340 THR A C 1
ATOM 2567 O O . THR A 1 340 ? 3.885 -12.453 -29.922 1 97.12 340 THR A O 1
ATOM 2570 N N . ALA A 1 341 ? 4.84 -10.516 -29.328 1 96.5 341 ALA A N 1
ATOM 2571 C CA . ALA A 1 341 ? 3.812 -9.75 -30.031 1 96.5 341 ALA A CA 1
ATOM 2572 C C . ALA A 1 341 ? 4.422 -8.555 -30.75 1 96.5 341 ALA A C 1
ATOM 2574 O O . ALA A 1 341 ? 5.543 -8.133 -30.453 1 96.5 341 ALA A O 1
ATOM 2575 N N . ARG A 1 342 ? 3.676 -8.008 -31.766 1 92.5 342 ARG A N 1
ATOM 2576 C CA . ARG A 1 342 ? 3.988 -6.715 -32.375 1 92.5 342 ARG A CA 1
ATOM 2577 C C . ARG A 1 342 ? 3.42 -5.57 -31.547 1 92.5 342 ARG A C 1
ATOM 2579 O O . ARG A 1 342 ? 2.201 -5.438 -31.406 1 92.5 342 ARG A O 1
ATOM 2586 N N . CYS A 1 343 ? 4.32 -4.852 -31.016 1 92.12 343 CYS A N 1
ATOM 2587 C CA . CYS A 1 343 ? 3.908 -3.779 -30.125 1 92.12 343 CYS A CA 1
ATOM 2588 C C . CYS A 1 343 ? 4.008 -2.422 -30.812 1 92.12 343 CYS A C 1
ATOM 2590 O O . CYS A 1 343 ? 4.871 -2.215 -31.656 1 92.12 343 CYS A O 1
ATOM 2592 N N . MET B 1 1 ? -46.062 -11.484 -23.484 1 30.8 1 MET B N 1
ATOM 2593 C CA . MET B 1 1 ? -45.438 -10.164 -23.469 1 30.8 1 MET B CA 1
ATOM 2594 C C . MET B 1 1 ? -44.094 -10.219 -22.797 1 30.8 1 MET B C 1
ATOM 2596 O O . MET B 1 1 ? -44 -10.461 -21.594 1 30.8 1 MET B O 1
ATOM 2600 N N . ILE B 1 2 ? -42.906 -10.625 -23.516 1 30.84 2 ILE B N 1
ATOM 2601 C CA . ILE B 1 2 ? -41.531 -10.898 -23.125 1 30.84 2 ILE B CA 1
ATOM 2602 C C . ILE B 1 2 ? -40.812 -9.586 -22.797 1 30.84 2 ILE B C 1
ATOM 2604 O O . ILE B 1 2 ? -40.656 -8.727 -23.656 1 30.84 2 ILE B O 1
ATOM 2608 N N . ARG B 1 3 ? -40.938 -9.172 -21.469 1 37.62 3 ARG B N 1
ATOM 2609 C CA . ARG B 1 3 ? -40.219 -8.023 -20.953 1 37.62 3 ARG B CA 1
ATOM 2610 C C . ARG B 1 3 ? -38.719 -8.156 -21.234 1 37.62 3 ARG B C 1
ATOM 2612 O O . ARG B 1 3 ? -38.094 -9.148 -20.828 1 37.62 3 ARG B O 1
ATOM 2619 N N . THR B 1 4 ? -38.188 -7.492 -22.234 1 34.94 4 THR B N 1
ATOM 2620 C CA . THR B 1 4 ? -36.781 -7.344 -22.594 1 34.94 4 THR B CA 1
ATOM 2621 C C . THR B 1 4 ? -36 -6.688 -21.453 1 34.94 4 THR B C 1
ATOM 2623 O O . THR B 1 4 ? -36.312 -5.555 -21.062 1 34.94 4 THR B O 1
ATOM 2626 N N . LEU B 1 5 ? -35.469 -7.453 -20.578 1 34.62 5 LEU B N 1
ATOM 2627 C CA . LEU B 1 5 ? -34.562 -6.941 -19.547 1 34.62 5 LEU B CA 1
ATOM 2628 C C . LEU B 1 5 ? -33.312 -6.332 -20.188 1 34.62 5 LEU B C 1
ATOM 2630 O O . LEU B 1 5 ? -32.531 -7.035 -20.828 1 34.62 5 LEU B O 1
ATOM 2634 N N . ALA B 1 6 ? -33.344 -5.008 -20.484 1 37.75 6 ALA B N 1
ATOM 2635 C CA . ALA B 1 6 ? -32.188 -4.254 -20.922 1 37.75 6 ALA B CA 1
ATOM 2636 C C . ALA B 1 6 ? -31.078 -4.285 -19.875 1 37.75 6 ALA B C 1
ATOM 2638 O O . ALA B 1 6 ? -31.266 -3.785 -18.766 1 37.75 6 ALA B O 1
ATOM 2639 N N . LEU B 1 7 ? -30.125 -5.188 -19.938 1 34.75 7 LEU B N 1
ATOM 2640 C CA . LEU B 1 7 ? -28.922 -5.195 -19.125 1 34.75 7 LEU B CA 1
ATOM 2641 C C . LEU B 1 7 ? -28.047 -3.98 -19.438 1 34.75 7 LEU B C 1
ATOM 2643 O O . LEU B 1 7 ? -27.531 -3.846 -20.547 1 34.75 7 LEU B O 1
ATOM 2647 N N . LEU B 1 8 ? -28.281 -2.896 -18.781 1 32.94 8 LEU B N 1
ATOM 2648 C CA . LEU B 1 8 ? -27.359 -1.771 -18.922 1 32.94 8 LEU B CA 1
ATOM 2649 C C . LEU B 1 8 ? -25.984 -2.125 -18.359 1 32.94 8 LEU B C 1
ATOM 2651 O O . LEU B 1 8 ? -25.844 -2.395 -17.172 1 32.94 8 LEU B O 1
ATOM 2655 N N . ALA B 1 9 ? -25.078 -2.562 -19.25 1 33.88 9 ALA B N 1
ATOM 2656 C CA . ALA B 1 9 ? -23.656 -2.662 -18.938 1 33.88 9 ALA B CA 1
ATOM 2657 C C . ALA B 1 9 ? -23.109 -1.323 -18.453 1 33.88 9 ALA B C 1
ATOM 2659 O O . ALA B 1 9 ? -23.094 -0.344 -19.203 1 33.88 9 ALA B O 1
ATOM 2660 N N . ILE B 1 10 ? -23.125 -1.094 -17.141 1 31.23 10 ILE B N 1
ATOM 2661 C CA . ILE B 1 10 ? -22.391 0.048 -16.594 1 31.23 10 ILE B CA 1
ATOM 2662 C C . ILE B 1 10 ? -20.906 -0.074 -16.938 1 31.23 10 ILE B C 1
ATOM 2664 O O . ILE B 1 10 ? -20.234 -1.009 -16.484 1 31.23 10 ILE B O 1
ATOM 2668 N N . ALA B 1 11 ? -20.469 0.459 -17.984 1 32.25 11 ALA B N 1
ATOM 2669 C CA . ALA B 1 11 ? -19.047 0.645 -18.297 1 32.25 11 ALA B CA 1
ATOM 2670 C C . ALA B 1 11 ? -18.328 1.344 -17.141 1 32.25 11 ALA B C 1
ATOM 2672 O O . ALA B 1 11 ? -18.625 2.496 -16.828 1 32.25 11 ALA B O 1
ATOM 2673 N N . ALA B 1 12 ? -17.828 0.593 -16.219 1 34.12 12 ALA B N 1
ATOM 2674 C CA . ALA B 1 12 ? -16.906 1.235 -15.289 1 34.12 12 ALA B CA 1
ATOM 2675 C C . ALA B 1 12 ? -15.766 1.912 -16.031 1 34.12 12 ALA B C 1
ATOM 2677 O O . ALA B 1 12 ? -14.914 1.238 -16.625 1 34.12 12 ALA B O 1
ATOM 2678 N N . ALA B 1 13 ? -15.953 3.039 -16.609 1 33.59 13 ALA B N 1
ATOM 2679 C CA . ALA B 1 13 ? -14.906 3.875 -17.203 1 33.59 13 ALA B CA 1
ATOM 2680 C C . ALA B 1 13 ? -13.742 4.062 -16.219 1 33.59 13 ALA B C 1
ATOM 2682 O O . ALA B 1 13 ? -13.898 4.684 -15.172 1 33.59 13 ALA B O 1
ATOM 2683 N N . SER B 1 14 ? -12.984 3.125 -16.078 1 37.44 14 SER B N 1
ATOM 2684 C CA . SER B 1 14 ? -11.734 3.531 -15.438 1 37.44 14 SER B CA 1
ATOM 2685 C C . SER B 1 14 ? -11.195 4.816 -16.062 1 37.44 14 SER B C 1
ATOM 2687 O O . SER B 1 14 ? -10.562 4.781 -17.109 1 37.44 14 SER B O 1
ATOM 2689 N N . GLY B 1 15 ? -11.977 5.828 -16.094 1 39.06 15 GLY B N 1
ATOM 2690 C CA . GLY B 1 15 ? -11.484 7.074 -16.656 1 39.06 15 GLY B CA 1
ATOM 2691 C C . GLY B 1 15 ? -10.094 7.449 -16.172 1 39.06 15 GLY B C 1
ATOM 2692 O O . GLY B 1 15 ? -9.828 7.422 -14.977 1 39.06 15 GLY B O 1
ATOM 2693 N N . THR B 1 16 ? -9.148 7.133 -16.922 1 46.19 16 THR B N 1
ATOM 2694 C CA . THR B 1 16 ? -7.871 7.785 -16.672 1 46.19 16 THR B CA 1
ATOM 2695 C C . THR B 1 16 ? -8.078 9.234 -16.234 1 46.19 16 THR B C 1
ATOM 2697 O O . THR B 1 16 ? -8.578 10.055 -17 1 46.19 16 THR B O 1
ATOM 2700 N N . ALA B 1 17 ? -8.422 9.445 -15.039 1 55.22 17 ALA B N 1
ATOM 2701 C CA . ALA B 1 17 ? -8.695 10.781 -14.516 1 55.22 17 ALA B CA 1
ATOM 2702 C C . ALA B 1 17 ? -7.617 11.773 -14.938 1 55.22 17 ALA B C 1
ATOM 2704 O O . ALA B 1 17 ? -6.422 11.477 -14.836 1 55.22 17 ALA B O 1
ATOM 2705 N N . VAL B 1 18 ? -7.902 12.68 -15.711 1 65.06 18 VAL B N 1
ATOM 2706 C CA . VAL B 1 18 ? -7.047 13.789 -16.109 1 65.06 18 VAL B CA 1
ATOM 2707 C C . VAL B 1 18 ? -6.605 14.578 -14.875 1 65.06 18 VAL B C 1
ATOM 2709 O O . VAL B 1 18 ? -7.441 15.039 -14.102 1 65.06 18 VAL B O 1
ATOM 2712 N N . PRO B 1 19 ? -5.301 14.508 -14.609 1 77.5 19 PRO B N 1
ATOM 2713 C CA . PRO B 1 19 ? -4.836 15.336 -13.5 1 77.5 19 PRO B CA 1
ATOM 2714 C C . PRO B 1 19 ? -5.281 16.797 -13.617 1 77.5 19 PRO B C 1
ATOM 2716 O O . PRO B 1 19 ? -5.52 17.281 -14.727 1 77.5 19 PRO B O 1
ATOM 2719 N N . PRO B 1 20 ? -5.539 17.375 -12.477 1 83.94 20 PR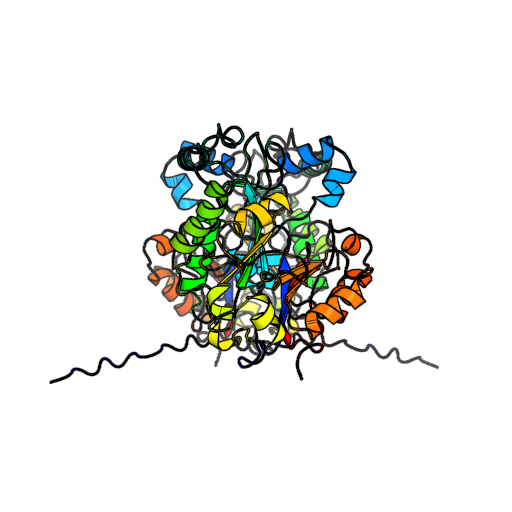O B N 1
ATOM 2720 C CA . PRO B 1 20 ? -5.938 18.781 -12.531 1 83.94 20 PRO B CA 1
ATOM 2721 C C . PRO B 1 20 ? -4.957 19.656 -13.32 1 83.94 20 PRO B C 1
ATOM 2723 O O . PRO B 1 20 ? -3.758 19.359 -13.352 1 83.94 20 PRO B O 1
ATOM 2726 N N . ARG B 1 21 ? -5.543 20.672 -13.898 1 89.06 21 ARG B N 1
ATOM 2727 C CA . ARG B 1 21 ? -4.727 21.641 -14.641 1 89.06 21 ARG B CA 1
ATOM 2728 C C . ARG B 1 21 ? -3.645 22.234 -13.75 1 89.06 21 ARG B C 1
ATOM 2730 O O . ARG B 1 21 ? -3.891 22.531 -12.578 1 89.06 21 ARG B O 1
ATOM 2737 N N . GLN B 1 22 ? -2.582 22.5 -14.32 1 93.94 22 GLN B N 1
ATOM 2738 C CA . GLN B 1 22 ? -1.402 22.891 -13.562 1 93.94 22 GLN B CA 1
ATOM 2739 C C . GLN B 1 22 ? -1.444 24.375 -13.211 1 93.94 22 GLN B C 1
ATOM 2741 O O . GLN B 1 22 ? -0.677 24.844 -12.367 1 93.94 22 GLN B O 1
ATOM 2746 N N . ASP B 1 23 ? -2.326 25.125 -13.797 1 96.75 23 ASP B N 1
ATOM 2747 C CA . ASP B 1 23 ? -2.426 26.562 -13.531 1 96.75 23 ASP B CA 1
ATOM 2748 C C . ASP B 1 23 ? -3.344 26.828 -12.344 1 96.75 23 ASP B C 1
ATOM 2750 O O . ASP B 1 23 ? -3.379 27.953 -11.82 1 96.75 23 ASP B O 1
ATOM 2754 N N . LEU B 1 24 ? -4.027 25.812 -11.859 1 98.19 24 LEU B N 1
ATOM 2755 C CA . LEU B 1 24 ? -4.875 25.969 -10.68 1 98.19 24 LEU B CA 1
ATOM 2756 C C . LEU B 1 24 ? -4.035 26.25 -9.438 1 98.19 24 LEU B C 1
ATOM 2758 O O . LEU B 1 24 ? -2.959 25.656 -9.273 1 98.19 24 LEU B O 1
ATOM 2762 N N . ARG B 1 25 ? -4.57 27.109 -8.586 1 98.5 25 ARG B N 1
ATOM 2763 C CA . ARG B 1 25 ? -3.93 27.375 -7.301 1 98.5 25 ARG B CA 1
ATOM 2764 C C . ARG B 1 25 ? -4.227 26.25 -6.305 1 98.5 25 ARG B C 1
ATOM 2766 O O . ARG B 1 25 ? -5.164 25.484 -6.496 1 98.5 25 ARG B O 1
ATOM 2773 N N . LEU B 1 26 ? -3.484 26.203 -5.184 1 98.44 26 LEU B N 1
ATOM 2774 C CA . LEU B 1 26 ? -3.658 25.203 -4.145 1 98.44 26 LEU B CA 1
ATOM 2775 C C . LEU B 1 26 ? -5.066 25.266 -3.561 1 98.44 26 LEU B C 1
ATOM 2777 O O . LEU B 1 26 ? -5.613 24.234 -3.143 1 98.44 26 LEU B O 1
ATOM 2781 N N . ASP B 1 27 ? -5.688 26.484 -3.529 1 98.62 27 ASP B N 1
ATOM 2782 C CA . ASP B 1 27 ? -7.012 26.609 -2.934 1 98.62 27 ASP B CA 1
ATOM 2783 C C . ASP B 1 27 ? -8.102 26.266 -3.947 1 98.62 27 ASP B C 1
ATOM 2785 O O . ASP B 1 27 ? -9.297 26.406 -3.654 1 98.62 27 ASP B O 1
ATOM 2789 N N . GLN B 1 28 ? -7.68 25.797 -5.188 1 98.69 28 GLN B N 1
ATOM 2790 C CA . GLN B 1 28 ? -8.633 25.547 -6.262 1 98.69 28 GLN B CA 1
ATOM 2791 C C . GLN B 1 28 ? -8.703 24.062 -6.605 1 98.69 28 GLN B C 1
ATOM 2793 O O . GLN B 1 28 ? -9.211 23.688 -7.664 1 98.69 28 GLN B O 1
ATOM 2798 N N . VAL B 1 29 ? -8.227 23.203 -5.703 1 98.38 29 VAL B N 1
ATOM 2799 C CA . VAL B 1 29 ? -8.25 21.766 -5.953 1 98.38 29 VAL B CA 1
ATOM 2800 C C . VAL B 1 29 ? -8.828 21.047 -4.738 1 98.38 29 VAL B C 1
ATOM 2802 O O . VAL B 1 29 ? -8.758 21.547 -3.615 1 98.38 29 VAL B O 1
ATOM 2805 N N . GLN B 1 30 ? -9.477 19.969 -4.941 1 98.31 30 GLN B N 1
ATOM 2806 C CA . GLN B 1 30 ? -9.898 19.016 -3.914 1 98.31 30 GLN B CA 1
ATOM 2807 C C . GLN B 1 30 ? -9.109 17.719 -4.016 1 98.31 30 GLN B C 1
ATOM 2809 O O . GLN B 1 30 ? -8.875 17.203 -5.113 1 98.31 30 GLN B O 1
ATOM 2814 N N . LEU B 1 31 ? -8.711 17.266 -2.871 1 97.94 31 LEU B N 1
ATOM 2815 C CA . LEU B 1 31 ? -7.895 16.062 -2.811 1 97.94 31 LEU B CA 1
ATOM 2816 C C . LEU B 1 31 ? -8.398 15.117 -1.725 1 97.94 31 LEU B C 1
ATOM 2818 O O . LEU B 1 31 ? -8.852 15.57 -0.67 1 97.94 31 LEU B O 1
ATOM 2822 N N . ILE B 1 32 ? -8.242 13.797 -1.979 1 98.25 32 ILE B N 1
ATOM 2823 C CA . ILE B 1 32 ? -8.469 12.766 -0.968 1 98.25 32 ILE B CA 1
ATOM 2824 C C . ILE B 1 32 ? -7.16 12.469 -0.239 1 98.25 32 ILE B C 1
ATOM 2826 O O . ILE B 1 32 ? -6.098 12.398 -0.861 1 98.25 32 ILE B O 1
ATOM 2830 N N . GLY B 1 33 ? -7.195 12.414 1.02 1 98.5 33 GLY B N 1
ATOM 2831 C CA . GLY B 1 33 ? -6.074 12.008 1.848 1 98.5 33 GLY B CA 1
ATOM 2832 C C . GLY B 1 33 ? -6.445 10.984 2.9 1 98.5 33 GLY B C 1
ATOM 2833 O O . GLY B 1 33 ? -7.578 10.5 2.926 1 98.5 33 GLY B O 1
ATOM 2834 N N . SER B 1 34 ? -5.438 10.547 3.658 1 98.75 34 SER B N 1
ATOM 2835 C CA . SER B 1 34 ? -5.668 9.547 4.699 1 98.75 34 SER B CA 1
ATOM 2836 C C . SER B 1 34 ? -5.547 10.164 6.09 1 98.75 34 SER B C 1
ATOM 2838 O O . SER B 1 34 ? -4.785 11.109 6.289 1 98.75 34 SER B O 1
ATOM 2840 N N . HIS B 1 35 ? -6.355 9.641 7.008 1 98.19 35 HIS B N 1
ATOM 2841 C CA . HIS B 1 35 ? -6.316 9.977 8.43 1 98.19 35 HIS B CA 1
ATOM 2842 C C . HIS B 1 35 ? -5.309 9.109 9.172 1 98.19 35 HIS B C 1
ATOM 2844 O O . HIS B 1 35 ? -5.348 7.883 9.078 1 98.19 35 HIS B O 1
ATOM 2850 N N . ASN B 1 36 ? -4.375 9.711 9.883 1 98.44 36 ASN B N 1
ATOM 2851 C CA . ASN B 1 36 ? -3.334 8.945 10.562 1 98.44 36 ASN B CA 1
ATOM 2852 C C . ASN B 1 36 ? -2.549 8.078 9.586 1 98.44 36 ASN B C 1
ATOM 2854 O O . ASN B 1 36 ? -2.402 6.871 9.805 1 98.44 36 ASN B O 1
ATOM 2858 N N . SER B 1 37 ? -2.004 8.703 8.625 1 98.88 37 SER B N 1
ATOM 2859 C CA . SER B 1 37 ? -1.446 8.047 7.449 1 98.88 37 SER B CA 1
ATOM 2860 C C . SER B 1 37 ? -0.321 7.094 7.824 1 98.88 37 SER B C 1
ATOM 2862 O O . SER B 1 37 ? 0.001 6.176 7.066 1 98.88 37 SER B O 1
ATOM 2864 N N . TYR B 1 38 ? 0.286 7.25 8.945 1 98.69 38 TYR B N 1
ATOM 2865 C CA . TYR B 1 38 ? 1.444 6.496 9.406 1 98.69 38 TYR B CA 1
ATOM 2866 C C . TYR B 1 38 ? 1.022 5.148 9.984 1 98.69 38 TYR B C 1
ATOM 2868 O O . TYR B 1 38 ? 1.862 4.277 10.219 1 98.69 38 TYR B O 1
ATOM 2876 N N . ARG B 1 39 ? -0.23 4.961 10.281 1 98.38 39 ARG B N 1
ATOM 2877 C CA . ARG B 1 39 ? -0.72 3.85 11.094 1 98.38 39 ARG B CA 1
ATOM 2878 C C . ARG B 1 39 ? -1.016 2.629 10.227 1 98.38 39 ARG B C 1
ATOM 2880 O O . ARG B 1 39 ? -1.883 2.676 9.352 1 98.38 39 ARG B O 1
ATOM 2887 N N . PRO B 1 40 ? -0.302 1.48 10.461 1 97.88 40 PRO B N 1
ATOM 2888 C CA . PRO B 1 40 ? -0.683 0.24 9.781 1 97.88 40 PRO B CA 1
ATOM 2889 C C . PRO B 1 40 ? -1.957 -0.378 10.352 1 97.88 40 PRO B C 1
ATOM 2891 O O . PRO B 1 40 ? -2.416 0.025 11.422 1 97.88 40 PRO B O 1
ATOM 2894 N N . TYR B 1 41 ? -2.52 -1.251 9.562 1 97.12 41 TYR B N 1
ATOM 2895 C CA . TYR B 1 41 ? -3.584 -2.043 10.172 1 97.12 41 TYR B CA 1
ATOM 2896 C C . TYR B 1 41 ? -3.086 -2.764 11.422 1 97.12 41 TYR B C 1
ATOM 2898 O O . TYR B 1 41 ? -1.974 -3.295 11.43 1 97.12 41 TYR B O 1
ATOM 2906 N N . PRO B 1 42 ? -3.906 -2.836 12.477 1 96.12 42 PRO B N 1
ATOM 2907 C CA . PRO B 1 42 ? -3.43 -3.402 13.742 1 96.12 42 PRO B CA 1
ATOM 2908 C C . PRO B 1 42 ? -3.008 -4.863 13.609 1 96.12 42 PRO B C 1
ATOM 2910 O O . PRO B 1 42 ? -3.703 -5.656 12.969 1 96.12 42 PRO B O 1
ATOM 2913 N N . SER B 1 43 ? -1.842 -5.203 14.188 1 92.94 43 SER B N 1
ATOM 2914 C CA . SER B 1 43 ? -1.428 -6.594 14.328 1 92.94 43 SER B CA 1
ATOM 2915 C C . SER B 1 43 ? -2.404 -7.375 15.203 1 92.94 43 SER B C 1
ATOM 2917 O O . SER B 1 43 ? -3.236 -6.785 15.891 1 92.94 43 SER B O 1
ATOM 2919 N N . PRO B 1 44 ? -2.252 -8.703 15.156 1 91.25 44 PRO B N 1
ATOM 2920 C CA . PRO B 1 44 ? -3.092 -9.492 16.062 1 91.25 44 PRO B CA 1
ATOM 2921 C C . PRO B 1 44 ? -2.9 -9.125 17.531 1 91.25 44 PRO B C 1
ATOM 2923 O O . PRO B 1 44 ? -3.863 -9.117 18.297 1 91.25 44 PRO B O 1
ATOM 2926 N N . GLN B 1 45 ? -1.712 -8.797 17.891 1 89.69 45 GLN B N 1
ATOM 2927 C CA . GLN B 1 45 ? -1.43 -8.422 19.266 1 89.69 45 GLN B CA 1
ATOM 2928 C C . GLN B 1 45 ? -2.1 -7.098 19.625 1 89.69 45 GLN B C 1
ATOM 2930 O O . GLN B 1 45 ? -2.686 -6.965 20.703 1 89.69 45 GLN B O 1
ATOM 2935 N N . LEU B 1 46 ? -1.941 -6.074 18.766 1 93.94 46 LEU B N 1
ATOM 2936 C CA . LEU B 1 46 ? -2.598 -4.797 19.031 1 93.94 46 LEU B CA 1
ATOM 2937 C C . LEU B 1 46 ? -4.113 -4.953 19.016 1 93.94 46 LEU B C 1
ATOM 2939 O O . LEU B 1 46 ? -4.809 -4.363 19.859 1 93.94 46 LEU B O 1
ATOM 2943 N N . ARG B 1 47 ? -4.633 -5.746 18.094 1 94.44 47 ARG B N 1
ATOM 2944 C CA . ARG B 1 47 ? -6.066 -6.008 18.062 1 94.44 47 ARG B CA 1
ATOM 2945 C C . ARG B 1 47 ? -6.551 -6.566 19.406 1 94.44 47 ARG B C 1
ATOM 2947 O O . ARG B 1 47 ? -7.598 -6.164 19.906 1 94.44 47 ARG B O 1
ATOM 2954 N N . ALA B 1 48 ? -5.797 -7.527 19.938 1 94.38 48 ALA B N 1
ATOM 2955 C CA . ALA B 1 48 ? -6.152 -8.109 21.234 1 94.38 48 ALA B CA 1
ATOM 2956 C C . ALA B 1 48 ? -6.203 -7.035 22.312 1 94.38 48 ALA B C 1
ATOM 2958 O O . ALA B 1 48 ? -7.125 -7.016 23.141 1 94.38 48 ALA B O 1
ATOM 2959 N N . ARG B 1 49 ? -5.215 -6.152 22.281 1 93.81 49 ARG B N 1
ATOM 2960 C CA . ARG B 1 49 ? -5.176 -5.07 23.266 1 93.81 49 ARG B CA 1
ATOM 2961 C C . ARG B 1 49 ? -6.371 -4.137 23.094 1 93.81 49 ARG B C 1
ATOM 2963 O O . ARG B 1 49 ? -7.02 -3.77 24.078 1 93.81 49 ARG B O 1
ATOM 2970 N N . LEU B 1 50 ? -6.652 -3.771 21.859 1 94.88 50 LEU B N 1
ATOM 2971 C CA . LEU B 1 50 ? -7.77 -2.879 21.547 1 94.88 50 LEU B CA 1
ATOM 2972 C C . LEU B 1 50 ? -9.094 -3.52 21.938 1 94.88 50 LEU B C 1
ATOM 2974 O O . LEU B 1 50 ? -9.953 -2.867 22.547 1 94.88 50 LEU B O 1
ATOM 2978 N N . ALA B 1 51 ? -9.266 -4.777 21.641 1 91.69 51 ALA B N 1
ATOM 2979 C CA . ALA B 1 51 ? -10.484 -5.508 21.984 1 91.69 51 ALA B CA 1
ATOM 2980 C C . ALA B 1 51 ? -10.641 -5.633 23.5 1 91.69 51 ALA B C 1
ATOM 2982 O O . ALA B 1 51 ? -11.75 -5.59 24.031 1 91.69 51 ALA B O 1
ATOM 2983 N N . GLY B 1 52 ? -9.5 -5.809 24.172 1 92.62 52 GLY B N 1
ATOM 2984 C CA . GLY B 1 52 ? -9.516 -5.918 25.625 1 92.62 52 GLY B CA 1
ATOM 2985 C C . GLY B 1 52 ? -9.898 -4.621 26.312 1 92.62 52 GLY B C 1
ATOM 2986 O O . GLY B 1 52 ? -10.461 -4.645 27.406 1 92.62 52 GLY B O 1
ATOM 2987 N N . ALA B 1 53 ? -9.594 -3.488 25.703 1 92 53 ALA B N 1
ATOM 2988 C CA . ALA B 1 53 ? -9.922 -2.184 26.266 1 92 53 ALA B CA 1
ATOM 2989 C C . ALA B 1 53 ? -11.414 -1.886 26.156 1 92 53 ALA B C 1
ATOM 2991 O O . ALA B 1 53 ? -11.969 -1.14 26.969 1 92 53 ALA B O 1
ATOM 2992 N N . GLY B 1 54 ? -12.125 -2.445 25.141 1 89.31 54 GLY B N 1
ATOM 2993 C CA . GLY B 1 54 ? -13.555 -2.293 24.953 1 89.31 54 GLY B CA 1
ATOM 2994 C C . GLY B 1 54 ? -13.984 -2.461 23.5 1 89.31 54 GLY B C 1
ATOM 2995 O O . GLY B 1 54 ? -13.203 -2.225 22.578 1 89.31 54 GLY B O 1
ATOM 2996 N N . PRO B 1 55 ? -15.242 -2.883 23.359 1 84.25 55 PRO B N 1
ATOM 2997 C CA . PRO B 1 55 ? -15.711 -3.119 22 1 84.25 55 PRO B CA 1
ATOM 2998 C C . PRO B 1 55 ? -15.703 -1.854 21.141 1 84.25 55 PRO B C 1
ATOM 3000 O O . PRO B 1 55 ? -15.477 -1.925 19.938 1 84.25 55 PRO B O 1
ATOM 3003 N N . ALA B 1 56 ? -15.891 -0.779 21.75 1 87.94 56 ALA B N 1
ATOM 3004 C CA . ALA B 1 56 ? -15.906 0.484 21.016 1 87.94 56 ALA B CA 1
ATOM 3005 C C . ALA B 1 56 ? -14.508 0.854 20.516 1 87.94 56 ALA B C 1
ATOM 3007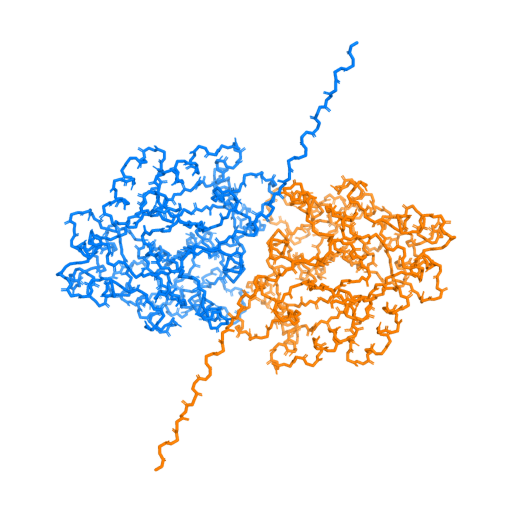 O O . ALA B 1 56 ? -14.359 1.446 19.453 1 87.94 56 ALA B O 1
ATOM 3008 N N . GLU B 1 57 ? -13.523 0.434 21.266 1 90.25 57 GLU B N 1
ATOM 3009 C CA . GLU B 1 57 ? -12.148 0.771 20.906 1 90.25 57 GLU B CA 1
ATOM 3010 C C . GLU B 1 57 ? -11.719 0.052 19.625 1 90.25 57 GLU B C 1
ATOM 3012 O O . GLU B 1 57 ? -11.203 0.679 18.688 1 90.25 57 GLU B O 1
ATOM 3017 N N . TRP B 1 58 ? -11.992 -1.192 19.578 1 92.19 58 TRP B N 1
ATOM 3018 C CA . TRP B 1 58 ? -11.625 -1.93 18.375 1 92.19 58 TRP B CA 1
ATOM 3019 C C . TRP B 1 58 ? -12.422 -1.436 17.172 1 92.19 58 TRP B C 1
ATOM 3021 O O . TRP B 1 58 ? -11.859 -1.184 16.109 1 92.19 58 TRP B O 1
ATOM 3031 N N . ALA B 1 59 ? -13.672 -1.246 17.359 1 92.88 59 ALA B N 1
ATOM 3032 C CA . ALA B 1 59 ? -14.523 -0.846 16.25 1 92.88 59 ALA B CA 1
ATOM 3033 C C . ALA B 1 59 ? -14.047 0.469 15.633 1 92.88 59 ALA B C 1
ATOM 3035 O O . ALA B 1 59 ? -14.055 0.628 14.406 1 92.88 59 ALA B O 1
ATOM 3036 N N . GLY B 1 60 ? -13.617 1.395 16.422 1 94.69 60 GLY B N 1
ATOM 3037 C CA . GLY B 1 60 ? -13.234 2.715 15.945 1 94.69 60 GLY B CA 1
ATOM 3038 C C . GLY B 1 60 ? -11.805 2.775 15.445 1 94.69 60 GLY B C 1
ATOM 3039 O O . GLY B 1 60 ? -11.422 3.727 14.758 1 94.69 60 GLY B O 1
ATOM 3040 N N . LEU B 1 61 ? -11.023 1.688 15.773 1 96.31 61 LEU B N 1
ATOM 3041 C CA . LEU B 1 61 ? -9.602 1.739 15.453 1 96.31 61 LEU B CA 1
ATOM 3042 C C . LEU B 1 61 ? -9.211 0.6 14.516 1 96.31 61 LEU B C 1
ATOM 3044 O O . LEU B 1 61 ? -8.031 0.359 14.281 1 96.31 61 LEU B O 1
ATOM 3048 N N . ALA B 1 62 ? -10.25 -0.075 13.938 1 95.81 62 ALA B N 1
ATOM 3049 C CA . ALA B 1 62 ? -10.008 -1.203 13.039 1 95.81 62 ALA B CA 1
ATOM 3050 C C . ALA B 1 62 ? -9.734 -0.723 11.617 1 95.81 62 ALA B C 1
ATOM 3052 O O . ALA B 1 62 ? -10.344 -1.21 10.664 1 95.81 62 ALA B O 1
ATOM 3053 N N . TYR B 1 63 ? -8.844 0.226 11.5 1 97.38 63 TYR B N 1
ATOM 3054 C CA . TYR B 1 63 ? -8.398 0.722 10.211 1 97.38 63 TYR B CA 1
ATOM 3055 C C . TYR B 1 63 ? -6.879 0.853 10.172 1 97.38 63 TYR B C 1
ATOM 3057 O O . TYR B 1 63 ? -6.223 0.84 11.211 1 97.38 63 TYR B O 1
ATOM 3065 N N . GLY B 1 64 ? -6.316 0.892 9.062 1 97.38 64 GLY B N 1
ATOM 3066 C CA . GLY B 1 64 ? -4.898 1.069 8.812 1 97.38 64 GLY B CA 1
ATOM 3067 C C . GLY B 1 64 ? -4.578 1.366 7.359 1 97.38 64 GLY B C 1
ATOM 3068 O O . GLY B 1 64 ? -5.418 1.162 6.48 1 97.38 64 GLY B O 1
ATOM 3069 N N . HIS B 1 65 ? -3.424 1.84 7.168 1 98.5 65 HIS B N 1
ATOM 3070 C CA . HIS B 1 65 ? -3.018 2.322 5.852 1 98.5 65 HIS B CA 1
ATOM 3071 C C . HIS B 1 65 ? -1.771 1.593 5.359 1 98.5 65 HIS B C 1
ATOM 3073 O O . HIS B 1 65 ? -0.962 1.124 6.164 1 98.5 65 HIS B O 1
ATOM 3079 N N . PRO B 1 66 ? -1.625 1.492 3.979 1 98.44 66 PRO B N 1
ATOM 3080 C CA . PRO B 1 66 ? -0.33 1.063 3.447 1 98.44 66 PRO B CA 1
ATOM 3081 C C . PRO B 1 66 ? 0.802 2.025 3.803 1 98.44 66 PRO B C 1
ATOM 3083 O O . PRO B 1 66 ? 0.55 3.111 4.332 1 98.44 66 PRO B O 1
ATOM 3086 N N . PRO B 1 67 ? 2.051 1.543 3.564 1 98.06 67 PRO B N 1
ATOM 3087 C CA . PRO B 1 67 ? 3.168 2.453 3.828 1 98.06 67 PRO B CA 1
ATOM 3088 C C . PRO B 1 67 ? 3.02 3.791 3.105 1 98.06 67 PRO B C 1
ATOM 3090 O O . PRO B 1 67 ? 2.32 3.877 2.094 1 98.06 67 PRO B O 1
ATOM 3093 N N . LEU B 1 68 ? 3.695 4.793 3.635 1 98.62 68 LEU B N 1
ATOM 3094 C CA . LEU B 1 68 ? 3.561 6.148 3.107 1 98.62 68 LEU B CA 1
ATOM 3095 C C . LEU B 1 68 ? 3.902 6.188 1.621 1 98.62 68 LEU B C 1
ATOM 3097 O O . LEU B 1 68 ? 3.229 6.867 0.844 1 98.62 68 LEU B O 1
ATOM 3101 N N . GLU B 1 69 ? 4.926 5.398 1.188 1 96.5 69 GLU B N 1
ATOM 3102 C CA . GLU B 1 69 ? 5.309 5.332 -0.22 1 96.5 69 GLU B CA 1
ATOM 3103 C C . GLU B 1 69 ? 4.156 4.816 -1.08 1 96.5 69 GLU B C 1
ATOM 3105 O O . GLU B 1 69 ? 3.924 5.32 -2.182 1 96.5 69 GLU B O 1
ATOM 3110 N N . ALA B 1 70 ? 3.52 3.848 -0.537 1 98.38 70 ALA B N 1
ATOM 3111 C CA . ALA B 1 70 ? 2.406 3.264 -1.281 1 98.38 70 ALA B CA 1
ATOM 3112 C C . ALA B 1 70 ? 1.246 4.246 -1.397 1 98.38 70 ALA B C 1
ATOM 3114 O O . ALA B 1 70 ? 0.6 4.332 -2.443 1 98.38 70 ALA B O 1
ATOM 3115 N N . GLN B 1 71 ? 0.95 4.965 -0.316 1 98.75 71 GLN B N 1
ATOM 3116 C CA . GLN B 1 71 ? -0.119 5.957 -0.345 1 98.75 71 GLN B CA 1
ATOM 3117 C C . GLN B 1 71 ? 0.151 7.023 -1.399 1 98.75 71 GLN B C 1
ATOM 3119 O O . GLN B 1 71 ? -0.743 7.391 -2.166 1 98.75 71 GLN B O 1
ATOM 3124 N N . LEU B 1 72 ? 1.392 7.484 -1.463 1 98.5 72 LEU B N 1
ATOM 3125 C CA . LEU B 1 72 ? 1.768 8.492 -2.453 1 98.5 72 LEU B CA 1
ATOM 3126 C C . LEU B 1 72 ? 1.694 7.918 -3.863 1 98.5 72 LEU B C 1
ATOM 3128 O O . LEU B 1 72 ? 1.229 8.586 -4.789 1 98.5 72 LEU B O 1
ATOM 3132 N N . ALA B 1 73 ? 2.154 6.668 -4.008 1 97.56 73 ALA B N 1
ATOM 3133 C CA . ALA B 1 73 ? 2.109 6.012 -5.312 1 97.56 73 ALA B CA 1
ATOM 3134 C C . ALA B 1 73 ? 0.671 5.824 -5.785 1 97.56 73 ALA B C 1
ATOM 3136 O O . ALA B 1 73 ? 0.395 5.859 -6.984 1 97.56 73 ALA B O 1
ATOM 3137 N N . LEU B 1 74 ? -0.256 5.66 -4.824 1 97.75 74 LEU B N 1
ATOM 3138 C CA . LEU B 1 74 ? -1.671 5.492 -5.137 1 97.75 74 LEU B CA 1
ATOM 3139 C C . LEU B 1 74 ? -2.293 6.82 -5.566 1 97.75 74 LEU B C 1
ATOM 3141 O O . LEU B 1 74 ? -3.389 6.84 -6.129 1 97.75 74 LEU B O 1
ATOM 3145 N N . GLY B 1 75 ? -1.646 7.934 -5.223 1 97.12 75 GLY B N 1
ATOM 3146 C CA . GLY B 1 75 ? -2.119 9.219 -5.695 1 97.12 75 GLY B CA 1
ATOM 3147 C C . GLY B 1 75 ? -2.627 10.117 -4.582 1 97.12 75 GLY B C 1
ATOM 3148 O O . GLY B 1 75 ? -3.064 11.242 -4.836 1 97.12 75 GLY B O 1
ATOM 3149 N N . LEU B 1 76 ? -2.578 9.609 -3.336 1 98.31 76 LEU B N 1
ATOM 3150 C CA . LEU B 1 76 ? -2.965 10.469 -2.227 1 98.31 76 LEU B CA 1
ATOM 3151 C C . LEU B 1 76 ? -2.02 11.664 -2.113 1 98.31 76 LEU B C 1
ATOM 3153 O O . LEU B 1 76 ? -0.812 11.523 -2.32 1 98.31 76 LEU B O 1
ATOM 3157 N N . ARG B 1 77 ? -2.635 12.812 -1.743 1 98.12 77 ARG B N 1
ATOM 3158 C CA . ARG B 1 77 ? -1.811 14.008 -1.644 1 98.12 77 ARG B CA 1
ATOM 3159 C C . ARG B 1 77 ? -2.084 14.758 -0.341 1 98.12 77 ARG B C 1
ATOM 3161 O O . ARG B 1 77 ? -1.689 15.914 -0.188 1 98.12 77 ARG B O 1
ATOM 3168 N N . GLN B 1 78 ? -2.799 14.172 0.562 1 98.62 78 GLN B N 1
ATOM 3169 C CA . GLN B 1 78 ? -2.906 14.641 1.939 1 98.62 78 GLN B CA 1
ATOM 3170 C C . GLN B 1 78 ? -2.588 13.523 2.926 1 98.62 78 GLN B C 1
ATOM 3172 O O . GLN B 1 78 ? -3.145 12.43 2.83 1 98.62 78 GLN B O 1
ATOM 3177 N N . LEU B 1 79 ? -1.64 13.781 3.775 1 98.88 79 LEU B N 1
ATOM 3178 C CA . LEU B 1 79 ? -1.221 12.828 4.797 1 98.88 79 LEU B CA 1
ATOM 3179 C C . LEU B 1 79 ? -1.311 13.445 6.188 1 98.88 79 LEU B C 1
ATOM 3181 O O . LEU B 1 79 ? -1.429 14.664 6.324 1 98.88 79 LEU B O 1
ATOM 3185 N N . GLU B 1 80 ? -1.292 12.594 7.195 1 98.94 80 GLU B N 1
ATOM 3186 C CA . GLU B 1 80 ? -1.307 13.023 8.586 1 98.94 80 GLU B CA 1
ATOM 3187 C C . GLU B 1 80 ? -0.352 12.188 9.438 1 98.94 80 GLU B C 1
ATOM 3189 O O . GLU B 1 80 ? -0.354 10.961 9.352 1 98.94 80 GLU B O 1
ATOM 3194 N N . LEU B 1 81 ? 0.488 12.828 10.203 1 98.94 81 LEU B N 1
ATOM 3195 C CA . LEU B 1 81 ? 1.437 12.203 11.117 1 98.94 81 LEU B CA 1
ATOM 3196 C C . LEU B 1 81 ? 1.18 12.641 12.555 1 98.94 81 LEU B C 1
ATOM 3198 O O . LEU B 1 81 ? 1.231 13.828 12.859 1 98.94 81 LEU B O 1
ATOM 3202 N N . ASP B 1 82 ? 0.868 11.711 13.43 1 98.31 82 ASP B N 1
ATOM 3203 C CA . ASP B 1 82 ? 0.775 12 14.859 1 98.31 82 ASP B CA 1
ATOM 3204 C C . ASP B 1 82 ? 2.154 11.977 15.516 1 98.31 82 ASP B C 1
ATOM 3206 O O . ASP B 1 82 ? 2.875 10.977 15.414 1 98.31 82 ASP B O 1
ATOM 3210 N N . VAL B 1 83 ? 2.439 13.047 16.234 1 98 83 VAL B N 1
ATOM 3211 C CA . VAL B 1 83 ? 3.777 13.117 16.812 1 98 83 VAL B CA 1
ATOM 3212 C C . VAL B 1 83 ? 3.684 13.391 18.312 1 98 83 VAL B C 1
ATOM 3214 O O . VAL B 1 83 ? 2.828 14.164 18.75 1 98 83 VAL B O 1
ATOM 3217 N N . ALA B 1 84 ? 4.523 12.711 19.062 1 96.88 84 ALA B N 1
ATOM 3218 C CA . ALA B 1 84 ? 4.691 12.914 20.5 1 96.88 84 ALA B CA 1
ATOM 3219 C C . ALA B 1 84 ? 6.082 13.461 20.812 1 96.88 84 ALA B C 1
ATOM 3221 O O . ALA B 1 84 ? 7.07 13.047 20.203 1 96.88 84 ALA B O 1
ATOM 3222 N N . PRO B 1 85 ? 6.086 14.375 21.719 1 96.62 85 PRO B N 1
ATOM 3223 C CA . PRO B 1 85 ? 7.379 14.977 22.062 1 96.62 85 PRO B CA 1
ATOM 3224 C C . PRO B 1 85 ? 8.289 14.031 22.844 1 96.62 85 PRO B C 1
ATOM 3226 O O . PRO B 1 85 ? 7.824 13.352 23.766 1 96.62 85 PRO B O 1
ATOM 3229 N N . ASP B 1 86 ? 9.57 13.984 22.469 1 95.31 86 ASP B N 1
ATOM 3230 C CA . ASP B 1 86 ? 10.594 13.219 23.172 1 95.31 86 ASP B CA 1
ATOM 3231 C C . ASP B 1 86 ? 11.93 13.961 23.172 1 95.31 86 ASP B C 1
ATOM 3233 O O . ASP B 1 86 ? 12.938 13.438 22.688 1 95.31 86 ASP B O 1
ATOM 3237 N N . PRO B 1 87 ? 11.93 15.164 23.75 1 92.94 87 PRO B N 1
ATOM 3238 C CA . PRO B 1 87 ? 13.117 16.016 23.641 1 92.94 87 PRO B CA 1
ATOM 3239 C C . PRO B 1 87 ? 14.336 15.406 24.328 1 92.94 87 PRO B C 1
ATOM 3241 O O . PRO B 1 87 ? 15.477 15.695 23.938 1 92.94 87 PRO B O 1
ATOM 3244 N N . ASP B 1 88 ? 14.164 14.523 25.344 1 92.94 88 ASP B N 1
ATOM 3245 C CA . ASP B 1 88 ? 15.289 13.984 26.094 1 92.94 88 ASP B CA 1
ATOM 3246 C C . ASP B 1 88 ? 15.586 12.547 25.688 1 92.94 88 ASP B C 1
ATOM 3248 O O . ASP B 1 88 ? 16.578 11.961 26.125 1 92.94 88 ASP B O 1
ATOM 3252 N N . GLY B 1 89 ? 14.727 11.969 24.969 1 94.44 89 GLY B N 1
ATOM 3253 C CA . GLY B 1 89 ? 14.891 10.594 24.547 1 94.44 89 GLY B CA 1
ATOM 3254 C C . GLY B 1 89 ? 14.32 9.586 25.531 1 94.44 89 GLY B C 1
ATOM 3255 O O . GLY B 1 89 ? 14.164 9.891 26.719 1 94.44 89 GLY B O 1
ATOM 3256 N N . SER B 1 90 ? 13.867 8.484 25.062 1 94.44 90 SER B N 1
ATOM 3257 C CA . SER B 1 90 ? 13.547 7.262 25.797 1 94.44 90 SER B CA 1
ATOM 3258 C C . SER B 1 90 ? 12.141 7.336 26.391 1 94.44 90 SER B C 1
ATOM 3260 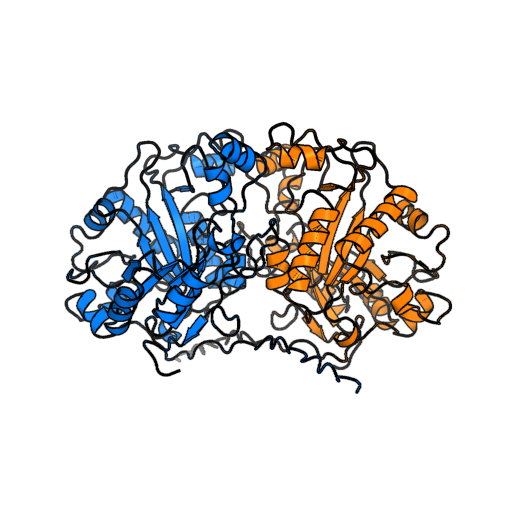O O . SER B 1 90 ? 11.695 6.398 27.062 1 94.44 90 SER B O 1
ATOM 3262 N N . ALA B 1 91 ? 11.383 8.391 26.156 1 93.12 91 ALA B N 1
ATOM 3263 C CA . ALA B 1 91 ? 10.047 8.508 26.734 1 93.12 91 ALA B CA 1
ATOM 3264 C C . ALA B 1 91 ? 9.125 7.402 26.234 1 93.12 91 ALA B C 1
ATOM 3266 O O . ALA B 1 91 ? 8.203 6.984 26.938 1 93.12 91 ALA B O 1
ATOM 3267 N N . TYR B 1 92 ? 9.438 6.902 25.047 1 94.12 92 TYR B N 1
ATOM 3268 C CA . TYR B 1 92 ? 8.562 5.93 24.406 1 94.12 92 TYR B CA 1
ATOM 3269 C C . TYR B 1 92 ? 9.328 4.664 24.031 1 94.12 92 TYR B C 1
ATOM 3271 O O . TYR B 1 92 ? 8.93 3.936 23.125 1 94.12 92 TYR B O 1
ATOM 3279 N N . ALA B 1 93 ? 10.375 4.406 24.672 1 93.56 93 ALA B N 1
ATOM 3280 C CA . ALA B 1 93 ? 11.289 3.328 24.297 1 93.56 93 ALA B CA 1
ATOM 3281 C C . ALA B 1 93 ? 10.82 1.99 24.859 1 93.56 93 ALA B C 1
ATOM 3283 O O . ALA B 1 93 ? 11.18 0.93 24.344 1 93.56 93 ALA B O 1
ATOM 3284 N N . ALA B 1 94 ? 9.977 1.979 25.875 1 91.62 94 ALA B N 1
ATOM 3285 C CA . ALA B 1 94 ? 9.672 0.781 26.656 1 91.62 94 ALA B CA 1
ATOM 3286 C C . ALA B 1 94 ? 9.078 -0.311 25.781 1 91.62 94 ALA B C 1
ATOM 3288 O O . ALA B 1 94 ? 9.508 -1.465 25.828 1 91.62 94 ALA B O 1
ATOM 3289 N N . PRO B 1 95 ? 8.133 0.017 24.844 1 90.38 95 PRO B N 1
ATOM 3290 C CA . PRO B 1 95 ? 7.531 -1.027 24.016 1 90.38 95 PRO B CA 1
ATOM 3291 C C . PRO B 1 95 ? 8.531 -1.676 23.062 1 90.38 95 PRO B C 1
ATOM 3293 O O . PRO B 1 95 ? 8.258 -2.738 22.5 1 90.38 95 PRO B O 1
ATOM 3296 N N . TYR B 1 96 ? 9.688 -1.111 22.906 1 93.31 96 TYR B N 1
ATOM 3297 C CA . TYR B 1 96 ? 10.664 -1.576 21.922 1 93.31 96 TYR B CA 1
ATOM 3298 C C . TYR B 1 96 ? 11.875 -2.203 22.609 1 93.31 96 TYR B C 1
ATOM 3300 O O . TYR B 1 96 ? 12.922 -2.395 22 1 93.31 96 TYR B O 1
ATOM 3308 N N . GLY B 1 97 ? 11.719 -2.525 23.891 1 92.5 97 GLY B N 1
ATOM 3309 C CA . GLY B 1 97 ? 12.812 -3.098 24.656 1 92.5 97 GLY B CA 1
ATOM 3310 C C . GLY B 1 97 ? 13.352 -4.383 24.062 1 92.5 97 GLY B C 1
ATOM 3311 O O . GLY B 1 97 ? 14.547 -4.68 24.188 1 92.5 97 GLY B O 1
ATOM 3312 N N . ASN B 1 98 ? 12.523 -5.168 23.391 1 90.75 98 ASN B N 1
ATOM 3313 C CA . ASN B 1 98 ? 12.945 -6.445 22.828 1 90.75 98 ASN B CA 1
ATOM 3314 C C . ASN B 1 98 ? 13.141 -6.348 21.312 1 90.75 98 ASN B C 1
ATOM 3316 O O . ASN B 1 98 ? 13.266 -7.363 20.641 1 90.75 98 ASN B O 1
ATOM 3320 N N . ALA B 1 99 ? 13.117 -5.129 20.844 1 92.94 99 ALA B N 1
ATOM 3321 C CA . ALA B 1 99 ? 13.359 -4.922 19.406 1 92.94 99 ALA B CA 1
ATOM 3322 C C . ALA B 1 99 ? 14.852 -5.031 19.094 1 92.94 99 ALA B C 1
ATOM 3324 O O . ALA B 1 99 ? 15.664 -5.301 19.984 1 92.94 99 ALA B O 1
ATOM 3325 N N . ASP B 1 100 ? 15.188 -5.012 17.797 1 90.88 100 ASP B N 1
ATOM 3326 C CA . ASP B 1 100 ? 16.578 -5.055 17.375 1 90.88 100 ASP B CA 1
ATOM 3327 C C . ASP B 1 100 ? 17.344 -3.82 17.859 1 90.88 100 ASP B C 1
ATOM 3329 O O . ASP B 1 100 ? 16.719 -2.82 18.25 1 90.88 100 ASP B O 1
ATOM 3333 N N . ALA B 1 101 ? 18.641 -3.85 17.797 1 92.12 101 ALA B N 1
ATOM 3334 C CA . ALA B 1 101 ? 19.516 -2.803 18.344 1 92.12 101 ALA B CA 1
ATOM 3335 C C . ALA B 1 101 ? 19.234 -1.466 17.656 1 92.12 101 ALA B C 1
ATOM 3337 O O . ALA B 1 101 ? 19.234 -0.418 18.312 1 92.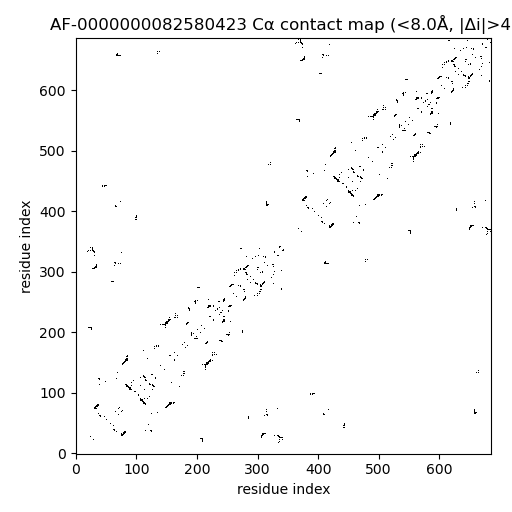12 101 ALA B O 1
ATOM 3338 N N . ALA B 1 102 ? 19.047 -1.476 16.406 1 92 102 ALA B N 1
ATOM 3339 C CA . ALA B 1 102 ? 18.828 -0.238 15.672 1 92 102 ALA B CA 1
ATOM 3340 C C . ALA B 1 102 ? 17.547 0.45 16.125 1 92 102 ALA B C 1
ATOM 3342 O O . ALA B 1 102 ? 17.531 1.664 16.344 1 92 102 ALA B O 1
ATOM 3343 N N . THR B 1 103 ? 16.531 -0.317 16.281 1 95.06 103 THR B N 1
ATOM 3344 C CA . THR B 1 103 ? 15.242 0.213 16.734 1 95.06 103 THR B CA 1
ATOM 3345 C C . THR B 1 103 ? 15.359 0.781 18.141 1 95.06 103 THR B C 1
ATOM 3347 O O . THR B 1 103 ? 14.859 1.87 18.422 1 95.06 103 THR B O 1
ATOM 3350 N N . ARG B 1 104 ? 16.031 0.074 18.984 1 96.62 104 ARG B N 1
ATOM 3351 C CA . ARG B 1 104 ? 16.219 0.54 20.344 1 96.62 104 ARG B CA 1
ATOM 3352 C C . ARG B 1 104 ? 16.969 1.866 20.375 1 96.62 104 ARG B C 1
ATOM 3354 O O . ARG B 1 104 ? 16.625 2.766 21.141 1 96.62 104 ARG B O 1
ATOM 3361 N N . ARG B 1 105 ? 17.953 1.96 19.547 1 97.31 105 ARG B N 1
ATOM 3362 C CA . ARG B 1 105 ? 18.734 3.189 19.484 1 97.31 105 ARG B CA 1
ATOM 3363 C C . ARG B 1 105 ? 17.875 4.359 19.016 1 97.31 105 ARG B C 1
ATOM 3365 O O . ARG B 1 105 ? 17.953 5.453 19.578 1 97.31 105 ARG B O 1
ATOM 3372 N N . ILE B 1 106 ? 17.078 4.098 18.047 1 97.75 106 ILE B N 1
ATOM 3373 C CA . ILE B 1 106 ? 16.219 5.129 17.484 1 97.75 106 ILE B CA 1
ATOM 3374 C C . ILE B 1 106 ? 15.234 5.617 18.547 1 97.75 106 ILE B C 1
ATOM 3376 O O . ILE B 1 106 ? 15.055 6.824 18.734 1 97.75 106 ILE B O 1
ATOM 3380 N N . MET B 1 107 ? 14.695 4.723 19.312 1 96.69 107 MET B N 1
ATOM 3381 C CA . MET B 1 107 ? 13.656 5.07 20.281 1 96.69 107 MET B CA 1
ATOM 3382 C C . MET B 1 107 ? 14.273 5.66 21.547 1 96.69 107 MET B C 1
ATOM 3384 O O . MET B 1 107 ? 13.594 6.352 22.312 1 96.69 107 MET B O 1
ATOM 3388 N N . ALA B 1 108 ? 15.57 5.43 21.734 1 97.5 108 ALA B N 1
ATOM 3389 C CA . ALA B 1 108 ? 16.266 5.996 22.891 1 97.5 108 ALA B CA 1
ATOM 3390 C C . ALA B 1 108 ? 16.734 7.422 22.609 1 97.5 108 ALA B C 1
ATOM 3392 O O . ALA B 1 108 ? 16.953 8.203 23.531 1 97.5 108 ALA B O 1
ATOM 3393 N N . ALA B 1 109 ? 16.922 7.781 21.359 1 98.06 109 ALA B N 1
ATOM 3394 C CA . ALA B 1 109 ? 17.438 9.094 20.969 1 98.06 109 ALA B CA 1
ATOM 3395 C C . ALA B 1 109 ? 16.375 10.172 21.125 1 98.06 109 ALA B C 1
ATOM 3397 O O . ALA B 1 109 ? 15.18 9.891 21.047 1 98.06 109 ALA B O 1
ATOM 3398 N N . PRO B 1 110 ? 16.844 11.445 21.406 1 96.38 110 PRO B N 1
ATOM 3399 C CA . PRO B 1 110 ? 15.883 12.539 21.406 1 96.38 110 PRO B CA 1
ATOM 3400 C C . PRO B 1 110 ? 15.195 12.711 20.047 1 96.38 110 PRO B C 1
ATOM 3402 O O . PRO B 1 110 ? 15.758 12.344 19.016 1 96.38 110 PRO B O 1
ATOM 3405 N N . GLY B 1 111 ? 13.953 13.297 20.078 1 96.44 111 GLY B N 1
ATOM 3406 C CA . GLY B 1 111 ? 13.234 13.602 18.859 1 96.44 111 GLY B CA 1
ATOM 3407 C C . GLY B 1 111 ? 11.781 13.172 18.906 1 96.44 111 GLY B C 1
ATOM 3408 O O . GLY B 1 111 ? 11.422 12.234 19.625 1 96.44 111 GLY B O 1
ATOM 3409 N N . ALA B 1 112 ? 10.969 13.867 18.172 1 97.69 112 ALA B N 1
ATOM 3410 C CA . ALA B 1 112 ? 9.539 13.57 18.141 1 97.69 112 ALA B CA 1
ATOM 3411 C C . ALA B 1 112 ? 9.289 12.156 17.625 1 97.69 112 ALA B C 1
ATOM 3413 O O . ALA B 1 112 ? 9.867 11.742 16.625 1 97.69 112 ALA B O 1
ATOM 3414 N N . LYS B 1 113 ? 8.414 11.328 18.391 1 97.62 113 LYS B N 1
ATOM 3415 C CA . LYS B 1 113 ? 8.055 9.969 18.016 1 97.62 113 LYS B CA 1
ATOM 3416 C C . LYS B 1 113 ? 6.695 9.938 17.312 1 97.62 113 LYS B C 1
ATOM 3418 O O . LYS B 1 113 ? 5.852 10.805 17.547 1 97.62 113 LYS B O 1
ATOM 3423 N N . VAL B 1 114 ? 6.523 9.031 16.391 1 98.12 114 VAL B N 1
ATOM 3424 C CA . VAL B 1 114 ? 5.277 8.891 15.641 1 98.12 114 VAL B CA 1
ATOM 3425 C C . VAL B 1 114 ? 4.496 7.688 16.172 1 98.12 114 VAL B C 1
ATOM 3427 O O . VAL B 1 114 ? 4.898 6.539 15.969 1 98.12 114 VAL B O 1
ATOM 3430 N N . LEU B 1 115 ? 3.414 7.926 16.828 1 96.19 115 LEU B N 1
ATOM 3431 C CA . LEU B 1 115 ? 2.58 6.902 17.453 1 96.19 115 LEU B CA 1
ATOM 3432 C C . LEU B 1 115 ? 1.164 7.422 17.688 1 96.19 115 LEU B C 1
ATOM 3434 O O . LEU B 1 115 ? 0.943 8.633 17.734 1 96.19 115 LEU B O 1
ATOM 3438 N N . HIS B 1 116 ? 0.2 6.523 17.781 1 95.75 116 HIS B N 1
ATOM 3439 C CA . HIS B 1 116 ? -1.206 6.891 17.922 1 95.75 116 HIS B CA 1
ATOM 3440 C C . HIS B 1 116 ? -1.569 7.145 19.375 1 95.75 116 HIS B C 1
ATOM 3442 O O . HIS B 1 116 ? -2.025 8.234 19.719 1 95.75 116 HIS B O 1
ATOM 3448 N N . ILE B 1 117 ? -1.382 6.176 20.25 1 92.31 117 ILE B N 1
ATOM 3449 C CA . ILE B 1 117 ? -1.646 6.277 21.688 1 92.31 117 ILE B CA 1
ATOM 3450 C C . ILE B 1 117 ? -0.448 5.746 22.469 1 92.31 117 ILE B C 1
ATOM 3452 O O . ILE B 1 117 ? -0.157 4.547 22.438 1 92.31 117 ILE B O 1
ATOM 3456 N N . ALA B 1 118 ? 0.167 6.609 23.219 1 89.75 118 ALA B N 1
ATOM 3457 C CA . ALA B 1 118 ? 1.363 6.23 23.969 1 89.75 118 ALA B CA 1
ATOM 3458 C C . ALA B 1 118 ? 1.08 5.051 24.891 1 89.75 118 ALA B C 1
ATOM 3460 O O . ALA B 1 118 ? 0.086 5.051 25.609 1 89.75 118 ALA B O 1
ATOM 3461 N N . GLY B 1 119 ? 1.959 4.07 24.844 1 87.69 119 GLY B N 1
ATOM 3462 C CA . GLY B 1 119 ? 1.863 2.912 25.719 1 87.69 119 GLY B CA 1
ATOM 3463 C C . GLY B 1 119 ? 0.747 1.961 25.328 1 87.69 119 GLY B C 1
ATOM 3464 O O . GLY B 1 119 ? 0.515 0.959 26.016 1 87.69 119 GLY B O 1
ATOM 3465 N N . PHE B 1 120 ? 0.087 2.236 24.281 1 92.12 120 PHE B N 1
ATOM 3466 C CA . PHE B 1 120 ? -1.099 1.452 23.953 1 92.12 120 PHE B CA 1
ATOM 3467 C C . PHE B 1 120 ? -1.133 1.106 22.469 1 92.12 120 PHE B C 1
ATOM 3469 O O . PHE B 1 120 ? -0.969 -0.056 22.094 1 92.12 120 PHE B O 1
ATOM 3476 N N . ASP B 1 121 ? -1.224 2.006 21.594 1 94.25 121 ASP B N 1
ATOM 3477 C CA . ASP B 1 121 ? -1.204 1.867 20.141 1 94.25 121 ASP B CA 1
ATOM 3478 C C . ASP B 1 121 ? -0.014 2.605 19.531 1 94.25 121 ASP B C 1
ATOM 3480 O O . ASP B 1 121 ? -0.134 3.768 19.141 1 94.25 121 ASP B O 1
ATOM 3484 N N . THR B 1 122 ? 1.123 1.787 19.391 1 94.31 122 THR B N 1
ATOM 3485 C CA . THR B 1 122 ? 2.371 2.439 19.016 1 94.31 122 THR B CA 1
ATOM 3486 C C . THR B 1 122 ? 2.865 1.917 17.672 1 94.31 122 THR B C 1
ATOM 3488 O O . THR B 1 122 ? 3.961 2.266 17.219 1 94.31 122 THR B O 1
ATOM 3491 N N . GLU B 1 123 ? 2.09 0.996 17.062 1 95.56 123 GLU B N 1
ATOM 3492 C CA . GLU B 1 123 ? 2.506 0.5 15.75 1 95.56 123 GLU B CA 1
ATOM 3493 C C . GLU B 1 123 ? 2.514 1.62 14.711 1 95.56 123 GLU B C 1
ATOM 3495 O O . GLU B 1 123 ? 1.627 2.475 14.711 1 95.56 123 GLU B O 1
ATOM 3500 N N . THR B 1 124 ? 3.559 1.663 13.883 1 97.62 124 THR B N 1
ATOM 3501 C CA . THR B 1 124 ? 3.787 2.779 12.969 1 97.62 124 THR B CA 1
ATOM 3502 C C . THR B 1 124 ? 4.609 2.334 11.766 1 97.62 124 THR B C 1
ATOM 3504 O O . THR B 1 124 ? 5.402 1.395 11.859 1 97.62 124 THR B O 1
ATOM 3507 N N . HIS B 1 125 ? 4.418 2.984 10.602 1 97.69 125 HIS B N 1
ATOM 3508 C CA . HIS B 1 125 ? 5.258 2.773 9.43 1 97.69 125 HIS B CA 1
ATOM 3509 C C . HIS B 1 125 ? 6.586 3.51 9.562 1 97.69 125 HIS B C 1
ATOM 3511 O O . HIS B 1 125 ? 7.527 3.244 8.812 1 97.69 125 HIS B O 1
ATOM 3517 N N . CYS B 1 126 ? 6.715 4.414 10.477 1 97.75 126 CYS B N 1
ATOM 3518 C CA . CYS B 1 126 ? 7.922 5.199 10.695 1 97.75 126 CYS B CA 1
ATOM 3519 C C . CYS B 1 126 ? 8.023 5.648 12.148 1 97.75 126 CYS B C 1
ATOM 3521 O O . CYS B 1 126 ? 7.207 6.445 12.617 1 97.75 126 CYS B O 1
ATOM 3523 N N . LEU B 1 127 ? 9.055 5.406 12.859 1 97.75 127 LEU B N 1
ATOM 3524 C CA . LEU B 1 127 ? 9.18 5.477 14.312 1 97.75 127 LEU B CA 1
ATOM 3525 C C . LEU B 1 127 ? 9.25 6.922 14.781 1 97.75 127 LEU B C 1
ATOM 3527 O O . LEU B 1 127 ? 8.805 7.242 15.891 1 97.75 127 LEU B O 1
ATOM 3531 N N . THR B 1 128 ? 9.867 7.777 13.953 1 98.5 128 THR B N 1
ATOM 3532 C CA . THR B 1 128 ? 10.055 9.172 14.328 1 98.5 128 THR B CA 1
ATOM 3533 C C . THR B 1 128 ? 9.586 10.102 13.211 1 98.5 128 THR B C 1
ATOM 3535 O O . THR B 1 128 ? 9.484 9.688 12.055 1 98.5 128 THR B O 1
ATOM 3538 N N . LEU B 1 129 ? 9.32 11.367 13.578 1 98.81 129 LEU B N 1
ATOM 3539 C CA . LEU B 1 129 ? 8.984 12.344 12.547 1 98.81 129 LEU B CA 1
ATOM 3540 C C . LEU B 1 129 ? 10.086 12.414 11.492 1 98.81 129 LEU B C 1
ATOM 3542 O O . LEU B 1 129 ? 9.805 12.406 10.297 1 98.81 129 LEU B O 1
ATOM 3546 N N . ARG B 1 130 ? 11.344 12.406 11.922 1 98.69 130 ARG B N 1
ATOM 3547 C CA . ARG B 1 130 ? 12.461 12.5 10.984 1 98.69 130 ARG B CA 1
ATOM 3548 C C . ARG B 1 130 ? 12.445 11.344 9.992 1 98.69 130 ARG B C 1
ATOM 3550 O O . ARG B 1 130 ? 12.688 11.539 8.805 1 98.69 130 ARG B O 1
ATOM 3557 N N . LEU B 1 131 ? 12.172 10.172 10.492 1 98.5 131 LEU B N 1
ATOM 3558 C CA . LEU B 1 131 ? 12.164 9.016 9.602 1 98.5 131 LEU B CA 1
ATOM 3559 C C . LEU B 1 131 ? 10.984 9.094 8.633 1 98.5 131 LEU B C 1
ATOM 3561 O O . LEU B 1 131 ? 11.109 8.711 7.469 1 98.5 131 LEU B O 1
ATOM 3565 N N . CYS B 1 132 ? 9.812 9.531 9.109 1 98.81 132 CYS B N 1
ATOM 3566 C CA . CYS B 1 132 ? 8.68 9.734 8.203 1 98.81 132 CYS B CA 1
ATOM 3567 C C . CYS B 1 132 ? 9.031 10.75 7.121 1 98.81 132 CYS B C 1
ATOM 3569 O O . CYS B 1 132 ? 8.766 10.523 5.941 1 98.81 132 CYS B O 1
ATOM 3571 N N . LEU B 1 133 ? 9.641 11.859 7.531 1 98.94 133 LEU B N 1
ATOM 3572 C CA . LEU B 1 133 ? 10.031 12.914 6.602 1 98.94 133 LEU B CA 1
ATOM 3573 C C . LEU B 1 133 ? 11.055 12.406 5.598 1 98.94 133 LEU B C 1
ATOM 3575 O O . LEU B 1 133 ? 10.992 12.742 4.41 1 98.94 133 LEU B O 1
ATOM 3579 N N . ALA B 1 134 ? 12.008 11.617 6.066 1 98.69 134 ALA B N 1
ATOM 3580 C CA . ALA B 1 134 ? 13.008 11.047 5.164 1 98.69 134 ALA B CA 1
ATOM 3581 C C . ALA B 1 134 ? 12.352 10.156 4.113 1 98.69 134 ALA B C 1
ATOM 3583 O O . ALA B 1 134 ? 12.766 10.141 2.955 1 98.69 134 ALA B O 1
ATOM 3584 N N . THR B 1 135 ? 11.383 9.438 4.539 1 98.25 135 THR B N 1
ATOM 3585 C CA . THR B 1 135 ? 10.617 8.602 3.611 1 98.25 135 THR B CA 1
ATOM 3586 C C . THR B 1 135 ? 9.93 9.461 2.553 1 98.25 135 THR B C 1
ATOM 3588 O O . THR B 1 135 ? 10 9.156 1.359 1 98.25 135 THR B O 1
ATOM 3591 N N . LEU B 1 136 ? 9.266 10.523 2.955 1 98.75 136 LEU B N 1
ATOM 3592 C CA . LEU B 1 136 ? 8.602 11.438 2.037 1 98.75 136 LEU B CA 1
ATOM 3593 C C . LEU B 1 136 ? 9.602 12.07 1.081 1 98.75 136 LEU B C 1
ATOM 3595 O O . LEU B 1 136 ? 9.352 12.156 -0.124 1 98.75 136 LEU B O 1
ATOM 3599 N N . ARG B 1 137 ? 10.727 12.477 1.624 1 98.56 137 ARG B N 1
ATOM 3600 C CA . ARG B 1 137 ? 11.766 13.109 0.813 1 98.56 137 ARG B CA 1
ATOM 3601 C C . ARG B 1 137 ? 12.305 12.141 -0.234 1 98.56 137 ARG B C 1
ATOM 3603 O O . ARG B 1 137 ? 12.492 12.508 -1.396 1 98.56 137 ARG B O 1
ATOM 3610 N N . HIS B 1 138 ? 12.555 10.961 0.153 1 97.88 138 HIS B N 1
ATOM 3611 C CA . HIS B 1 138 ? 13.078 9.969 -0.774 1 97.88 138 HIS B CA 1
ATOM 3612 C C . HIS B 1 138 ? 12.109 9.727 -1.926 1 97.88 138 HIS B C 1
ATOM 3614 O O . HIS B 1 138 ? 12.523 9.68 -3.088 1 97.88 138 HIS B O 1
ATOM 3620 N N . TRP B 1 139 ? 10.867 9.547 -1.595 1 98.19 139 TRP B N 1
ATOM 3621 C CA . TRP B 1 139 ? 9.867 9.383 -2.646 1 98.19 139 TRP B CA 1
ATOM 3622 C C . TRP B 1 139 ? 9.844 10.594 -3.572 1 98.19 139 TRP B C 1
ATOM 3624 O O . TRP B 1 139 ? 9.789 10.445 -4.797 1 98.19 139 TRP B O 1
ATOM 3634 N N . SER B 1 140 ? 9.852 11.797 -2.996 1 98.19 140 SER B N 1
ATOM 3635 C CA . SER B 1 140 ? 9.852 13.039 -3.766 1 98.19 140 SER B CA 1
ATOM 3636 C C . SER B 1 140 ? 11.055 13.102 -4.707 1 98.19 140 SER B C 1
ATOM 3638 O O . SER B 1 140 ? 10.922 13.516 -5.859 1 98.19 140 SER B O 1
ATOM 3640 N N . ASP B 1 141 ? 12.211 12.664 -4.238 1 97.44 141 ASP B N 1
ATOM 3641 C CA . ASP B 1 141 ? 13.414 12.633 -5.062 1 97.44 141 ASP B CA 1
ATOM 3642 C C . ASP B 1 141 ? 13.211 11.781 -6.309 1 97.44 141 ASP B C 1
ATOM 3644 O O . ASP B 1 141 ? 13.742 12.094 -7.379 1 97.44 141 ASP B O 1
ATOM 3648 N N . GLN B 1 142 ? 12.445 10.781 -6.145 1 95.19 142 GLN B N 1
ATOM 3649 C CA . GLN B 1 142 ? 12.227 9.852 -7.25 1 95.19 142 GLN B CA 1
ATOM 3650 C C . GLN B 1 142 ? 11.078 10.328 -8.148 1 95.19 142 GLN B C 1
ATOM 3652 O O . GLN B 1 142 ? 10.852 9.766 -9.219 1 95.19 142 GLN B O 1
ATOM 3657 N N . HIS B 1 143 ? 10.352 11.398 -7.664 1 96.19 143 HIS B N 1
ATOM 3658 C CA . HIS B 1 143 ? 9.211 11.953 -8.383 1 96.19 143 HIS B CA 1
ATOM 3659 C C . HIS B 1 143 ? 9.25 13.484 -8.367 1 96.19 143 HIS B C 1
ATOM 3661 O O . HIS B 1 143 ? 8.352 14.117 -7.816 1 96.19 143 HIS B O 1
ATOM 3667 N N . PRO B 1 144 ? 10.188 14.156 -8.898 1 94.5 144 PRO B N 1
ATOM 3668 C CA . PRO B 1 144 ? 10.375 15.594 -8.742 1 94.5 144 PRO B CA 1
ATOM 3669 C C . PRO B 1 144 ? 9.188 16.406 -9.25 1 94.5 144 PRO B C 1
ATOM 3671 O O . PRO B 1 144 ? 8.977 17.547 -8.805 1 94.5 144 PRO B O 1
ATOM 3674 N N . GLY B 1 145 ? 8.25 15.906 -10.039 1 95 145 GLY B N 1
ATOM 3675 C CA . GLY B 1 145 ? 7.121 16.656 -10.578 1 95 145 GLY B CA 1
ATOM 3676 C C . GLY B 1 145 ? 5.793 16.25 -9.961 1 95 145 GLY B C 1
ATOM 3677 O O . GLY B 1 145 ? 4.734 16.609 -10.477 1 95 145 GLY B O 1
ATOM 3678 N N . HIS B 1 146 ? 5.918 15.594 -8.82 1 96.81 146 HIS B N 1
ATOM 3679 C CA . HIS B 1 146 ? 4.66 15.18 -8.195 1 96.81 146 HIS B CA 1
ATOM 3680 C C . HIS B 1 146 ? 3.852 16.391 -7.742 1 96.81 146 HIS B C 1
ATOM 3682 O O . HIS B 1 146 ? 4.41 17.469 -7.508 1 96.81 146 HIS B O 1
ATOM 3688 N N . GLY B 1 147 ? 2.51 16.266 -7.672 1 97.19 147 GLY B N 1
ATOM 3689 C CA . GLY B 1 147 ? 1.68 17.312 -7.102 1 97.19 147 GLY B CA 1
ATOM 3690 C C . GLY B 1 147 ? 2.002 17.609 -5.648 1 97.19 147 GLY B C 1
ATOM 3691 O O . GLY B 1 147 ? 2.566 16.766 -4.953 1 97.19 147 GLY B O 1
ATOM 3692 N N . PRO B 1 148 ? 1.696 18.781 -5.234 1 98.19 148 PRO B N 1
ATOM 3693 C CA . PRO B 1 148 ? 1.993 19.141 -3.846 1 98.19 148 PRO B CA 1
ATOM 3694 C C . PRO B 1 148 ? 1.336 18.203 -2.84 1 98.19 148 PRO B C 1
ATOM 3696 O O . PRO B 1 148 ? 0.204 17.766 -3.051 1 98.19 148 PRO B O 1
ATOM 3699 N N . VAL B 1 149 ? 2.086 17.844 -1.846 1 98.81 149 VAL B N 1
ATOM 3700 C CA . VAL B 1 149 ? 1.608 16.953 -0.783 1 98.81 149 VAL B CA 1
ATOM 3701 C C . VAL B 1 149 ? 1.384 17.766 0.493 1 98.81 149 VAL B C 1
ATOM 3703 O O . VAL B 1 149 ? 2.279 18.484 0.949 1 98.81 149 VAL B O 1
ATOM 3706 N N . MET B 1 150 ? 0.21 17.688 1.036 1 98.56 150 MET B N 1
ATOM 3707 C CA . MET B 1 150 ? -0.134 18.344 2.289 1 98.56 150 MET B CA 1
ATOM 3708 C C . MET B 1 150 ? -0.022 17.391 3.465 1 98.56 150 MET B C 1
ATOM 3710 O O . MET B 1 150 ? -0.55 16.266 3.414 1 98.56 150 MET B O 1
ATOM 3714 N N . VAL B 1 151 ? 0.657 17.812 4.453 1 98.94 151 VAL B N 1
ATOM 3715 C CA . VAL B 1 151 ? 0.924 16.906 5.574 1 98.94 151 VAL B CA 1
ATOM 3716 C C . VAL B 1 151 ? 0.499 17.578 6.883 1 98.94 151 VAL B C 1
ATOM 3718 O O . VAL B 1 151 ? 1.023 18.641 7.246 1 98.94 151 VAL B O 1
ATOM 3721 N N . LEU B 1 152 ? -0.497 17 7.586 1 98.88 152 LEU B N 1
ATOM 3722 C CA . LEU B 1 152 ? -0.824 17.406 8.945 1 98.88 152 LEU B CA 1
ATOM 3723 C C . LEU B 1 152 ? 0.154 16.797 9.945 1 98.88 152 LEU B C 1
ATOM 3725 O O . LEU B 1 152 ? 0.433 15.602 9.906 1 98.88 152 LEU B O 1
ATOM 3729 N N . VAL B 1 153 ? 0.716 17.656 10.742 1 98.88 153 VAL B N 1
ATOM 3730 C CA . VAL B 1 153 ? 1.525 17.203 11.875 1 98.88 153 VAL B CA 1
ATOM 3731 C C . VAL B 1 153 ? 0.73 17.359 13.172 1 98.88 153 VAL B C 1
ATOM 3733 O O . VAL B 1 153 ? 0.655 18.453 13.734 1 98.88 153 VAL B O 1
ATOM 3736 N N . ASN B 1 154 ? 0.132 16.281 13.562 1 98.5 154 ASN B N 1
ATOM 3737 C CA . ASN B 1 154 ? -0.731 16.281 14.734 1 98.5 154 ASN B CA 1
ATOM 3738 C C . ASN B 1 154 ? 0.068 16.094 16.016 1 98.5 154 ASN B C 1
ATOM 3740 O O . ASN B 1 154 ? 0.522 14.984 16.312 1 98.5 154 ASN B O 1
ATOM 3744 N N . THR B 1 155 ? 0.179 17.141 16.812 1 97.88 155 THR B N 1
ATOM 3745 C CA . THR B 1 155 ? 0.965 17.109 18.031 1 97.88 155 THR B CA 1
ATOM 3746 C C . THR B 1 155 ? 0.092 16.719 19.219 1 97.88 155 THR B C 1
ATOM 3748 O O . THR B 1 155 ? -1.005 17.25 19.391 1 97.88 155 THR B O 1
ATOM 3751 N N . GLY B 1 156 ? 0.546 15.734 19.922 1 94.88 156 GLY B N 1
ATOM 3752 C CA . GLY B 1 156 ? -0.122 15.312 21.141 1 94.88 156 GLY B CA 1
ATOM 3753 C C . GLY B 1 156 ? 0.827 15.141 22.312 1 94.88 156 GLY B C 1
ATOM 3754 O O . GLY B 1 156 ? 1.878 14.516 22.188 1 94.88 156 GLY B O 1
ATOM 3755 N N . ASP B 1 157 ? 0.366 15.781 23.422 1 90.06 157 ASP B N 1
ATOM 3756 C CA . ASP B 1 157 ? 1.124 15.547 24.641 1 90.06 157 ASP B CA 1
ATOM 3757 C C . ASP B 1 157 ? 0.92 14.125 25.156 1 90.06 157 ASP B C 1
ATOM 3759 O O . ASP B 1 157 ? -0.188 13.586 25.078 1 90.06 157 ASP B O 1
ATOM 3763 N N . ALA B 1 158 ? 2.02 13.484 25.406 1 80.44 158 ALA B N 1
ATOM 3764 C CA . ALA B 1 158 ? 1.931 12.094 25.859 1 80.44 158 ALA B CA 1
ATOM 3765 C C . ALA B 1 158 ? 3.102 11.742 26.766 1 80.44 158 ALA B C 1
ATOM 3767 O O . ALA B 1 158 ? 4.145 12.398 26.734 1 80.44 158 ALA B O 1
ATOM 3768 N N . GLY B 1 159 ? 2.93 10.719 27.656 1 69.62 159 GLY B N 1
ATOM 3769 C CA . GLY B 1 159 ? 4 10.133 28.438 1 69.62 159 GLY B CA 1
ATOM 3770 C C . GLY B 1 159 ? 4.668 11.133 29.375 1 69.62 159 GLY B C 1
ATOM 3771 O O . GLY B 1 159 ? 5.887 11.094 29.562 1 69.62 159 GLY B O 1
ATOM 3772 N N . GLY B 1 160 ? 4.008 12.172 29.734 1 74.94 160 GLY B N 1
ATOM 3773 C CA . GLY B 1 160 ? 4.547 13.156 30.656 1 74.94 160 GLY B CA 1
ATOM 3774 C C . GLY B 1 160 ? 5.277 14.289 29.953 1 74.94 160 GLY B C 1
ATOM 3775 O O . GLY B 1 160 ? 5.664 15.273 30.594 1 74.94 160 GLY B O 1
ATOM 3776 N N . ALA B 1 161 ? 5.504 14.055 28.688 1 80.31 161 ALA B N 1
ATOM 3777 C CA . ALA B 1 161 ? 6.152 15.133 27.953 1 80.31 161 ALA B CA 1
ATOM 3778 C C . ALA B 1 161 ? 5.125 16.016 27.25 1 80.31 161 ALA B C 1
ATOM 3780 O O . ALA B 1 161 ? 4.055 15.539 26.859 1 80.31 161 ALA B O 1
ATOM 3781 N N . ARG B 1 162 ? 5.449 17.312 27.188 1 89.5 162 ARG B N 1
ATOM 3782 C CA . ARG B 1 162 ? 4.562 18.297 26.562 1 89.5 162 ARG B CA 1
ATOM 3783 C C . ARG B 1 162 ? 5.297 19.109 25.5 1 89.5 162 ARG B C 1
ATOM 3785 O O . ARG B 1 162 ? 6.5 19.344 25.609 1 89.5 162 ARG B O 1
ATOM 3792 N N . PHE B 1 163 ? 4.555 19.453 24.5 1 93.19 163 PHE B N 1
ATOM 3793 C CA . PHE B 1 163 ? 5.109 20.375 23.516 1 93.19 163 PHE B CA 1
ATOM 3794 C C . PHE B 1 163 ? 5.133 21.797 24.078 1 93.19 163 PHE B C 1
ATOM 3796 O O . PHE B 1 163 ? 4.172 22.234 24.703 1 93.19 163 PHE B O 1
ATOM 3803 N N . ASP B 1 164 ? 6.215 22.422 24 1 92.19 164 ASP B N 1
ATOM 3804 C CA . ASP B 1 164 ? 6.41 23.859 24.234 1 92.19 164 ASP B CA 1
ATOM 3805 C C . ASP B 1 164 ? 6.965 24.547 23 1 92.19 164 ASP B C 1
ATOM 3807 O O . ASP B 1 164 ? 7.082 23.938 21.938 1 92.19 164 ASP B O 1
ATOM 3811 N N . ALA B 1 165 ? 7.219 25.812 23.109 1 92.81 165 ALA B N 1
ATOM 3812 C CA . ALA B 1 165 ? 7.695 26.578 21.953 1 92.81 165 ALA B CA 1
ATOM 3813 C C . ALA B 1 165 ? 8.977 25.969 21.391 1 92.81 165 ALA B C 1
ATOM 3815 O O . ALA B 1 165 ? 9.164 25.938 20.172 1 92.81 165 ALA B O 1
ATOM 3816 N N . GLY B 1 166 ? 9.82 25.469 22.312 1 91.94 166 GLY B N 1
ATOM 3817 C CA . GLY B 1 166 ? 11.102 24.922 21.891 1 91.94 166 GLY B CA 1
ATOM 3818 C C . GLY B 1 166 ? 10.961 23.625 21.109 1 91.94 166 GLY B C 1
ATOM 3819 O O . GLY B 1 166 ? 11.57 23.484 20.047 1 91.94 166 GLY B O 1
ATOM 3820 N N . ASN B 1 167 ? 10.258 22.734 21.578 1 92.38 167 ASN B N 1
ATOM 3821 C CA . ASN B 1 167 ? 10.156 21.469 20.859 1 92.38 167 ASN B CA 1
ATOM 3822 C C . ASN B 1 167 ? 9.219 21.578 19.656 1 92.38 167 ASN B C 1
ATOM 3824 O O . ASN B 1 167 ? 9.289 20.766 18.734 1 92.38 167 ASN B O 1
ATOM 3828 N N . LEU B 1 168 ? 8.312 22.562 19.641 1 97.25 168 LEU B N 1
ATOM 3829 C CA . LEU B 1 168 ? 7.598 22.859 18.406 1 97.25 168 LEU B CA 1
ATOM 3830 C C . LEU B 1 168 ? 8.547 23.406 17.344 1 97.25 168 LEU B C 1
ATOM 3832 O O . LEU B 1 168 ? 8.453 23.047 16.172 1 97.25 168 LEU B O 1
ATOM 3836 N N . ALA B 1 169 ? 9.445 24.297 17.734 1 97.38 169 ALA B N 1
ATOM 3837 C CA . ALA B 1 169 ? 10.469 24.797 16.828 1 97.38 169 ALA B CA 1
ATOM 3838 C C . ALA B 1 169 ? 11.352 23.656 16.312 1 97.38 169 ALA B C 1
ATOM 3840 O O . ALA B 1 169 ? 11.812 23.688 15.172 1 97.38 169 ALA B O 1
ATOM 3841 N N . ALA B 1 170 ? 11.547 22.641 17.188 1 97.31 170 ALA B N 1
ATOM 3842 C CA . ALA B 1 170 ? 12.336 21.484 16.797 1 97.31 170 ALA B CA 1
ATOM 3843 C C . ALA B 1 170 ? 11.664 20.719 15.664 1 97.31 170 ALA B C 1
ATOM 3845 O O . ALA B 1 170 ? 12.336 20.125 14.812 1 97.31 170 ALA B O 1
ATOM 3846 N N . LEU B 1 171 ? 10.32 20.719 15.609 1 98.69 171 LEU B N 1
ATOM 3847 C CA . LEU B 1 171 ? 9.617 20.094 14.484 1 98.69 171 LEU B CA 1
ATOM 3848 C C . LEU B 1 171 ? 9.945 20.812 13.18 1 98.69 171 LEU B C 1
ATOM 3850 O O . LEU B 1 171 ? 10.195 20.172 12.156 1 98.69 171 LEU B O 1
ATOM 3854 N N . ASP B 1 172 ? 9.961 22.188 13.18 1 98.75 172 ASP B N 1
ATOM 3855 C CA . ASP B 1 172 ? 10.367 22.953 12.008 1 98.75 172 ASP B CA 1
ATOM 3856 C C . ASP B 1 172 ? 11.773 22.562 11.562 1 98.75 172 ASP B C 1
ATOM 3858 O O . ASP B 1 172 ? 12.031 22.406 10.367 1 98.75 172 ASP B O 1
ATOM 3862 N N . ALA B 1 173 ? 12.625 22.453 12.57 1 98.62 173 ALA B N 1
ATOM 3863 C CA . ALA B 1 173 ? 14.016 22.109 12.258 1 98.62 173 ALA B CA 1
ATOM 3864 C C . ALA B 1 173 ? 14.102 20.75 11.578 1 98.62 173 ALA B C 1
ATOM 3866 O O . ALA B 1 173 ? 14.867 20.578 10.633 1 98.62 173 ALA B O 1
ATOM 3867 N N . ASP B 1 174 ? 13.359 19.797 12.086 1 98.75 174 ASP B N 1
ATOM 3868 C CA . ASP B 1 174 ? 13.336 18.469 11.484 1 98.75 174 ASP B CA 1
ATOM 3869 C C . ASP B 1 174 ? 12.82 18.531 10.047 1 98.75 174 ASP B C 1
ATOM 3871 O O . ASP B 1 174 ? 13.383 17.906 9.148 1 98.75 174 ASP B O 1
ATOM 3875 N N . ILE B 1 175 ? 11.703 19.281 9.812 1 98.94 175 ILE B N 1
ATOM 3876 C CA . ILE B 1 175 ? 11.117 19.422 8.484 1 98.94 175 ILE B CA 1
ATOM 3877 C C . ILE B 1 175 ? 12.141 20.047 7.535 1 98.94 175 ILE B C 1
ATOM 3879 O O . ILE B 1 175 ? 12.367 19.547 6.434 1 98.94 175 ILE B O 1
ATOM 3883 N N . LEU B 1 176 ? 12.773 21.109 7.957 1 98.88 176 LEU B N 1
ATOM 3884 C CA . LEU B 1 176 ? 13.742 21.812 7.121 1 98.88 176 LEU B CA 1
ATOM 3885 C C . LEU B 1 176 ? 14.945 20.922 6.832 1 98.88 176 LEU B C 1
ATOM 3887 O O . LEU B 1 176 ? 15.453 20.906 5.707 1 98.88 176 LEU B O 1
ATOM 3891 N N . ALA B 1 177 ? 15.383 20.172 7.809 1 98.69 177 ALA B N 1
ATOM 3892 C CA . ALA B 1 177 ? 16.578 19.328 7.66 1 98.69 177 ALA B CA 1
ATOM 3893 C C . ALA B 1 177 ? 16.312 18.156 6.715 1 98.69 177 ALA B C 1
ATOM 3895 O O . ALA B 1 177 ? 17.156 17.812 5.895 1 98.69 177 ALA B O 1
ATOM 3896 N N . GLU B 1 178 ? 15.156 17.547 6.852 1 98.69 178 GLU B N 1
ATOM 3897 C CA . GLU B 1 178 ? 14.891 16.312 6.105 1 98.69 178 GLU B CA 1
ATOM 3898 C C . GLU B 1 178 ? 14.32 16.625 4.723 1 98.69 178 GLU B C 1
ATOM 3900 O O . GLU B 1 178 ? 14.711 16.016 3.73 1 98.69 178 GLU B O 1
ATOM 3905 N N . ILE B 1 179 ? 13.398 17.562 4.609 1 98.75 179 ILE B N 1
ATOM 3906 C CA . ILE B 1 179 ? 12.688 17.828 3.365 1 98.75 179 ILE B CA 1
ATOM 3907 C C . ILE B 1 179 ? 13.469 18.844 2.539 1 98.75 179 ILE B C 1
ATOM 3909 O O . ILE B 1 179 ? 13.555 18.734 1.314 1 98.75 179 ILE B O 1
ATOM 3913 N N . GLY B 1 180 ? 14.031 19.844 3.189 1 98.5 180 GLY B N 1
ATOM 3914 C CA . GLY B 1 180 ? 14.695 20.953 2.514 1 98.5 180 GLY B CA 1
ATOM 3915 C C . GLY B 1 180 ? 13.758 22.109 2.211 1 98.5 180 GLY B C 1
ATOM 3916 O O . GLY B 1 180 ? 12.625 21.906 1.789 1 98.5 180 GLY B O 1
ATOM 3917 N N . ARG B 1 181 ? 14.305 23.312 2.355 1 98.44 181 ARG B N 1
ATOM 3918 C CA . ARG B 1 181 ? 13.516 24.531 2.211 1 98.44 181 ARG B CA 1
ATOM 3919 C C . ARG B 1 181 ? 12.953 24.656 0.797 1 98.44 181 ARG B C 1
ATOM 3921 O O . ARG B 1 181 ? 11.844 25.156 0.604 1 98.44 181 ARG B O 1
ATOM 3928 N N . GLU B 1 182 ? 13.656 24.172 -0.178 1 97.75 182 GLU B N 1
ATOM 3929 C CA . GLU B 1 182 ? 13.281 24.344 -1.579 1 97.75 182 GLU B CA 1
ATOM 3930 C C . GLU B 1 182 ? 12.062 23.5 -1.928 1 97.75 182 GLU B C 1
ATOM 3932 O O . GLU B 1 182 ? 11.414 23.719 -2.953 1 97.75 182 GLU B O 1
ATOM 3937 N N . ARG B 1 183 ? 11.727 22.594 -1.038 1 98.5 183 ARG B N 1
ATOM 3938 C CA . ARG B 1 183 ? 10.609 21.703 -1.298 1 98.5 183 ARG B CA 1
ATOM 3939 C C . ARG B 1 183 ? 9.43 22.031 -0.383 1 98.5 183 ARG B C 1
ATOM 3941 O O . ARG B 1 183 ? 8.555 21.188 -0.171 1 98.5 183 ARG B O 1
ATOM 3948 N N . LEU B 1 184 ? 9.414 23.219 0.136 1 98.81 184 LEU B N 1
ATOM 3949 C CA . LEU B 1 184 ? 8.344 23.578 1.056 1 98.81 184 LEU B CA 1
ATOM 3950 C C . LEU B 1 184 ? 7.539 24.766 0.52 1 98.81 184 LEU B C 1
ATOM 3952 O O . LEU B 1 184 ? 8.109 25.688 -0.06 1 98.81 184 LEU B O 1
ATOM 3956 N N . VAL B 1 185 ? 6.297 24.672 0.624 1 98.88 185 VAL B N 1
ATOM 3957 C CA . VAL B 1 185 ? 5.453 25.859 0.655 1 98.88 185 VAL B CA 1
ATOM 3958 C C . VAL B 1 185 ? 5.219 26.281 2.102 1 98.88 185 VAL B C 1
ATOM 3960 O O . VAL B 1 185 ? 4.516 25.594 2.852 1 98.88 185 VAL B O 1
ATOM 3963 N N . THR B 1 186 ? 5.781 27.438 2.471 1 98.81 186 THR B N 1
ATOM 3964 C CA . THR B 1 186 ? 5.668 27.938 3.838 1 98.81 186 THR B CA 1
ATOM 3965 C C . THR B 1 186 ? 4.703 29.109 3.91 1 98.81 186 THR B C 1
ATOM 3967 O O . THR B 1 186 ? 4.297 29.656 2.879 1 98.81 186 THR B O 1
ATOM 3970 N N . PRO B 1 187 ? 4.328 29.5 5.16 1 98.88 187 PRO B N 1
ATOM 3971 C CA . PRO B 1 187 ? 3.504 30.703 5.293 1 98.88 187 PRO B CA 1
ATOM 3972 C C . PRO B 1 187 ? 4.133 31.922 4.625 1 98.88 187 PRO B C 1
ATOM 3974 O O . PRO B 1 187 ? 3.424 32.719 4.016 1 98.88 187 PRO B O 1
ATOM 3977 N N . ASP B 1 188 ? 5.441 32.031 4.688 1 98.75 188 ASP B N 1
ATOM 3978 C CA . ASP B 1 188 ? 6.133 33.156 4.059 1 98.75 188 ASP B CA 1
ATOM 3979 C C . ASP B 1 188 ? 5.961 33.125 2.543 1 98.75 188 ASP B C 1
ATOM 3981 O O . ASP B 1 188 ? 5.855 34.156 1.903 1 98.75 188 ASP B O 1
ATOM 3985 N N . ASP B 1 189 ? 5.957 31.938 1.951 1 98.62 189 ASP B N 1
ATOM 3986 C CA . ASP B 1 189 ? 5.816 31.781 0.506 1 98.62 189 ASP B CA 1
ATOM 3987 C C . ASP B 1 189 ? 4.43 32.219 0.041 1 98.62 189 ASP B C 1
ATOM 3989 O O . ASP B 1 189 ? 4.254 32.625 -1.112 1 98.62 189 ASP B O 1
ATOM 3993 N N . VAL B 1 190 ? 3.43 32.125 0.915 1 98.81 190 VAL B N 1
ATOM 3994 C CA . VAL B 1 190 ? 2.068 32.531 0.593 1 98.81 190 VAL B CA 1
ATOM 3995 C C . VAL B 1 190 ? 1.892 34 0.916 1 98.81 190 VAL B C 1
ATOM 3997 O O . VAL B 1 190 ? 1.318 34.75 0.122 1 98.81 190 VAL B O 1
ATOM 4000 N N . ARG B 1 191 ? 2.402 34.438 2.012 1 98.19 191 ARG B N 1
ATOM 4001 C CA . ARG B 1 191 ? 2.27 35.812 2.475 1 98.19 191 ARG B CA 1
ATOM 4002 C C . ARG B 1 191 ? 3.008 36.781 1.551 1 98.19 191 ARG B C 1
ATOM 4004 O O . ARG B 1 191 ? 2.482 37.844 1.201 1 98.19 191 ARG B O 1
ATOM 4011 N N . HIS B 1 192 ? 4.266 36.375 1.184 1 95.06 192 HIS B N 1
ATOM 4012 C CA . HIS B 1 192 ? 5.156 37.219 0.395 1 95.06 192 HIS B CA 1
ATOM 4013 C C . HIS B 1 192 ? 5.23 38.625 0.971 1 95.06 192 HIS B C 1
ATOM 4015 O O . HIS B 1 192 ? 5.684 38.812 2.102 1 95.06 192 HIS B O 1
ATOM 4021 N N . THR B 1 193 ? 4.562 39.594 0.179 1 95.38 193 THR B N 1
ATOM 4022 C CA . THR B 1 193 ? 4.75 41 0.579 1 95.38 193 THR B CA 1
ATOM 4023 C C . THR B 1 193 ? 3.531 41.5 1.34 1 95.38 193 THR B C 1
ATOM 4025 O O . THR B 1 193 ? 3.525 42.625 1.82 1 95.38 193 THR B O 1
ATOM 4028 N N . LEU B 1 194 ? 2.555 40.688 1.495 1 98 194 LEU B N 1
ATOM 4029 C CA . LEU B 1 194 ? 1.364 41.125 2.209 1 98 194 LEU B CA 1
ATOM 4030 C C . LEU B 1 194 ? 1.609 41.156 3.713 1 98 194 LEU B C 1
ATOM 4032 O O . LEU B 1 194 ? 2.465 40.438 4.219 1 98 194 LEU B O 1
ATOM 4036 N N . PRO B 1 195 ? 0.887 42.031 4.379 1 97.56 195 PRO B N 1
ATOM 4037 C CA . PRO B 1 195 ? 1.199 42.25 5.797 1 97.56 195 PRO B CA 1
ATOM 4038 C C . PRO B 1 195 ? 0.938 41 6.652 1 97.56 195 PRO B C 1
ATOM 4040 O O . PRO B 1 195 ? 1.632 40.781 7.652 1 97.56 195 PRO B O 1
ATOM 4043 N N . THR B 1 196 ? -0.158 40.219 6.336 1 98.81 196 THR B N 1
ATOM 4044 C CA . THR B 1 196 ? -0.49 39.062 7.137 1 98.81 196 THR B CA 1
ATOM 4045 C C . THR B 1 196 ? -0.748 37.844 6.246 1 98.81 196 THR B C 1
ATOM 4047 O O . THR B 1 196 ? -1.046 38 5.059 1 98.81 196 THR B O 1
ATOM 4050 N N . LEU B 1 197 ? -0.552 36.688 6.867 1 98.88 197 LEU B N 1
ATOM 4051 C CA . LEU B 1 197 ? -0.876 35.438 6.176 1 98.88 197 LEU B CA 1
ATOM 4052 C C . LEU B 1 197 ? -2.352 35.406 5.793 1 98.88 197 LEU B C 1
ATOM 4054 O O . LEU B 1 197 ? -2.703 34.969 4.695 1 98.88 197 LEU B O 1
ATOM 4058 N N . ARG B 1 198 ? -3.217 35.875 6.688 1 98.88 198 ARG B N 1
ATOM 4059 C CA . ARG B 1 198 ? -4.648 35.938 6.414 1 98.88 198 ARG B CA 1
ATOM 4060 C C . ARG B 1 198 ? -4.93 36.781 5.172 1 98.88 198 ARG B C 1
ATOM 4062 O O . ARG B 1 198 ? -5.719 36.375 4.312 1 98.88 198 ARG B O 1
ATOM 4069 N N . ALA B 1 199 ? -4.332 37.938 5.102 1 98.81 199 ALA B N 1
ATOM 4070 C CA . ALA B 1 199 ? -4.527 38.812 3.949 1 98.81 199 ALA B CA 1
ATOM 4071 C C . ALA B 1 199 ? -4.137 38.094 2.652 1 98.81 199 ALA B C 1
ATOM 4073 O O . ALA B 1 199 ? -4.801 38.281 1.625 1 98.81 199 ALA B O 1
ATOM 4074 N N . ALA B 1 200 ? -3.094 37.344 2.693 1 98.81 200 ALA B N 1
ATOM 4075 C CA . ALA B 1 200 ? -2.633 36.625 1.517 1 98.81 200 ALA B CA 1
ATOM 4076 C C . ALA B 1 200 ? -3.621 35.531 1.127 1 98.81 200 ALA B C 1
ATOM 4078 O O . ALA B 1 200 ? -3.908 35.344 -0.057 1 98.81 200 ALA B O 1
ATOM 4079 N N . ALA B 1 201 ? -4.121 34.812 2.125 1 98.75 201 ALA B N 1
ATOM 4080 C CA . ALA B 1 201 ? -5.098 33.75 1.858 1 98.75 201 ALA B CA 1
ATOM 4081 C C . ALA B 1 201 ? -6.355 34.312 1.206 1 98.75 201 ALA B C 1
ATOM 4083 O O . ALA B 1 201 ? -6.82 33.812 0.185 1 98.75 201 ALA B O 1
ATOM 4084 N N . ILE B 1 202 ? -6.867 35.406 1.723 1 98.44 202 ILE B N 1
ATOM 4085 C CA . ILE B 1 202 ? -8.102 36.031 1.236 1 98.44 202 ILE B CA 1
ATOM 4086 C C . ILE B 1 202 ? -7.867 36.625 -0.155 1 98.44 202 ILE B C 1
ATOM 4088 O O . ILE B 1 202 ? -8.781 36.625 -0.986 1 98.44 202 ILE B O 1
ATOM 4092 N N . ALA B 1 203 ? -6.641 37 -0.394 1 98.31 203 ALA B N 1
ATOM 4093 C CA . ALA B 1 203 ? -6.285 37.531 -1.708 1 98.31 203 ALA B CA 1
ATOM 4094 C C . ALA B 1 203 ? -5.977 36.406 -2.689 1 98.31 203 ALA B C 1
ATOM 4096 O O . ALA B 1 203 ? -5.562 36.656 -3.822 1 98.31 203 ALA B O 1
ATOM 4097 N N . HIS B 1 204 ? -6.117 35.125 -2.27 1 97.94 204 HIS B N 1
ATOM 4098 C CA . HIS B 1 204 ? -5.906 33.938 -3.098 1 97.94 204 HIS B CA 1
ATOM 4099 C C . HIS B 1 204 ? -4.477 33.906 -3.629 1 97.94 204 HIS B C 1
ATOM 4101 O O . HIS B 1 204 ? -4.262 33.625 -4.812 1 97.94 204 HIS B O 1
ATOM 4107 N N . ARG B 1 205 ? -3.561 34.156 -2.744 1 97.94 205 ARG B N 1
ATOM 4108 C CA . ARG B 1 205 ? -2.162 34.188 -3.16 1 97.94 205 ARG B CA 1
ATOM 4109 C C . ARG B 1 205 ? -1.513 32.812 -3.045 1 97.94 205 ARG B C 1
ATOM 4111 O O . ARG B 1 205 ? -0.286 32.719 -3.004 1 97.94 205 ARG B O 1
ATOM 4118 N N . TRP B 1 206 ? -2.23 31.797 -2.977 1 98.75 206 TRP B N 1
ATOM 4119 C CA . TRP B 1 206 ? -1.69 30.438 -2.988 1 98.75 206 TRP B CA 1
ATOM 4120 C C . TRP B 1 206 ? -0.954 30.156 -4.293 1 98.75 206 TRP B C 1
ATOM 4122 O O . TRP B 1 206 ? -1.4 30.562 -5.367 1 98.75 206 TRP B O 1
ATOM 4132 N N . PRO B 1 207 ? 0.193 29.438 -4.242 1 98.5 207 PRO B N 1
ATOM 4133 C CA . PRO B 1 207 ? 0.854 29.078 -5.5 1 98.5 207 PRO B CA 1
ATOM 4134 C C . PRO B 1 207 ? 0.004 28.156 -6.367 1 98.5 207 PRO B C 1
ATOM 4136 O O . PRO B 1 207 ? -0.859 27.438 -5.852 1 98.5 207 PRO B O 1
ATOM 4139 N N . SER B 1 208 ? 0.267 28.219 -7.664 1 98.31 208 SER B N 1
ATOM 4140 C CA . SER B 1 208 ? -0.334 27.25 -8.578 1 98.31 208 SER B CA 1
ATOM 4141 C C . SER B 1 208 ? 0.217 25.844 -8.352 1 98.31 208 SER B C 1
ATOM 4143 O O . SER B 1 208 ? 1.258 25.688 -7.711 1 98.31 208 SER B O 1
ATOM 4145 N N . LEU B 1 209 ? -0.49 24.859 -8.875 1 98.06 209 LEU B N 1
ATOM 4146 C CA . LEU B 1 209 ? -0.002 23.484 -8.812 1 98.06 209 LEU B CA 1
ATOM 4147 C C . LEU B 1 209 ? 1.357 23.359 -9.492 1 98.06 209 LEU B C 1
ATOM 4149 O O . LEU B 1 209 ? 2.238 22.641 -9.008 1 98.06 209 LEU B O 1
ATOM 4153 N N . ALA B 1 210 ? 1.553 24.078 -10.57 1 98 210 ALA B N 1
ATOM 4154 C CA . ALA B 1 210 ? 2.826 24.047 -11.289 1 98 210 ALA B CA 1
ATOM 4155 C C . ALA B 1 210 ? 3.957 24.578 -10.414 1 98 210 ALA B C 1
ATOM 4157 O O . ALA B 1 210 ? 5.039 24 -10.359 1 98 210 ALA B O 1
ATOM 4158 N N . ARG B 1 211 ? 3.715 25.656 -9.711 1 97.81 211 ARG B N 1
ATOM 4159 C CA . ARG B 1 211 ? 4.734 26.297 -8.891 1 97.81 211 ARG B CA 1
ATOM 4160 C C . ARG B 1 211 ? 5.016 25.484 -7.629 1 97.81 211 ARG B C 1
ATOM 4162 O O . ARG B 1 211 ? 6.109 25.562 -7.066 1 97.81 211 ARG B O 1
ATOM 4169 N N . ALA B 1 212 ? 4.008 24.734 -7.238 1 98.38 212 ALA B N 1
ATOM 4170 C CA . ALA B 1 212 ? 4.145 23.953 -6.012 1 98.38 212 ALA B CA 1
ATOM 4171 C C . ALA B 1 212 ? 4.516 22.516 -6.324 1 98.38 212 ALA B C 1
ATOM 4173 O O . ALA B 1 212 ? 4.59 21.672 -5.422 1 98.38 212 ALA B O 1
ATOM 4174 N N . ALA B 1 213 ? 4.734 22.203 -7.625 1 98 213 ALA B N 1
ATOM 4175 C CA . ALA B 1 213 ? 5.098 20.828 -7.996 1 98 213 ALA B CA 1
ATOM 4176 C C . ALA B 1 213 ? 6.367 20.391 -7.273 1 98 213 ALA B C 1
ATOM 4178 O O . ALA B 1 213 ? 7.324 21.156 -7.16 1 98 213 ALA B O 1
ATOM 4179 N N . GLY B 1 214 ? 6.352 19.156 -6.695 1 98.19 214 GLY B N 1
ATOM 4180 C CA . GLY B 1 214 ? 7.504 18.578 -6.016 1 98.19 214 GLY B CA 1
ATOM 4181 C C . GLY B 1 214 ? 7.664 19.078 -4.594 1 98.19 214 GLY B C 1
ATOM 4182 O O . GLY B 1 214 ? 8.672 18.797 -3.941 1 98.19 214 GLY B O 1
ATOM 4183 N N . ARG B 1 215 ? 6.609 19.828 -4.09 1 98.75 215 ARG B N 1
ATOM 4184 C CA . ARG B 1 215 ? 6.789 20.453 -2.787 1 98.75 215 ARG B CA 1
ATOM 4185 C C . ARG B 1 215 ? 5.781 19.922 -1.774 1 98.75 215 ARG B C 1
ATOM 4187 O O . ARG B 1 215 ? 4.863 19.188 -2.135 1 98.75 215 ARG B O 1
ATOM 4194 N N . PHE B 1 216 ? 6.016 20.25 -0.555 1 98.88 216 PHE B N 1
ATOM 4195 C CA . PHE B 1 216 ? 5.184 19.859 0.577 1 98.88 216 PHE B CA 1
ATOM 4196 C C . PHE B 1 216 ? 4.672 21.078 1.324 1 98.88 216 PHE B C 1
ATOM 4198 O O . PHE B 1 216 ? 5.359 22.109 1.395 1 98.88 216 PHE B O 1
ATOM 4205 N N . LEU B 1 217 ? 3.496 21 1.803 1 98.88 217 LEU B N 1
ATOM 4206 C CA . LEU B 1 217 ? 2.9 21.969 2.73 1 98.88 217 LEU B CA 1
ATOM 4207 C C . LEU B 1 217 ? 2.562 21.297 4.059 1 98.88 217 LEU B C 1
ATOM 4209 O O . LEU B 1 217 ? 1.744 20.375 4.102 1 98.88 217 LEU B O 1
ATOM 4213 N N . PHE B 1 218 ? 3.227 21.75 5.125 1 98.94 218 PHE B N 1
ATOM 4214 C CA . PHE B 1 218 ? 2.998 21.172 6.445 1 98.94 218 PHE B CA 1
ATOM 4215 C C . PHE B 1 218 ? 2.082 22.078 7.273 1 98.94 218 PHE B C 1
ATOM 4217 O O . PHE B 1 218 ? 2.191 23.297 7.219 1 98.94 218 PHE B O 1
ATOM 4224 N N . VAL B 1 219 ? 1.216 21.469 8.023 1 98.94 219 VAL B N 1
ATOM 4225 C CA . VAL B 1 219 ? 0.292 22.172 8.906 1 98.94 219 VAL B CA 1
ATOM 4226 C C . VAL B 1 219 ? 0.363 21.594 10.312 1 98.94 219 VAL B C 1
ATOM 4228 O O . VAL B 1 219 ? 0.182 20.375 10.5 1 98.94 219 VAL B O 1
ATOM 4231 N N . LEU B 1 220 ? 0.628 22.453 11.281 1 98.88 220 LEU B N 1
ATOM 4232 C CA . LEU B 1 220 ? 0.516 22.047 12.68 1 98.88 220 LEU B CA 1
ATOM 4233 C C . LEU B 1 220 ? -0.939 21.781 13.055 1 98.88 220 LEU B C 1
ATOM 4235 O O . LEU B 1 220 ? -1.795 22.656 12.875 1 98.88 220 LEU B O 1
ATOM 4239 N N . ASP B 1 221 ? -1.165 20.594 13.383 1 98.44 221 ASP B N 1
ATOM 4240 C CA . ASP B 1 221 ? -2.451 20.188 13.938 1 98.44 221 ASP B CA 1
ATOM 4241 C C . ASP B 1 221 ? -2.342 19.938 15.445 1 98.44 221 ASP B C 1
ATOM 4243 O O . ASP B 1 221 ? -2.229 18.797 15.875 1 98.44 221 ASP B O 1
ATOM 4247 N N . GLY B 1 222 ? -2.414 21.047 16.172 1 97 222 GLY B N 1
ATOM 4248 C CA . GLY B 1 222 ? -2.242 20.984 17.609 1 97 222 GLY B CA 1
ATOM 4249 C C . GLY B 1 222 ? -3.418 21.562 18.391 1 97 222 GLY B C 1
ATOM 4250 O O . GLY B 1 222 ? -4.375 22.047 17.781 1 97 222 GLY B O 1
ATOM 4251 N N . SER B 1 223 ? -3.35 21.391 19.703 1 96.06 223 SER B N 1
ATOM 4252 C CA . SER B 1 223 ? -4.293 22.094 20.578 1 96.06 223 SER B CA 1
ATOM 4253 C C . SER B 1 223 ? -4.148 23.609 20.453 1 96.06 223 SER B C 1
ATOM 4255 O O . SER B 1 223 ? -3.186 24.094 19.859 1 96.06 223 SER B O 1
ATOM 4257 N N . THR B 1 224 ? -5.109 24.297 21 1 96.44 224 THR B N 1
ATOM 4258 C CA . THR B 1 224 ? -5.016 25.75 21.047 1 96.44 224 THR B CA 1
ATOM 4259 C C . THR B 1 224 ? -3.715 26.203 21.703 1 96.44 224 THR B C 1
ATOM 4261 O O . THR B 1 224 ? -3.066 27.141 21.234 1 96.44 224 THR B O 1
ATOM 4264 N N . ALA B 1 225 ? -3.322 25.516 22.797 1 96 225 ALA B N 1
ATOM 4265 C CA . ALA B 1 225 ? -2.09 25.844 23.5 1 96 225 ALA B CA 1
ATOM 4266 C C . ALA B 1 225 ? -0.87 25.641 22.609 1 96 225 ALA B C 1
ATOM 4268 O O . ALA B 1 225 ? 0.056 26.453 22.625 1 96 225 ALA B O 1
ATOM 4269 N N . HIS B 1 226 ? -0.845 24.547 21.812 1 98 226 HIS B N 1
ATOM 4270 C CA . HIS B 1 226 ? 0.262 24.297 20.891 1 98 226 HIS B CA 1
ATOM 4271 C C . HIS B 1 226 ? 0.335 25.359 19.812 1 98 226 HIS B C 1
ATOM 4273 O O . HIS B 1 226 ? 1.417 25.875 19.5 1 98 226 HIS B O 1
ATOM 4279 N N . GLU B 1 227 ? -0.835 25.719 19.219 1 98.19 227 GLU B N 1
ATOM 4280 C CA . GLU B 1 227 ? -0.892 26.734 18.172 1 98.19 227 GLU B CA 1
ATOM 4281 C C . GLU B 1 227 ? -0.396 28.078 18.688 1 98.19 227 GLU B C 1
ATOM 4283 O O . GLU B 1 227 ? 0.337 28.781 17.984 1 98.19 227 GLU B O 1
ATOM 4288 N N . ASP B 1 228 ? -0.804 28.375 19.875 1 97.75 228 ASP B N 1
ATOM 4289 C CA . ASP B 1 228 ? -0.395 29.656 20.469 1 97.75 228 ASP B CA 1
ATOM 4290 C C . ASP B 1 228 ? 1.112 29.688 20.719 1 97.75 228 ASP B C 1
ATOM 4292 O O . ASP B 1 228 ? 1.769 30.703 20.453 1 97.75 228 ASP B O 1
ATOM 4296 N N . ALA B 1 229 ? 1.602 28.625 21.234 1 97.62 229 ALA B N 1
ATOM 4297 C CA . ALA B 1 229 ? 3.041 28.547 21.469 1 97.62 229 ALA B CA 1
ATOM 4298 C C . ALA B 1 229 ? 3.812 28.641 20.156 1 97.62 229 ALA B C 1
ATOM 4300 O O . ALA B 1 229 ? 4.891 29.234 20.094 1 97.62 229 ALA B O 1
ATOM 4301 N N . TYR B 1 230 ? 3.283 28.094 19.109 1 98.25 230 TYR B N 1
ATOM 4302 C CA . TYR B 1 230 ? 3.963 28 17.828 1 98.25 230 TYR B CA 1
ATOM 4303 C C . TYR B 1 230 ? 4.066 29.359 17.172 1 98.25 230 TYR B C 1
ATOM 4305 O O . TYR B 1 230 ? 5.062 29.672 16.5 1 98.25 230 TYR B O 1
ATOM 4313 N N . ARG B 1 231 ? 3.061 30.188 17.297 1 97.75 231 ARG B N 1
ATOM 4314 C CA . ARG B 1 231 ? 3.078 31.5 16.641 1 97.75 231 ARG B CA 1
ATOM 4315 C C . ARG B 1 231 ? 3.781 32.531 17.5 1 97.75 231 ARG B C 1
ATOM 4317 O O . ARG B 1 231 ? 4.066 33.656 17.047 1 97.75 231 ARG B O 1
ATOM 4324 N N . ALA B 1 232 ? 4.023 32.156 18.812 1 96.81 232 ALA B N 1
ATOM 4325 C CA . ALA B 1 232 ? 4.68 33.125 19.688 1 96.81 232 ALA B CA 1
ATOM 4326 C C . ALA B 1 232 ? 5.973 33.656 19.062 1 96.81 232 ALA B C 1
ATOM 4328 O O . ALA B 1 232 ? 6.797 32.844 18.578 1 96.81 232 ALA B O 1
ATOM 4329 N N . ASP B 1 233 ? 6.07 35 19 1 96.75 233 ASP B N 1
ATOM 4330 C CA . ASP B 1 233 ? 7.211 35.719 18.469 1 96.75 233 ASP B CA 1
ATOM 4331 C C . ASP B 1 233 ? 7.32 35.531 16.953 1 96.75 233 ASP B C 1
ATOM 4333 O O . ASP B 1 233 ? 8.344 35.844 16.344 1 96.75 233 ASP B O 1
ATOM 4337 N N . HIS B 1 234 ? 6.324 34.969 16.375 1 97.94 234 HIS B N 1
ATOM 4338 C CA . HIS B 1 234 ? 6.254 34.781 14.93 1 97.94 234 HIS B CA 1
ATOM 4339 C C . HIS B 1 234 ? 4.922 35.25 14.367 1 97.94 234 HIS B C 1
ATOM 4341 O O . HIS B 1 234 ? 4.145 34.469 13.828 1 97.94 234 HIS B O 1
ATOM 4347 N N . PRO B 1 235 ? 4.715 36.594 14.492 1 97.69 235 PRO B N 1
ATOM 4348 C CA . PRO B 1 235 ? 3.445 37.125 13.977 1 97.69 235 PRO B CA 1
ATOM 4349 C C . PRO B 1 235 ? 3.199 36.75 12.516 1 97.69 235 PRO B C 1
ATOM 4351 O O . PRO B 1 235 ? 4.109 36.844 11.688 1 97.69 235 PRO B O 1
ATOM 4354 N N . SER B 1 236 ? 2.006 36.25 12.281 1 98.5 236 SER B N 1
ATOM 4355 C CA . SER B 1 236 ? 1.616 35.812 10.938 1 98.5 236 SER B CA 1
ATOM 4356 C C . SER B 1 236 ? 2.451 34.625 10.477 1 98.5 236 SER B C 1
ATOM 4358 O O . SER B 1 236 ? 2.66 34.438 9.273 1 98.5 236 SER B O 1
ATOM 4360 N N . LEU B 1 237 ? 3.039 33.906 11.453 1 98.69 237 LEU B N 1
ATOM 4361 C CA . LEU B 1 237 ? 3.846 32.688 11.273 1 98.69 237 LEU B CA 1
ATOM 4362 C C . LEU B 1 237 ? 5.094 33 10.453 1 98.69 237 LEU B C 1
ATOM 4364 O O . LEU B 1 237 ? 5.539 32.156 9.664 1 98.69 237 LEU B O 1
ATOM 4368 N N . ARG B 1 238 ? 5.609 34.25 10.531 1 98.5 238 ARG B N 1
ATOM 4369 C CA . ARG B 1 238 ? 6.871 34.594 9.891 1 98.5 238 ARG B CA 1
ATOM 4370 C C . ARG B 1 238 ? 7.988 33.656 10.32 1 98.5 238 ARG B C 1
ATOM 4372 O O . ARG B 1 238 ? 8.18 33.406 11.508 1 98.5 238 ARG B O 1
ATOM 4379 N N . GLY B 1 239 ? 8.633 33.062 9.336 1 98.12 239 GLY B N 1
ATOM 4380 C CA . GLY B 1 239 ? 9.789 32.219 9.594 1 98.12 239 GLY B CA 1
ATOM 4381 C C . GLY B 1 239 ? 9.43 30.781 9.938 1 98.12 239 GLY B C 1
ATOM 4382 O O . GLY B 1 239 ? 10.305 29.922 10.086 1 98.12 239 GLY B O 1
ATOM 4383 N N . ARG B 1 240 ? 8.188 30.469 10.148 1 98.69 240 ARG B N 1
ATOM 4384 C CA . ARG B 1 240 ? 7.762 29.109 10.508 1 98.69 240 ARG B CA 1
ATOM 4385 C C . ARG B 1 240 ? 7.645 28.234 9.266 1 98.69 240 ARG B C 1
ATOM 4387 O O . ARG B 1 240 ? 7.375 28.734 8.172 1 98.69 240 ARG B O 1
ATOM 4394 N N . ALA B 1 241 ? 7.895 26.938 9.477 1 98.81 241 ALA B N 1
ATOM 4395 C CA . ALA B 1 241 ? 7.84 25.969 8.375 1 98.81 241 ALA B CA 1
ATOM 4396 C C . ALA B 1 241 ? 6.414 25.484 8.156 1 98.81 241 ALA B C 1
ATOM 4398 O O . ALA B 1 241 ? 6.074 25.031 7.059 1 98.81 241 ALA B O 1
ATOM 4399 N N . MET B 1 242 ? 5.602 25.609 9.195 1 98.94 242 MET B N 1
ATOM 4400 C CA . MET B 1 242 ? 4.266 25.031 9.086 1 98.94 242 MET B CA 1
ATOM 4401 C C . MET B 1 242 ? 3.195 26.109 9.18 1 98.94 242 MET B C 1
ATOM 4403 O O . MET B 1 242 ? 3.387 27.125 9.859 1 98.94 242 MET B O 1
ATOM 4407 N N . PHE B 1 243 ? 2.133 25.828 8.469 1 98.94 243 PHE B N 1
ATOM 4408 C CA . PHE B 1 243 ? 0.897 26.547 8.766 1 98.94 243 PHE B CA 1
ATOM 4409 C C . PHE B 1 243 ? 0.298 26.062 10.078 1 98.94 243 PHE B C 1
ATOM 4411 O O . PHE B 1 243 ? 0.917 25.266 10.797 1 98.94 243 PHE B O 1
ATOM 4418 N N . GLY B 1 244 ? -0.886 26.562 10.5 1 98.75 244 GLY B N 1
ATOM 4419 C CA . GLY B 1 244 ? -1.601 26.156 11.695 1 98.75 244 GLY B CA 1
ATOM 4420 C C . GLY B 1 244 ? -3.09 26.438 11.625 1 98.75 244 GLY B C 1
ATOM 4421 O O . GLY B 1 244 ? -3.6 26.859 10.586 1 98.75 244 GLY B O 1
ATOM 4422 N N . PHE B 1 245 ? -3.721 26.078 12.695 1 98.56 245 PHE B N 1
ATOM 4423 C CA . PHE B 1 245 ? -5.152 26.344 12.789 1 98.56 245 PHE B CA 1
ATOM 4424 C C . PHE B 1 245 ? -5.43 27.516 13.719 1 98.56 245 PHE B C 1
ATOM 4426 O O . PHE B 1 245 ? -5.223 27.422 14.93 1 98.56 245 PHE B O 1
ATOM 4433 N N . TYR B 1 246 ? -5.934 28.609 13.164 1 98.62 246 TYR B N 1
ATOM 4434 C CA . TYR B 1 246 ? -6.234 29.828 13.906 1 98.62 246 TYR B CA 1
ATOM 4435 C C . TYR B 1 246 ? -7.625 30.344 13.562 1 98.62 246 TYR B C 1
ATOM 4437 O O . TYR B 1 246 ? -8.18 30 12.516 1 98.62 246 TYR B O 1
ATOM 4445 N N . PRO B 1 247 ? -8.18 31.156 14.453 1 97.81 247 PRO B N 1
ATOM 4446 C CA . PRO B 1 247 ? -9.469 31.781 14.125 1 97.81 247 PRO B CA 1
ATOM 4447 C C . PRO B 1 247 ? -9.414 32.625 12.852 1 97.81 247 PRO B C 1
ATOM 4449 O O . PRO B 1 247 ? -8.359 33.125 12.492 1 97.81 247 PRO B O 1
ATOM 4452 N N . ASP B 1 248 ? -10.586 32.719 12.172 1 96.94 248 ASP B N 1
ATOM 4453 C CA . ASP B 1 248 ? -10.625 33.281 10.828 1 96.94 248 ASP B CA 1
ATOM 4454 C C . ASP B 1 248 ? -10.297 34.781 10.859 1 96.94 248 ASP B C 1
ATOM 4456 O O . ASP B 1 248 ? -10.031 35.375 9.82 1 96.94 248 ASP B O 1
ATOM 4460 N N . ASP B 1 249 ? -10.258 35.469 12.016 1 97.06 249 ASP B N 1
ATOM 4461 C CA . ASP B 1 249 ? -9.93 36.875 12.102 1 97.06 249 ASP B CA 1
ATOM 4462 C C . ASP B 1 249 ? -8.484 37.094 12.547 1 97.06 249 ASP B C 1
ATOM 4464 O O . ASP B 1 249 ? -8.016 38.219 12.672 1 97.06 249 ASP B O 1
ATOM 4468 N N . ALA B 1 250 ? -7.746 35.969 12.844 1 98.62 250 ALA B N 1
ATOM 4469 C CA . ALA B 1 250 ? -6.344 36.062 13.242 1 98.62 250 ALA B CA 1
ATOM 4470 C C . ALA B 1 250 ? -5.449 36.344 12.031 1 98.62 250 ALA B C 1
ATOM 4472 O O . ALA B 1 250 ? -5.75 35.906 10.922 1 98.62 250 ALA B O 1
ATOM 4473 N N . ASP B 1 251 ? -4.344 37.031 12.281 1 98.69 251 ASP B N 1
ATOM 4474 C CA . ASP B 1 251 ? -3.381 37.344 11.234 1 98.69 251 ASP B CA 1
ATOM 4475 C C . ASP B 1 251 ? -2.783 36.062 10.633 1 98.69 251 ASP B C 1
ATOM 4477 O O . ASP B 1 251 ? -2.301 36.094 9.5 1 98.69 251 ASP B O 1
ATOM 4481 N N . GLU B 1 252 ? -2.809 34.969 11.391 1 98.75 252 GLU B N 1
ATOM 4482 C CA . GLU B 1 252 ? -2.193 33.719 11 1 98.75 252 GLU B CA 1
ATOM 4483 C C . GLU B 1 252 ? -3.164 32.844 10.203 1 98.75 252 GLU B C 1
ATOM 4485 O O . GLU B 1 252 ? -2.768 31.828 9.625 1 98.75 252 GLU B O 1
ATOM 4490 N N . ALA B 1 253 ? -4.457 33.219 10.094 1 98.81 253 ALA B N 1
ATOM 4491 C CA . ALA B 1 253 ? -5.508 32.344 9.539 1 98.81 253 ALA B CA 1
ATOM 4492 C C . ALA B 1 253 ? -5.258 32.062 8.062 1 98.81 253 ALA B C 1
ATOM 4494 O O . ALA B 1 253 ? -5.148 32.969 7.25 1 98.81 253 ALA B O 1
ATOM 4495 N N . ALA B 1 254 ? -5.129 30.812 7.707 1 98.88 254 ALA B N 1
ATOM 4496 C CA . ALA B 1 254 ? -4.961 30.406 6.312 1 98.88 254 ALA B CA 1
ATOM 4497 C C . ALA B 1 254 ? -5.551 29.016 6.07 1 98.88 254 ALA B C 1
ATOM 4499 O O . ALA B 1 254 ? -6.055 28.734 4.98 1 98.88 254 ALA B O 1
ATOM 4500 N N . VAL B 1 255 ? -5.438 28.125 7.027 1 98.88 255 VAL B N 1
ATOM 4501 C CA . VAL B 1 255 ? -5.891 26.734 6.941 1 98.88 255 VAL B CA 1
ATOM 4502 C C . VAL B 1 255 ? -6.797 26.422 8.125 1 98.88 255 VAL B C 1
ATOM 4504 O O . VAL B 1 255 ? -6.555 26.875 9.242 1 98.88 255 VAL B O 1
ATOM 4507 N N . PHE B 1 256 ? -7.836 25.703 7.863 1 98.88 256 PHE B N 1
ATOM 4508 C CA . PHE B 1 256 ? -8.789 25.328 8.898 1 98.88 256 PHE B CA 1
ATOM 4509 C C . PHE B 1 256 ? -8.992 23.812 8.93 1 98.88 256 PHE B C 1
ATOM 4511 O O . PHE B 1 256 ? -8.828 23.141 7.906 1 98.88 256 PHE B O 1
ATOM 4518 N N . ASN B 1 257 ? -9.234 23.297 10.07 1 98.56 257 ASN B N 1
ATOM 4519 C CA . ASN B 1 257 ? -9.641 21.906 10.289 1 98.56 257 ASN B CA 1
ATOM 4520 C C . ASN B 1 257 ? -11.062 21.812 10.82 1 98.56 257 ASN B C 1
ATOM 4522 O O . ASN B 1 257 ? -11.336 22.172 11.961 1 98.56 257 ASN B O 1
ATOM 4526 N N . ILE B 1 258 ? -11.953 21.422 9.984 1 98.62 258 ILE B N 1
ATOM 4527 C CA . ILE B 1 258 ? -13.359 21.266 10.359 1 98.62 258 ILE B CA 1
ATOM 4528 C C . ILE B 1 258 ? -13.766 19.797 10.18 1 98.62 258 ILE B C 1
ATOM 4530 O O . ILE B 1 258 ? -13.805 19.297 9.062 1 98.62 258 ILE B O 1
ATOM 4534 N N . GLN B 1 259 ? -14.203 19.156 11.227 1 97.62 259 GLN B N 1
ATOM 4535 C CA . GLN B 1 259 ? -14.297 17.703 11.281 1 97.62 259 GLN B CA 1
ATOM 4536 C C . GLN B 1 259 ? -15.617 17.219 10.688 1 97.62 259 GLN B C 1
ATOM 4538 O O . GLN B 1 259 ? -15.688 16.094 10.156 1 97.62 259 GLN B O 1
ATOM 4543 N N . ASP B 1 260 ? -16.672 18.047 10.859 1 98.25 260 ASP B N 1
ATOM 4544 C CA . ASP B 1 260 ? -18 17.578 10.5 1 98.25 260 ASP B CA 1
ATOM 4545 C C . ASP B 1 260 ? -18.562 18.359 9.32 1 98.25 260 ASP B C 1
ATOM 4547 O O . ASP B 1 260 ? -19.281 19.344 9.5 1 98.25 260 ASP B O 1
ATOM 4551 N N . PRO B 1 261 ?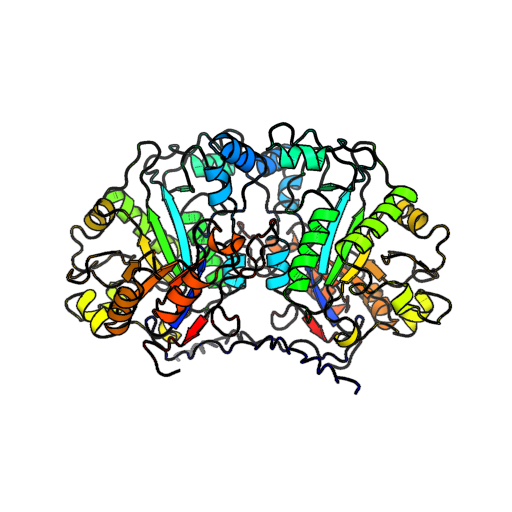 -18.391 17.812 8.125 1 98.75 261 PRO B N 1
ATOM 4552 C CA . PRO B 1 261 ? -18.875 18.547 6.945 1 98.75 261 PRO B CA 1
ATOM 4553 C C . PRO B 1 261 ? -20.391 18.516 6.816 1 98.75 261 PRO B C 1
ATOM 4555 O O . PRO B 1 261 ? -20.969 19.281 6.035 1 98.75 261 PRO B O 1
ATOM 4558 N N . VAL B 1 262 ? -21.031 17.562 7.508 1 98.62 262 VAL B N 1
ATOM 4559 C CA . VAL B 1 262 ? -22.484 17.547 7.469 1 98.62 262 VAL B CA 1
ATOM 4560 C C . VAL B 1 262 ? -23.047 18.734 8.258 1 98.62 262 VAL B C 1
ATOM 4562 O O . VAL B 1 262 ? -23.844 19.516 7.73 1 98.62 262 VAL B O 1
ATOM 4565 N N . ALA B 1 263 ? -22.609 18.891 9.453 1 98.69 263 ALA B N 1
ATOM 4566 C CA . ALA B 1 263 ? -23.125 19.953 10.32 1 98.69 263 ALA B CA 1
ATOM 4567 C C . ALA B 1 263 ? -22.562 21.312 9.922 1 98.69 263 ALA B C 1
ATOM 4569 O O . ALA B 1 263 ? -23.219 22.344 10.094 1 98.69 263 ALA B O 1
ATOM 4570 N N . GLU B 1 264 ? -21.375 21.297 9.336 1 98.75 264 GLU B N 1
ATOM 4571 C CA . GLU B 1 264 ? -20.672 22.562 9.156 1 98.75 264 GLU B CA 1
ATOM 4572 C C . GLU B 1 264 ? -20.391 22.828 7.68 1 98.75 264 GLU B C 1
ATOM 4574 O O . GLU B 1 264 ? -19.469 23.578 7.348 1 98.75 264 GLU B O 1
ATOM 4579 N N . GLY B 1 265 ? -21.141 22.281 6.812 1 98.62 265 GLY B N 1
ATOM 4580 C CA . GLY B 1 265 ? -20.922 22.406 5.379 1 98.62 265 GLY B CA 1
ATOM 4581 C C . GLY B 1 265 ? -20.953 23.859 4.902 1 98.62 265 GLY B C 1
ATOM 4582 O O . GLY B 1 265 ? -20.125 24.25 4.078 1 98.62 265 GLY B O 1
ATOM 4583 N N . GLU B 1 266 ? -21.906 24.625 5.379 1 98.44 266 GLU B N 1
ATOM 4584 C CA . GLU B 1 266 ? -22.016 26.016 4.977 1 98.44 266 GLU B CA 1
ATOM 4585 C C . GLU B 1 266 ? -20.812 26.844 5.453 1 98.44 266 GLU B C 1
ATOM 4587 O O . GLU B 1 266 ? -20.328 27.703 4.727 1 98.44 266 GLU B O 1
ATOM 4592 N N . ARG B 1 267 ? -20.406 26.531 6.66 1 98.75 267 ARG B N 1
ATOM 4593 C CA . ARG B 1 267 ? -19.219 27.203 7.168 1 98.75 267 ARG B CA 1
ATOM 4594 C C . ARG B 1 267 ? -18 26.891 6.309 1 98.75 267 ARG B C 1
ATOM 4596 O O . ARG B 1 267 ? -17.234 27.797 5.953 1 98.75 267 ARG B O 1
ATOM 4603 N N . ILE B 1 268 ? -17.828 25.625 5.969 1 98.88 268 ILE B N 1
ATOM 4604 C CA . ILE B 1 268 ? -16.703 25.203 5.133 1 98.88 268 ILE B CA 1
ATOM 4605 C C . ILE B 1 268 ? -16.75 25.938 3.795 1 98.88 268 ILE B C 1
ATOM 4607 O O . ILE B 1 268 ? -15.758 26.516 3.355 1 98.88 268 ILE B O 1
ATOM 4611 N N . ARG B 1 269 ? -17.891 26 3.162 1 98.69 269 ARG B N 1
ATOM 4612 C CA . ARG B 1 269 ? -18.047 26.641 1.857 1 98.69 269 ARG B CA 1
ATOM 4613 C C . ARG B 1 269 ? -17.688 28.125 1.922 1 98.69 269 ARG B C 1
ATOM 4615 O O . ARG B 1 269 ? -17.031 28.641 1.016 1 98.69 269 ARG B O 1
ATOM 4622 N N . ARG B 1 270 ? -18.125 28.781 2.977 1 98.62 270 ARG B N 1
ATOM 4623 C CA . ARG B 1 270 ? -17.828 30.188 3.148 1 98.62 270 ARG B CA 1
ATOM 4624 C C . ARG B 1 270 ? -16.312 30.422 3.252 1 98.62 270 ARG B C 1
ATOM 4626 O O . ARG B 1 270 ? -15.773 31.328 2.619 1 98.62 270 ARG B O 1
ATOM 4633 N N . LEU B 1 271 ? -15.656 29.594 4.074 1 98.88 271 LEU B N 1
ATOM 4634 C CA . LEU B 1 271 ? -14.211 29.734 4.262 1 98.88 271 LEU B CA 1
ATOM 4635 C C . LEU B 1 271 ? -13.469 29.469 2.957 1 98.88 271 LEU B C 1
ATOM 4637 O O . LEU B 1 271 ? -12.547 30.203 2.6 1 98.88 271 LEU B O 1
ATOM 4641 N N . VAL B 1 272 ? -13.891 28.422 2.285 1 98.75 272 VAL B N 1
ATOM 4642 C CA . VAL B 1 272 ? -13.266 28.016 1.028 1 98.75 272 VAL B CA 1
ATOM 4643 C C . VAL B 1 272 ? -13.422 29.125 -0.007 1 98.75 272 VAL B C 1
ATOM 4645 O O . VAL B 1 272 ? -12.453 29.484 -0.689 1 98.75 272 VAL B O 1
ATOM 4648 N N . ARG B 1 273 ? -14.555 29.75 -0.137 1 98.5 273 ARG B N 1
ATOM 4649 C CA . ARG B 1 273 ? -14.805 30.828 -1.082 1 98.5 273 ARG B CA 1
ATOM 4650 C C . ARG B 1 273 ? -13.992 32.062 -0.723 1 98.5 273 ARG B C 1
ATOM 4652 O O . ARG B 1 273 ? -13.57 32.812 -1.606 1 98.5 273 ARG B O 1
ATOM 4659 N N . ALA B 1 274 ? -13.797 32.219 0.548 1 98.5 274 ALA B N 1
ATOM 4660 C CA . ALA B 1 274 ? -13.062 33.406 1.021 1 98.5 274 ALA B CA 1
ATOM 4661 C C . ALA B 1 274 ? -11.578 33.281 0.685 1 98.5 274 ALA B C 1
ATOM 4663 O O . ALA B 1 274 ? -10.852 34.281 0.744 1 98.5 274 ALA B O 1
ATOM 4664 N N . GLY B 1 275 ? -11.109 32.094 0.388 1 98.5 275 GLY B N 1
ATOM 4665 C CA . GLY B 1 275 ? -9.719 31.938 -0.022 1 98.5 275 GLY B CA 1
ATOM 4666 C C . GLY B 1 275 ? -8.922 31.062 0.923 1 98.5 275 GLY B C 1
ATOM 4667 O O . GLY B 1 275 ? -7.727 30.844 0.708 1 98.5 275 GLY B O 1
ATOM 4668 N N . PHE B 1 276 ? -9.57 30.516 1.993 1 98.88 276 PHE B N 1
ATOM 4669 C CA . PHE B 1 276 ? -8.898 29.656 2.957 1 98.88 276 PHE B CA 1
ATOM 4670 C C . PHE B 1 276 ? -8.875 28.219 2.467 1 98.88 276 PHE B C 1
ATOM 4672 O O . PHE B 1 276 ? -9.672 27.828 1.608 1 98.88 276 PHE B O 1
ATOM 4679 N N . ILE B 1 277 ? -7.918 27.406 2.975 1 98.88 277 ILE B N 1
ATOM 4680 C CA . ILE B 1 277 ? -7.895 25.953 2.762 1 98.88 277 ILE B CA 1
ATOM 4681 C C . ILE B 1 277 ? -8.555 25.25 3.947 1 98.88 277 ILE B C 1
ATOM 4683 O O . ILE B 1 277 ? -8.312 25.609 5.102 1 98.88 277 ILE B O 1
ATOM 4687 N N . VAL B 1 278 ? -9.406 24.297 3.674 1 98.94 278 VAL B N 1
ATOM 4688 C CA . VAL B 1 278 ? -10.102 23.562 4.734 1 98.94 278 VAL B CA 1
ATOM 4689 C C . VAL B 1 278 ? -9.852 22.078 4.586 1 98.94 278 VAL B C 1
ATOM 4691 O O . VAL B 1 278 ? -9.938 21.531 3.484 1 98.94 278 VAL B O 1
ATOM 4694 N N . ARG B 1 279 ? -9.43 21.469 5.668 1 98.88 279 ARG B N 1
ATOM 4695 C CA . ARG B 1 279 ? -9.422 20.016 5.801 1 98.88 279 ARG B CA 1
ATOM 4696 C C . ARG B 1 279 ? -10.656 19.531 6.547 1 98.88 279 ARG B C 1
ATOM 4698 O O . ARG B 1 279 ? -11.031 20.094 7.582 1 98.88 279 ARG B O 1
ATOM 4705 N N . THR B 1 280 ? -11.328 18.531 6.016 1 98.88 280 THR B N 1
ATOM 4706 C CA . THR B 1 280 ? -12.453 17.891 6.691 1 98.88 280 THR B CA 1
ATOM 4707 C C . THR B 1 280 ? -12.359 16.375 6.562 1 98.88 280 THR B C 1
ATOM 4709 O O . THR B 1 280 ? -11.352 15.844 6.082 1 98.88 280 THR B O 1
ATOM 4712 N N . ARG B 1 281 ? -13.344 15.625 7.078 1 98.62 281 ARG B N 1
ATOM 4713 C CA . ARG B 1 281 ? -13.266 14.164 7.121 1 98.62 281 ARG B CA 1
ATOM 4714 C C . ARG B 1 281 ? -14.422 13.531 6.348 1 98.62 281 ARG B C 1
ATOM 4716 O O . ARG B 1 281 ? -15.562 13.969 6.465 1 98.62 281 ARG B O 1
ATOM 4723 N N . ALA B 1 282 ? -14.086 12.492 5.621 1 98.75 282 ALA B N 1
ATOM 4724 C CA . ALA B 1 282 ? -15.062 11.734 4.848 1 98.75 282 ALA B CA 1
ATOM 4725 C C . ALA B 1 282 ? -15.773 10.703 5.723 1 98.75 282 ALA B C 1
ATOM 4727 O O . ALA B 1 282 ? -16.891 10.297 5.422 1 98.75 282 ALA B O 1
ATOM 4728 N N . ASP B 1 283 ? -15.125 10.242 6.703 1 98.62 283 ASP B N 1
ATOM 4729 C CA . ASP B 1 283 ? -15.547 9.172 7.605 1 98.62 283 ASP B CA 1
ATOM 4730 C C . ASP B 1 283 ? -14.758 9.211 8.914 1 98.62 283 ASP B C 1
ATOM 4732 O O . ASP B 1 283 ? -13.758 9.93 9.016 1 98.62 283 ASP B O 1
ATOM 4736 N N . VAL B 1 284 ? -15.297 8.547 9.898 1 96.06 284 VAL B N 1
ATOM 4737 C CA . VAL B 1 284 ? -14.641 8.484 11.195 1 96.06 284 VAL B CA 1
ATOM 4738 C C . VAL B 1 284 ? -14.766 7.078 11.773 1 96.06 284 VAL B C 1
ATOM 4740 O O . VAL B 1 284 ? -15.867 6.625 12.086 1 96.06 284 VAL B O 1
ATOM 4743 N N . GLY B 1 285 ? -13.688 6.406 11.922 1 94.06 285 GLY B N 1
ATOM 4744 C CA . GLY B 1 285 ? -13.672 5.109 12.578 1 94.06 285 GLY B CA 1
ATOM 4745 C C . GLY B 1 285 ? -14.477 4.055 11.836 1 94.06 285 GLY B C 1
ATOM 4746 O O . GLY B 1 285 ? -15.164 3.242 12.461 1 94.06 285 GLY B O 1
ATOM 4747 N N . LEU B 1 286 ? -14.633 4.141 10.602 1 96.38 286 LEU B N 1
ATOM 4748 C CA . LEU B 1 286 ? -15.281 3.209 9.68 1 96.38 286 LEU B CA 1
ATOM 4749 C C . LEU B 1 286 ? -16.781 3.174 9.922 1 96.38 286 LEU B C 1
ATOM 4751 O O . LEU B 1 286 ? -17.484 2.316 9.375 1 96.38 286 LEU B O 1
ATOM 4755 N N . LYS B 1 287 ? -17.312 4.078 10.758 1 97.38 287 LYS B N 1
ATOM 4756 C CA . LYS B 1 287 ? -18.75 4.094 11.008 1 97.38 287 LYS B CA 1
ATOM 4757 C C . LYS B 1 287 ? -19.547 4.242 9.711 1 97.38 287 LYS B C 1
ATOM 4759 O O . LYS B 1 287 ? -20.469 3.471 9.445 1 97.38 287 LYS B O 1
ATOM 4764 N N . GLU B 1 288 ? -19.219 5.207 8.883 1 98.38 288 GLU B N 1
ATOM 4765 C CA . GLU B 1 288 ? -19.891 5.434 7.605 1 98.38 288 GLU B CA 1
ATOM 4766 C C . GLU B 1 288 ? -19.719 4.242 6.668 1 98.38 288 GLU B C 1
ATOM 4768 O O . GLU B 1 288 ? -20.672 3.824 6.004 1 98.38 288 GLU B O 1
ATOM 4773 N N . ALA B 1 289 ? -18.531 3.676 6.684 1 97.94 289 ALA B N 1
ATOM 4774 C CA . ALA B 1 289 ? -18.234 2.549 5.805 1 97.94 289 ALA B CA 1
ATOM 4775 C C . ALA B 1 289 ? -19.094 1.332 6.168 1 97.94 289 ALA B C 1
ATOM 4777 O O . ALA B 1 289 ? -19.672 0.694 5.293 1 97.94 289 ALA B O 1
ATOM 4778 N N . ARG B 1 290 ? -19.172 1.005 7.414 1 98 290 ARG B N 1
ATOM 4779 C CA . ARG B 1 290 ? -19.938 -0.147 7.887 1 98 290 ARG B CA 1
ATOM 4780 C C . ARG B 1 290 ? -21.422 0.039 7.617 1 98 290 ARG B C 1
ATOM 4782 O O . ARG B 1 290 ? -22.141 -0.928 7.34 1 98 290 ARG B O 1
ATOM 4789 N N . ALA B 1 291 ? -21.859 1.284 7.66 1 98.12 291 ALA B N 1
ATOM 4790 C CA . ALA B 1 291 ? -23.281 1.583 7.418 1 98.12 291 ALA B CA 1
ATOM 4791 C C . ALA B 1 291 ? -23.547 1.784 5.93 1 98.12 291 ALA B C 1
ATOM 4793 O O . ALA B 1 291 ? -24.672 2.07 5.531 1 98.12 291 ALA B O 1
ATOM 4794 N N . ALA B 1 292 ? -22.547 1.685 5.102 1 96.94 292 ALA B N 1
ATOM 4795 C CA . ALA B 1 292 ? -22.672 2.004 3.68 1 96.94 292 ALA B CA 1
ATOM 4796 C C . ALA B 1 292 ? -23.297 3.381 3.477 1 96.94 292 ALA B C 1
ATOM 4798 O O . ALA B 1 292 ? -24.172 3.555 2.629 1 96.94 292 ALA B O 1
ATOM 4799 N N . ASP B 1 293 ? -22.906 4.328 4.352 1 97.94 293 ASP B N 1
ATOM 4800 C CA . ASP B 1 293 ? -23.453 5.684 4.383 1 97.94 293 ASP B CA 1
ATOM 4801 C C . ASP B 1 293 ? -22.484 6.68 3.756 1 97.94 293 ASP B C 1
ATOM 4803 O O . ASP B 1 293 ? -21.422 6.953 4.32 1 97.94 293 ASP B O 1
ATOM 4807 N N . ARG B 1 294 ? -22.844 7.297 2.65 1 98.06 294 ARG B N 1
ATOM 4808 C CA . ARG B 1 294 ? -21.969 8.211 1.923 1 98.06 294 ARG B CA 1
ATOM 4809 C C . ARG B 1 294 ? -22.281 9.664 2.262 1 98.06 294 ARG B C 1
ATOM 4811 O O . ARG B 1 294 ? -21.641 10.578 1.736 1 98.06 294 ARG B O 1
ATOM 4818 N N . ARG B 1 295 ? -2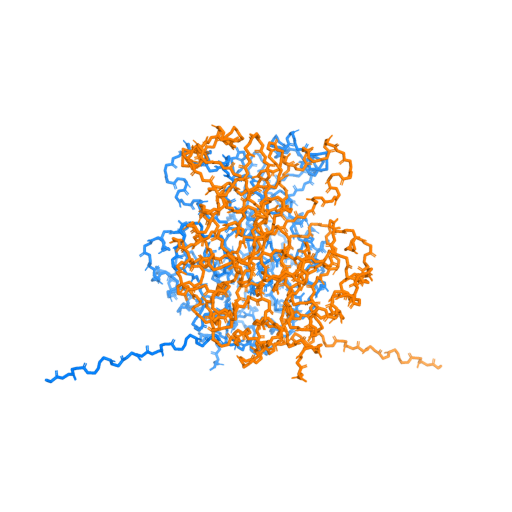3.297 9.945 3.145 1 98.5 295 ARG B N 1
ATOM 4819 C CA . ARG B 1 295 ? -23.781 11.297 3.398 1 98.5 295 ARG B CA 1
ATOM 4820 C C . ARG B 1 295 ? -22.641 12.211 3.842 1 98.5 295 ARG B C 1
ATOM 4822 O O . ARG B 1 295 ? -22.516 13.344 3.371 1 98.5 295 ARG B O 1
ATOM 4829 N N . ARG B 1 296 ? -21.719 11.781 4.715 1 98.81 296 ARG B N 1
ATOM 4830 C CA . ARG B 1 296 ? -20.609 12.586 5.203 1 98.81 296 ARG B CA 1
ATOM 4831 C C . ARG B 1 296 ? -19.609 12.883 4.09 1 98.81 296 ARG B C 1
ATOM 4833 O O . ARG B 1 296 ? -19.172 14.023 3.93 1 98.81 296 ARG B O 1
ATOM 4840 N N . LEU B 1 297 ? -19.188 11.844 3.334 1 98.88 297 LEU B N 1
ATOM 4841 C CA . LEU B 1 297 ? -18.297 12.023 2.193 1 98.88 297 LEU B CA 1
ATOM 4842 C C . LEU B 1 297 ? -18.891 13.008 1.189 1 98.88 297 LEU B C 1
ATOM 4844 O O . LEU B 1 297 ? -18.203 13.922 0.734 1 98.88 297 LEU B O 1
ATOM 4848 N N . ASP B 1 298 ? -20.156 12.836 0.833 1 98.81 298 ASP B N 1
ATOM 4849 C CA . ASP B 1 298 ? -20.812 13.711 -0.14 1 98.81 298 ASP B CA 1
ATOM 4850 C C . ASP B 1 298 ? -20.844 15.148 0.361 1 98.81 298 ASP B C 1
ATOM 4852 O O . ASP B 1 298 ? -20.656 16.094 -0.417 1 98.81 298 ASP B O 1
ATOM 4856 N N . ALA B 1 299 ? -21.109 15.297 1.688 1 98.88 299 ALA B N 1
ATOM 4857 C CA . ALA B 1 299 ? -21.094 16.641 2.275 1 98.88 299 ALA B CA 1
ATOM 4858 C C . ALA B 1 299 ? -19.703 17.25 2.203 1 98.88 299 ALA B C 1
ATOM 4860 O O . ALA B 1 299 ? -19.547 18.438 1.917 1 98.88 299 ALA B O 1
ATOM 4861 N N . ALA B 1 300 ? -18.688 16.422 2.527 1 98.94 300 ALA B N 1
ATOM 4862 C CA . ALA B 1 300 ? -17.312 16.891 2.434 1 98.94 300 ALA B CA 1
ATOM 4863 C C . ALA B 1 300 ? -16.984 17.375 1.024 1 98.94 300 ALA B C 1
ATOM 4865 O O . ALA B 1 300 ? -16.453 18.469 0.847 1 98.94 300 ALA B O 1
ATOM 4866 N N . ILE B 1 301 ? -17.359 16.609 0.008 1 98.81 301 ILE B N 1
ATOM 4867 C CA . ILE B 1 301 ? -17.109 16.922 -1.395 1 98.81 301 ILE B CA 1
ATOM 4868 C C . ILE B 1 301 ? -17.875 18.203 -1.78 1 98.81 301 ILE B C 1
ATOM 4870 O O . ILE B 1 301 ? -17.297 19.109 -2.371 1 98.81 301 ILE B O 1
ATOM 4874 N N . ALA B 1 302 ? -19.109 18.297 -1.392 1 98.69 302 ALA B N 1
ATOM 4875 C CA . ALA B 1 302 ? -19.984 19.406 -1.777 1 98.69 302 ALA B CA 1
ATOM 4876 C C . ALA B 1 302 ? -19.516 20.703 -1.127 1 98.69 302 ALA B C 1
ATOM 4878 O O . ALA B 1 302 ? -19.688 21.797 -1.695 1 98.69 302 ALA B O 1
ATOM 4879 N N . SER B 1 303 ? -18.938 20.609 0.045 1 98.75 303 SER B N 1
ATOM 4880 C CA . SER B 1 303 ? -18.531 21.797 0.801 1 98.75 303 SER B CA 1
ATOM 4881 C C . SER B 1 303 ? -17.391 22.531 0.109 1 98.75 303 SER B C 1
ATOM 4883 O O . SER B 1 303 ? -17.156 23.703 0.379 1 98.75 303 SER B O 1
ATOM 4885 N N . GLY B 1 304 ? -16.641 21.812 -0.684 1 98.75 304 GLY B N 1
ATOM 4886 C CA . GLY B 1 304 ? -15.492 22.391 -1.367 1 98.75 304 GLY B CA 1
ATOM 4887 C C . GLY B 1 304 ? -14.203 22.281 -0.576 1 98.75 304 GLY B C 1
ATOM 4888 O O . GLY B 1 304 ? -13.164 22.781 -1.004 1 98.75 304 GLY B O 1
ATOM 4889 N N . ALA B 1 305 ? -14.273 21.594 0.605 1 98.94 305 ALA B N 1
ATOM 4890 C CA . ALA B 1 305 ? -13.039 21.406 1.362 1 98.94 305 ALA B CA 1
ATOM 4891 C C . ALA B 1 305 ? -11.938 20.844 0.475 1 98.94 305 ALA B C 1
ATOM 4893 O O . ALA B 1 305 ? -12.164 19.922 -0.303 1 98.94 305 ALA B O 1
ATOM 4894 N N . GLN B 1 306 ? -10.789 21.453 0.54 1 98.81 306 GLN B N 1
ATOM 4895 C CA . GLN B 1 306 ? -9.688 21.078 -0.34 1 98.81 306 GLN B CA 1
ATOM 4896 C C . GLN B 1 306 ? -9.109 19.719 0.057 1 98.81 306 GLN B C 1
ATOM 4898 O O . GLN B 1 306 ? -8.734 18.922 -0.806 1 98.81 306 GLN B O 1
ATOM 4903 N N . TRP B 1 307 ? -9 19.438 1.378 1 98.69 307 TRP B N 1
ATOM 4904 C CA . TRP B 1 307 ? -8.43 18.188 1.877 1 98.69 307 TRP B CA 1
ATOM 4905 C C . TRP B 1 307 ? -9.492 17.344 2.572 1 98.69 307 TRP B C 1
ATOM 4907 O O . TRP B 1 307 ? -10.023 17.734 3.615 1 98.69 307 TRP B O 1
ATOM 4917 N N . ILE B 1 308 ? -9.781 16.219 2.002 1 98.88 308 ILE B N 1
ATOM 4918 C CA . ILE B 1 308 ? -10.773 15.305 2.557 1 98.88 308 ILE B CA 1
ATOM 4919 C C . ILE B 1 308 ? -10.086 14.016 3.012 1 98.88 308 ILE B C 1
ATOM 4921 O O . ILE B 1 308 ? -9.68 13.195 2.186 1 98.88 308 ILE B O 1
ATOM 4925 N N . SER B 1 309 ? -9.969 13.828 4.309 1 98.69 309 SER B N 1
ATOM 4926 C CA . SER B 1 309 ? -9.281 12.672 4.887 1 98.69 309 SER B CA 1
ATOM 4927 C C . SER B 1 309 ? -10.242 11.5 5.07 1 98.69 309 SER B C 1
ATOM 4929 O O . SER B 1 309 ? -11.406 11.688 5.418 1 98.69 309 SER B O 1
ATOM 4931 N N . SER B 1 310 ? -9.711 10.328 4.922 1 98.81 310 SER B N 1
ATOM 4932 C CA . SER B 1 310 ? -10.523 9.125 5.082 1 98.81 310 SER B CA 1
ATOM 4933 C C . SER B 1 310 ? -9.727 8 5.738 1 98.81 310 SER B C 1
ATOM 4935 O O . SER B 1 310 ? -8.492 7.988 5.676 1 98.81 310 SER B O 1
ATOM 4937 N N . ASP B 1 311 ? -10.453 7.098 6.363 1 98.44 311 ASP B N 1
ATOM 4938 C CA . ASP B 1 311 ? -9.891 5.859 6.891 1 98.44 311 ASP B CA 1
ATOM 4939 C C . ASP B 1 311 ? -9.961 4.742 5.852 1 98.44 311 ASP B C 1
ATOM 4941 O O . ASP B 1 311 ? -9.328 3.697 6.016 1 98.44 311 ASP B O 1
ATOM 4945 N N . LEU B 1 312 ? -10.719 4.969 4.809 1 98.5 312 LEU B N 1
ATOM 4946 C CA . LEU B 1 312 ? -10.945 3.895 3.85 1 98.5 312 LEU B CA 1
ATOM 4947 C C . LEU B 1 312 ? -11.055 4.449 2.432 1 98.5 312 LEU B C 1
ATOM 4949 O O . LEU B 1 312 ? -12.008 5.156 2.107 1 98.5 312 LEU B O 1
ATOM 4953 N N . TYR B 1 313 ? -10.133 4.219 1.625 1 98.25 313 TYR B N 1
ATOM 4954 C CA . TYR B 1 313 ? -9.977 4.609 0.228 1 98.25 313 TYR B CA 1
ATOM 4955 C C . TYR B 1 313 ? -9.406 3.457 -0.595 1 98.25 313 TYR B C 1
ATOM 4957 O O . TYR B 1 313 ? -9.094 2.395 -0.054 1 98.25 313 TYR B O 1
ATOM 4965 N N . GLU B 1 314 ? -9.391 3.59 -1.897 1 96.81 314 GLU B N 1
ATOM 4966 C CA . GLU B 1 314 ? -8.828 2.547 -2.754 1 96.81 314 GLU B CA 1
ATOM 4967 C C . GLU B 1 314 ? -7.387 2.227 -2.365 1 96.81 314 GLU B C 1
ATOM 4969 O O . GLU B 1 314 ? -6.535 3.113 -2.344 1 96.81 314 GLU B O 1
ATOM 4974 N N . GLY B 1 315 ? -7.117 0.983 -2.025 1 96.69 315 GLY B N 1
ATOM 4975 C CA . GLY B 1 315 ? -5.777 0.562 -1.639 1 96.69 315 GLY B CA 1
ATOM 4976 C C . GLY B 1 315 ? -5.602 0.45 -0.136 1 96.69 315 GLY B C 1
ATOM 4977 O O . GLY B 1 315 ? -4.641 -0.161 0.336 1 96.69 315 GLY B O 1
ATOM 4978 N N . ALA B 1 316 ? -6.527 1.059 0.68 1 97.88 316 ALA B N 1
ATOM 4979 C CA . ALA B 1 316 ? -6.473 0.911 2.131 1 97.88 316 ALA B CA 1
ATOM 4980 C C . ALA B 1 316 ? -6.785 -0.523 2.549 1 97.88 316 ALA B C 1
ATOM 4982 O O . ALA B 1 316 ? -7.512 -1.234 1.852 1 97.88 316 ALA B O 1
ATOM 4983 N N . THR B 1 317 ? -6.195 -0.92 3.66 1 96.19 317 THR B N 1
ATOM 4984 C CA . THR B 1 317 ? -6.484 -2.242 4.203 1 96.19 317 THR B CA 1
ATOM 4985 C C . THR B 1 317 ? -7.969 -2.375 4.539 1 96.19 317 THR B C 1
ATOM 4987 O O . THR B 1 317 ? -8.539 -1.505 5.195 1 96.19 317 THR B O 1
ATOM 4990 N N . ASN B 1 318 ? -8.578 -3.488 4.082 1 96.62 318 ASN B N 1
ATOM 4991 C CA . ASN B 1 318 ? -10.023 -3.627 4.23 1 96.62 318 ASN B CA 1
ATOM 4992 C C . ASN B 1 318 ? -10.422 -5.074 4.504 1 96.62 318 ASN B C 1
ATOM 4994 O O . ASN B 1 318 ? -11.18 -5.672 3.736 1 96.62 318 ASN B O 1
ATOM 4998 N N . PRO B 1 319 ? -9.977 -5.617 5.641 1 93.38 319 PRO B N 1
ATOM 4999 C CA . PRO B 1 319 ? -10.297 -7.016 5.926 1 93.38 319 PRO B CA 1
ATOM 5000 C C . PRO B 1 319 ? -11.797 -7.25 6.113 1 93.38 319 PRO B C 1
ATOM 5002 O O . PRO B 1 319 ? -12.266 -8.383 5.988 1 93.38 319 PRO B O 1
ATOM 5005 N N . GLU B 1 320 ? -12.562 -6.223 6.441 1 94.5 320 GLU B N 1
ATOM 5006 C CA . GLU B 1 320 ? -14.008 -6.359 6.609 1 94.5 320 GLU B CA 1
ATOM 5007 C C . GLU B 1 320 ? -14.719 -6.348 5.262 1 94.5 320 GLU B C 1
ATOM 5009 O O . GLU B 1 320 ? -15.938 -6.559 5.195 1 94.5 320 GLU B O 1
ATOM 5014 N N . ARG B 1 321 ? -13.977 -6.102 4.191 1 96.06 321 ARG B N 1
ATOM 5015 C CA . ARG B 1 321 ? -14.5 -6.148 2.83 1 96.06 321 ARG B CA 1
ATOM 5016 C C . ARG B 1 321 ? -15.688 -5.199 2.666 1 96.06 321 ARG B C 1
ATOM 5018 O O . ARG B 1 321 ? -16.734 -5.598 2.164 1 96.06 321 ARG B O 1
ATOM 5025 N N . LEU B 1 322 ? -15.477 -4.012 3.232 1 97.12 322 LEU B N 1
ATOM 5026 C CA . LEU B 1 322 ? -16.484 -2.955 3.109 1 97.12 322 LEU B CA 1
ATOM 5027 C C . LEU B 1 322 ? -16.469 -2.352 1.708 1 97.12 322 LEU B C 1
ATOM 5029 O O . LEU B 1 322 ? -15.398 -2.162 1.12 1 97.12 322 LEU B O 1
ATOM 5033 N N . ALA B 1 323 ? -17.609 -2.059 1.16 1 94.75 323 ALA B N 1
ATOM 5034 C CA . ALA B 1 323 ? -17.734 -1.58 -0.214 1 94.75 323 ALA B CA 1
ATOM 5035 C C . ALA B 1 323 ? -17.391 -0.098 -0.312 1 94.75 323 ALA B C 1
ATOM 5037 O O . ALA B 1 323 ? -16.969 0.379 -1.37 1 94.75 323 ALA B O 1
ATOM 5038 N N . TYR B 1 324 ? -17.531 0.595 0.808 1 96.25 324 TYR B N 1
ATOM 5039 C CA . TYR B 1 324 ? -17.297 2.031 0.899 1 96.25 324 TYR B CA 1
ATOM 5040 C C . TYR B 1 324 ? -15.859 2.375 0.561 1 96.25 324 TYR B C 1
ATOM 5042 O O . TYR B 1 324 ? -14.93 1.712 1.03 1 96.25 324 TYR B O 1
ATOM 5050 N N . ARG B 1 325 ? -15.594 3.355 -0.275 1 96.62 325 ARG B N 1
ATOM 5051 C CA . ARG B 1 325 ? -14.289 3.955 -0.541 1 96.62 325 ARG B CA 1
ATOM 5052 C C . ARG B 1 325 ? -14.406 5.461 -0.748 1 96.62 325 ARG B C 1
ATOM 5054 O O . ARG B 1 325 ? -15.273 5.922 -1.493 1 96.62 325 ARG B O 1
ATOM 5061 N N . ALA B 1 326 ? -13.617 6.223 -0.116 1 98.38 326 ALA B N 1
ATOM 5062 C CA . ALA B 1 326 ? -13.594 7.668 -0.328 1 98.38 326 ALA B CA 1
ATOM 5063 C C . ALA B 1 326 ? -12.938 8.016 -1.659 1 98.38 326 ALA B C 1
ATOM 5065 O O . ALA B 1 326 ? -11.781 7.676 -1.894 1 98.38 326 ALA B O 1
ATOM 5066 N N . ALA B 1 327 ? -13.602 8.68 -2.455 1 97.94 327 ALA B N 1
ATOM 5067 C CA . ALA B 1 327 ? -13.133 9.188 -3.744 1 97.94 327 ALA B CA 1
ATOM 5068 C C . ALA B 1 327 ? -13.984 10.367 -4.203 1 97.94 327 ALA B C 1
ATOM 5070 O O . ALA B 1 327 ? -15.109 10.555 -3.742 1 97.94 327 ALA B O 1
ATOM 5071 N N . LEU B 1 328 ? -13.414 11.164 -5.023 1 98 328 LEU B N 1
ATOM 5072 C CA . LEU B 1 328 ? -14.156 12.234 -5.672 1 98 328 LEU B CA 1
ATOM 5073 C C . LEU B 1 328 ? -14.961 11.711 -6.855 1 98 328 LEU B C 1
ATOM 5075 O O . LEU B 1 328 ? -14.781 10.555 -7.266 1 98 328 LEU B O 1
ATOM 5079 N N . PRO B 1 329 ? -15.977 12.516 -7.344 1 95.94 329 PRO B N 1
ATOM 5080 C CA . PRO B 1 329 ? -16.734 12.062 -8.516 1 95.94 329 PRO B CA 1
ATOM 5081 C C . PRO B 1 329 ? -15.836 11.531 -9.625 1 95.94 329 PRO B C 1
ATOM 5083 O O . PRO B 1 329 ? -14.805 12.141 -9.938 1 95.94 329 PRO B O 1
ATOM 5086 N N . GLY B 1 330 ? -16.234 10.383 -10.203 1 94.25 330 GLY B N 1
ATOM 5087 C CA . GLY B 1 330 ? -15.414 9.719 -11.203 1 94.25 330 GLY B CA 1
ATOM 5088 C C . GLY B 1 330 ? -14.383 8.773 -10.609 1 94.25 330 GLY B C 1
ATOM 5089 O O . GLY B 1 330 ? -13.633 8.125 -11.336 1 94.25 330 GLY B O 1
ATOM 5090 N N . GLY B 1 331 ? -14.312 8.695 -9.258 1 94.81 331 GLY B N 1
ATOM 5091 C CA . GLY B 1 331 ? -13.406 7.785 -8.578 1 94.81 331 GLY B CA 1
ATOM 5092 C C . GLY B 1 331 ? -11.977 8.305 -8.508 1 94.81 331 GLY B C 1
ATOM 5093 O O . GLY B 1 331 ? -11.039 7.523 -8.336 1 94.81 331 GLY B O 1
ATOM 5094 N N . VAL B 1 332 ? -11.836 9.609 -8.727 1 96.06 332 VAL B N 1
ATOM 5095 C CA . VAL B 1 332 ? -10.492 10.18 -8.766 1 96.06 332 VAL B CA 1
ATOM 5096 C C . VAL B 1 332 ? -10.109 10.695 -7.379 1 96.06 332 VAL B C 1
ATOM 5098 O O . VAL B 1 332 ? -10.961 10.828 -6.5 1 96.06 332 VAL B O 1
ATOM 5101 N N . LEU B 1 333 ? -8.852 10.93 -7.16 1 97.38 333 LEU B N 1
ATOM 5102 C CA . LEU B 1 333 ? -8.367 11.336 -5.844 1 97.38 333 LEU B CA 1
ATOM 5103 C C . LEU B 1 333 ? -8.031 12.82 -5.82 1 97.38 333 LEU B C 1
ATOM 5105 O O . LEU B 1 333 ? -7.746 13.383 -4.762 1 97.38 333 LEU B O 1
ATOM 5109 N N . SER B 1 334 ? -8.062 13.477 -6.953 1 97.44 334 SER B N 1
ATOM 5110 C CA . SER B 1 334 ? -7.848 14.914 -7.07 1 97.44 334 SER B CA 1
ATOM 5111 C C . SER B 1 334 ? -8.664 15.5 -8.211 1 97.44 334 SER B C 1
ATOM 5113 O O . SER B 1 334 ? -8.875 14.852 -9.234 1 97.44 334 SER B O 1
ATOM 5115 N N . ARG B 1 335 ? -9.094 16.672 -8.023 1 97.19 335 ARG B N 1
ATOM 5116 C CA . ARG B 1 335 ? -9.844 17.344 -9.078 1 97.19 335 ARG B CA 1
ATOM 5117 C C . ARG B 1 335 ? -9.836 18.859 -8.898 1 97.19 335 ARG B C 1
ATOM 5119 O O . ARG B 1 335 ? -9.438 19.359 -7.84 1 97.19 335 ARG B O 1
ATOM 5126 N N . CYS B 1 336 ? -10.219 19.484 -9.977 1 97.62 336 CYS B N 1
ATOM 5127 C CA . CYS B 1 336 ? -10.578 20.891 -9.891 1 97.62 336 CYS B CA 1
ATOM 5128 C C . CYS B 1 336 ? -11.719 21.109 -8.906 1 97.62 336 CYS B C 1
ATOM 5130 O O . CYS B 1 336 ? -12.688 20.344 -8.898 1 97.62 336 CYS B O 1
ATOM 5132 N N . ASN B 1 337 ? -11.594 22.109 -8 1 98.12 337 ASN B N 1
ATOM 5133 C CA . ASN B 1 337 ? -12.625 22.422 -7.02 1 98.12 337 ASN B CA 1
ATOM 5134 C C . ASN B 1 337 ? -13.711 23.312 -7.621 1 98.12 337 ASN B C 1
ATOM 5136 O O . ASN B 1 337 ? -13.492 24.484 -7.863 1 98.12 337 ASN B O 1
ATOM 5140 N N . PRO B 1 338 ? -14.891 22.781 -7.773 1 96.5 338 PRO B N 1
ATOM 5141 C CA . PRO B 1 338 ? -15.922 23.547 -8.469 1 96.5 338 PRO B CA 1
ATOM 5142 C C . PRO B 1 338 ? -16.422 24.734 -7.645 1 96.5 338 PRO B C 1
ATOM 5144 O O . PRO B 1 338 ? -17.109 25.625 -8.172 1 96.5 338 PRO B O 1
ATOM 5147 N N . VAL B 1 339 ? -16.109 24.719 -6.344 1 97.62 339 VAL B N 1
ATOM 5148 C CA . VAL B 1 339 ? -16.547 25.812 -5.477 1 97.62 339 VAL B CA 1
ATOM 5149 C C . VAL B 1 339 ? -15.625 27.016 -5.672 1 97.62 339 VAL B C 1
ATOM 5151 O O . VAL B 1 339 ? -16.062 28.172 -5.547 1 97.62 339 VAL B O 1
ATOM 5154 N N . THR B 1 340 ? -14.406 26.797 -6.043 1 97.25 340 THR B N 1
ATOM 5155 C CA . THR B 1 340 ? -13.445 27.891 -6.031 1 97.25 340 THR B CA 1
ATOM 5156 C C . THR B 1 340 ? -12.898 28.141 -7.434 1 97.25 340 THR B C 1
ATOM 5158 O O . THR B 1 340 ? -12.211 29.141 -7.668 1 97.25 340 THR B O 1
ATOM 5161 N N . ALA B 1 341 ? -13.18 27.234 -8.352 1 96.62 341 ALA B N 1
ATOM 5162 C CA . ALA B 1 341 ? -12.625 27.375 -9.695 1 96.62 341 ALA B CA 1
ATOM 5163 C C . ALA B 1 341 ? -13.648 26.984 -10.758 1 96.62 341 ALA B C 1
ATOM 5165 O O . ALA B 1 341 ? -14.625 26.297 -10.461 1 96.62 341 ALA B O 1
ATOM 5166 N N . ARG B 1 342 ? -13.422 27.453 -12.031 1 92.56 342 ARG B N 1
ATOM 5167 C CA . ARG B 1 342 ? -14.141 26.953 -13.195 1 92.56 342 ARG B CA 1
ATOM 5168 C C . ARG B 1 342 ? -13.508 25.656 -13.727 1 92.56 342 ARG B C 1
ATOM 5170 O O . ARG B 1 342 ? -12.367 25.672 -14.188 1 92.56 342 ARG B O 1
ATOM 5177 N N . CYS B 1 343 ? -14.25 24.656 -13.586 1 92.31 343 CYS B N 1
ATOM 5178 C CA . CYS B 1 343 ? -13.719 23.359 -13.961 1 92.31 343 CYS B CA 1
ATOM 5179 C C . CYS B 1 343 ? -14.273 22.906 -15.305 1 92.31 343 CYS B C 1
ATOM 5181 O O . CYS B 1 343 ? -15.422 23.219 -15.641 1 92.31 343 CYS B O 1
#

pLDDT: mean 93.54, std 13.69, range [30.8, 98.94]

Solvent-accessible surface area (backbone atoms only — not comparable to full-atom values): 34925 Å² total; per-residue (Å²): 136,86,79,77,79,79,76,76,77,77,73,77,65,75,55,80,65,70,74,54,67,49,78,38,31,61,60,25,31,26,35,35,20,36,55,52,29,43,28,42,56,66,49,57,57,50,43,22,52,33,47,70,76,29,71,66,50,31,57,46,54,76,46,17,35,35,40,64,54,26,41,45,67,66,54,42,36,33,39,24,43,37,34,28,52,19,81,81,26,44,71,73,25,71,89,37,71,72,30,29,70,69,57,38,50,58,37,41,40,56,45,44,31,25,40,79,36,84,99,70,43,57,68,49,72,31,67,25,51,59,53,42,38,40,51,53,33,48,54,36,70,76,35,60,74,35,69,48,31,36,35,35,40,30,52,41,70,38,84,89,33,65,73,47,49,65,61,48,49,46,50,38,50,42,48,43,70,47,54,32,70,91,30,47,52,29,36,49,70,38,16,65,88,45,94,23,25,24,59,16,21,54,65,57,40,49,55,26,38,58,77,33,35,39,19,34,35,40,29,43,42,49,49,71,70,48,44,53,40,61,35,58,97,14,73,37,31,53,87,38,54,41,43,39,64,48,56,87,84,40,48,52,14,40,35,42,78,46,70,51,23,64,87,38,23,67,60,43,31,52,43,33,62,47,30,28,39,30,35,30,28,37,47,62,45,54,52,34,39,77,64,68,47,56,66,38,34,52,26,27,60,71,20,37,37,25,36,34,23,23,61,42,35,88,30,30,56,54,93,83,62,57,86,52,55,62,57,43,90,82,72,28,47,54,34,60,18,69,71,59,35,92,113,136,86,80,78,80,78,78,77,79,77,74,77,65,77,55,79,68,70,74,56,66,49,79,38,31,61,60,23,30,27,33,35,19,35,56,52,30,44,28,42,57,66,49,56,57,50,43,21,52,32,47,70,76,29,71,67,48,31,58,47,54,76,45,16,34,34,40,64,55,26,41,46,66,66,53,43,38,32,39,24,42,39,34,27,50,19,81,80,26,42,69,73,25,71,90,36,69,73,30,29,71,68,57,38,51,59,37,41,38,56,45,44,30,25,40,79,35,84,98,70,42,58,67,49,70,33,66,25,52,59,53,43,38,40,52,53,33,49,52,36,70,77,35,61,76,36,69,47,32,35,35,37,42,29,53,42,70,38,84,88,32,65,73,46,48,65,59,48,50,47,51,38,50,44,48,43,69,48,56,32,69,91,29,47,52,28,38,48,72,37,16,65,87,45,94,25,24,23,57,16,20,55,65,56,41,49,54,27,40,58,77,34,36,40,19,34,35,38,29,43,43,50,50,71,68,48,44,51,39,62,35,58,98,15,74,38,31,50,88,37,52,41,44,40,64,48,56,88,86,38,48,51,14,40,35,42,80,45,70,50,24,66,86,36,22,68,60,45,32,53,43,33,62,46,30,30,39,30,33,31,29,37,47,61,45,55,52,32,38,77,64,67,46,57,66,38,35,52,26,27,61,71,21,38,37,26,36,33,22,24,60,43,35,89,30,31,57,55,92,82,64,58,86,53,56,62,56,42,90,83,70,29,46,55,34,61,20,70,69,60,36,93,114

Secondary structure (DSSP, 8-state):
------------------PPPTTSBGGGEEEEEETTTTPPPPPHHHHHHHHHH-HHHHHHH------HHHHHHHT--EEEEEEE--TTS-TT-GGGTTS-HHHHHHHHSSS-EE-SBTTTB---SSSBHHHHHHHHHHHHHH-TTPPPEEEEEEE--BTTB---HHHHHHHHHHHHHHH-GGGB--HHHHHTTSS-HHHHHHTT-PPBTTTTTT-EEEEEE--HHHHHHHHTT-GGGTT-SEE-B--TTSTT--EEE-S-TTTTHHHHHHHHHHT-EEEEES-STTHHHHTT--HHHHHHHHHT-SEEEES-BTTS--TT-----B-BGGGBSEEE-TTTS--/------------------PPPTTSBGGGEEEEEETTTTPPPPPHHHHHHHHHH-HHHHHHH------HHHHHHHT--EEEEEEE--TTS-TT-GGGTTS-HHHHHHHHSSS-EE-SBTTTB---SSSBHHHHHHHHHHHHHH-TTPPPEEEEEEE--BTTB---HHHHHHHHHHHHHHH-GGGB--HHHHHTTSS-HHHHHHTT-PPBTTTTTT-EEEEEE--HHHHHHHHTT-GGGTT-SEE-B--TTSTT--EEE-S-TTTTHHHHHHHHHHT-EEEEES-STTHHHHTT--HHHHHHHHHT-SEEEES--TTS--TT-------BGGGBSEEE-TTTS--